Protein AF-A0A3M1JHQ4-F1 (afdb_monomer_lite)

Sequence (433 aa):
MSFFRSKKRWLPKRASSQVDWAISLGIFLLYIAWFFILARPIYETDNSLETIAEFIADEIVENSSWTVSKIPLFFNSTYSDAFEPVIAGFPFDWDNSSFTISPERYFAVDSVMNRLYSVYSTSGGNFTVWLVHSEADYEVPFFSKDLEATENYARITGKDFEVSFLNSSVSQAEYRNVLRIINYSLFINGAEFIANWSDFFGRPVIARYLSGTGDANQTFMIFPERSRIFFDVSASGFVDNTITLSFALDDYPSYYANPDAMGDFNYSLNGCVNSSGDYLKIYSSLSGIVFRTDKEAFYRMCAINQSVLYLNLTAEGDGLEGVIIFHDASENLSTYWRPVNYGVGVAVKRKGLSLSKIEELSEKNYELVKDYWNIPENVDFSFSLYNSSNEEVVSFEPERPLETDNVFAVKRSTGIVDKSGVWKPYTLVVRAW

Radius of gyration: 36.37 Å; chains: 1; bounding box: 136×36×91 Å

Secondary structure (DSSP, 8-state):
--------------SHHHHHHHHHHHHHHHHHHHHHHHSS--------HHHHHHHHHHHHHHHHEEEEEEEEEEEEEEEEEEEEEEEEE------TTSEEEETT--EEEETTTTEEEEEEEEEEEEEEEEEEE-SS--PPP---TTEEEETTEEEEGGGTEEEEEETTEEEEEEETTEEEEEEEEEEETTEEP--SEEEEEEETTEEEEEEE-SSEEEEEEE-TTS-EEEEEEEE-S-SS-EEEEEEEE---SEEEETTTEEEE--TTS-EEEEEEEEEEEEE-SSEEEEEEEEEEEEEEEEE-SSS-EEEEEEEESSEEEEEEEEEETT--GGGS----EEEE-PPEEEEEE-HHHHHHHHHS-HHHHHHHTT--TT--EEEEEE-TTS-EEEEE-SSPPPTTS--EEEEEEEEEEPTT--EEEEEEEEEE-

Foldseek 3Di:
DDDDDDDDDDDDPPDPPVVVVVVVVVVVVVVVVVCCVVPVPPPPVVVPLVVVLVLVVVVLWVQQKWKKKKWKKKWAAQDQAAWAKAKDAAPDPDDPFFKAKPVGFAWDADPVRNIIIGIHRDRHGMDMIIIMGIPGTDDHDDDPQQWDDDQAKIHRNVFQWMFGDDLLHTCWIDGPNHTFWNGKWKDKPNHTDDFPHWDWDDDSAKTKIWTDDPFKIKIWMDGYPFNKIKIKIFGHDDDKMKMKMKTKGWDFQWKDAPPPDTDGDDLVDWDKDKDKHQWMWTHHQFWTKIKGKPDIWIWIWTNYHNTIIMIMTMDIDRMIIIMIHIGTPPDDCPRVGDHTDMDIGDMDMDMFGAPVSSQVVLPDDQVVVCVVSVPDPPKDKKKFKAFPVRDTDGIRQDDDDDPPDDKDKDKDWTWHQYSRRDTGIMIMIMIMD

pLDDT: mean 89.74, std 11.68, range [38.03, 98.69]

Structure (mmCIF, N/CA/C/O backbone):
data_AF-A0A3M1JHQ4-F1
#
_entry.id   AF-A0A3M1JHQ4-F1
#
loop_
_atom_site.group_PDB
_atom_site.id
_atom_site.type_symbol
_atom_site.label_atom_id
_atom_site.label_alt_id
_atom_site.label_comp_id
_atom_site.label_asym_id
_atom_site.label_entity_id
_atom_site.label_seq_id
_atom_site.pdbx_PDB_ins_code
_atom_site.Cartn_x
_atom_site.Cartn_y
_atom_site.Cartn_z
_atom_site.occupancy
_atom_site.B_iso_or_equiv
_atom_site.auth_seq_id
_atom_site.auth_comp_id
_atom_site.auth_asym_id
_atom_site.auth_atom_id
_atom_site.pdbx_PDB_model_num
ATOM 1 N N . MET A 1 1 ? -104.973 7.134 -30.809 1.00 49.97 1 MET A N 1
ATOM 2 C CA . MET A 1 1 ? -103.589 6.639 -30.957 1.00 49.97 1 MET A CA 1
ATOM 3 C C . MET A 1 1 ? -102.665 7.854 -31.040 1.00 49.97 1 MET A C 1
ATOM 5 O O . MET A 1 1 ? -102.527 8.436 -32.103 1.00 49.97 1 MET A O 1
ATOM 9 N N . SER A 1 2 ? -102.122 8.311 -29.909 1.00 38.03 2 SER A N 1
ATOM 10 C CA . SER A 1 2 ? -100.971 9.224 -29.851 1.00 38.03 2 SER A CA 1
ATOM 11 C C . SER A 1 2 ? -100.275 9.039 -28.498 1.00 38.03 2 SER A C 1
ATOM 13 O O . SER A 1 2 ? -100.918 8.872 -27.462 1.00 38.03 2 SER A O 1
ATOM 15 N N . PHE A 1 3 ? -98.951 8.946 -28.547 1.00 47.25 3 PHE A N 1
ATOM 16 C CA . PHE A 1 3 ? -98.053 8.721 -27.420 1.00 47.25 3 PHE A CA 1
ATOM 17 C C . PHE A 1 3 ? -97.784 10.045 -26.691 1.00 47.25 3 PHE A C 1
ATOM 19 O O . PHE A 1 3 ? -97.347 11.000 -27.328 1.00 47.25 3 PHE A O 1
ATOM 26 N N . PHE A 1 4 ? -97.914 10.077 -25.361 1.00 51.03 4 PHE A N 1
ATOM 27 C CA . PHE A 1 4 ? -97.276 11.101 -24.526 1.00 51.03 4 PHE A CA 1
ATOM 28 C C . PHE A 1 4 ? -96.463 10.447 -23.401 1.00 51.03 4 PHE A C 1
ATOM 30 O O . PHE A 1 4 ? -96.992 9.860 -22.460 1.00 51.03 4 PHE A O 1
ATOM 37 N N . ARG A 1 5 ? -95.135 10.541 -23.543 1.00 48.97 5 ARG A N 1
ATOM 38 C CA . ARG A 1 5 ? -94.112 10.160 -22.559 1.00 48.97 5 ARG A CA 1
ATOM 39 C C . ARG A 1 5 ? -94.103 11.160 -21.399 1.00 48.97 5 ARG A C 1
ATOM 41 O O . ARG A 1 5 ? -93.814 12.336 -21.610 1.00 48.97 5 ARG A O 1
ATOM 48 N N . SER A 1 6 ? -94.294 10.676 -20.174 1.00 52.19 6 SER A N 1
ATOM 49 C CA . SER A 1 6 ? -94.001 11.427 -18.947 1.00 52.19 6 SER A CA 1
ATOM 50 C C . SER A 1 6 ? -92.523 11.257 -18.567 1.00 52.19 6 SER A C 1
ATOM 52 O O . SER A 1 6 ? -92.068 10.164 -18.228 1.00 52.19 6 SER A O 1
ATOM 54 N N . LYS A 1 7 ? -91.753 12.348 -18.669 1.00 48.91 7 LYS A N 1
ATOM 55 C CA . LYS A 1 7 ? -90.358 12.454 -18.214 1.00 48.91 7 LYS A CA 1
ATOM 56 C C . LYS A 1 7 ? -90.325 12.571 -16.682 1.00 48.91 7 LYS A C 1
ATOM 58 O O . LYS A 1 7 ? -90.601 13.642 -16.146 1.00 48.91 7 LYS A O 1
ATOM 63 N N . LYS A 1 8 ? -89.901 11.517 -15.975 1.00 54.34 8 LYS A N 1
ATOM 64 C CA . LYS A 1 8 ? -89.456 11.623 -14.572 1.00 54.34 8 LYS A CA 1
ATOM 65 C C . LYS A 1 8 ? -88.040 12.212 -14.532 1.00 54.34 8 LYS A C 1
ATOM 67 O O . LYS A 1 8 ? -87.077 11.572 -14.945 1.00 54.34 8 LYS A O 1
ATOM 72 N N . ARG A 1 9 ? -87.937 13.454 -14.052 1.00 47.34 9 ARG A N 1
ATOM 73 C CA . ARG A 1 9 ? -86.685 14.162 -13.742 1.00 47.34 9 ARG A CA 1
ATOM 74 C C . ARG A 1 9 ? -85.972 13.441 -12.589 1.00 47.34 9 ARG A C 1
ATOM 76 O O . ARG A 1 9 ? -86.462 13.460 -11.465 1.00 47.34 9 ARG A O 1
ATOM 83 N N . TRP A 1 10 ? -84.823 12.832 -12.864 1.00 54.19 10 TRP A N 1
ATOM 84 C CA . TRP A 1 10 ? -83.866 12.424 -11.836 1.00 54.19 10 TRP A CA 1
ATOM 85 C C . TRP A 1 10 ? -82.984 13.629 -11.502 1.00 54.19 10 TRP A C 1
ATOM 87 O O . TRP A 1 10 ? -82.221 14.093 -12.346 1.00 54.19 10 TRP A O 1
ATOM 97 N N . LEU A 1 11 ? -83.127 14.166 -10.291 1.00 57.19 11 LEU A N 1
ATOM 98 C CA . LEU A 1 11 ? -82.193 15.147 -9.739 1.00 57.19 11 LEU A CA 1
ATOM 99 C C . LEU A 1 11 ? -80.947 14.396 -9.241 1.00 57.19 11 LEU A C 1
ATOM 101 O O . LEU A 1 11 ? -81.092 13.485 -8.420 1.00 57.19 11 LEU A O 1
ATOM 105 N N . PRO A 1 12 ? -79.732 14.743 -9.696 1.00 56.12 12 PRO A N 1
ATOM 106 C CA . PRO A 1 12 ? -78.516 14.134 -9.185 1.00 56.12 12 PRO A CA 1
ATOM 107 C C . PRO A 1 12 ? -78.244 14.665 -7.771 1.00 56.12 12 PRO A C 1
ATOM 109 O O . PRO A 1 12 ? -77.741 15.770 -7.591 1.00 56.12 12 PRO A O 1
ATOM 112 N N . LYS A 1 13 ? -78.551 13.864 -6.745 1.00 55.12 13 LYS A N 1
ATOM 113 C CA . LYS A 1 13 ? -77.992 14.042 -5.396 1.00 55.12 13 LYS A CA 1
ATOM 114 C C . LYS A 1 13 ? -76.524 13.596 -5.416 1.00 55.12 13 LYS A C 1
ATOM 116 O O . LYS A 1 13 ? -76.202 12.487 -5.008 1.00 55.12 13 LYS A O 1
ATOM 121 N N . ARG A 1 14 ? -75.636 14.423 -5.965 1.00 56.12 14 ARG A N 1
ATOM 122 C CA . ARG A 1 14 ? -74.180 14.204 -5.954 1.00 56.12 14 ARG A CA 1
ATOM 123 C C . ARG A 1 14 ? -73.483 15.521 -5.637 1.00 56.12 14 ARG A C 1
ATOM 125 O O . ARG A 1 14 ? -73.057 16.218 -6.544 1.00 56.12 14 ARG A O 1
ATOM 132 N N . ALA A 1 15 ? -73.433 15.867 -4.353 1.00 52.84 15 ALA A N 1
ATOM 133 C CA . ALA A 1 15 ? -72.519 16.896 -3.845 1.00 52.84 15 ALA A CA 1
ATOM 134 C C . ALA A 1 15 ? -72.305 16.805 -2.323 1.00 52.84 15 ALA A C 1
ATOM 136 O O . ALA A 1 15 ? -71.224 17.136 -1.857 1.00 52.84 15 ALA A O 1
ATOM 137 N N . SER A 1 16 ? -73.272 16.306 -1.537 1.00 56.25 16 SER A N 1
ATOM 138 C CA . SER A 1 16 ? -73.110 16.248 -0.071 1.00 56.25 16 SER A CA 1
ATOM 139 C C . SER A 1 16 ? -72.221 15.100 0.426 1.00 56.25 16 SER A C 1
ATOM 141 O O . SER A 1 16 ? -71.677 15.190 1.517 1.00 56.25 16 SER A O 1
ATOM 143 N N . SER A 1 17 ? -72.016 14.037 -0.365 1.00 65.25 17 SER A N 1
ATOM 144 C CA . SER A 1 17 ? -71.331 12.833 0.138 1.00 65.25 17 SER A CA 1
ATOM 145 C C . SER A 1 17 ? -69.809 12.974 0.256 1.00 65.25 17 SER A C 1
ATOM 147 O O . SER A 1 17 ? -69.199 12.211 0.995 1.00 65.25 17 SER A O 1
ATOM 149 N N . GLN A 1 18 ? -69.180 13.901 -0.475 1.00 75.00 18 GLN A N 1
ATOM 150 C CA . GLN A 1 18 ? -67.723 14.081 -0.403 1.00 75.00 18 GLN A CA 1
ATOM 151 C C . GLN A 1 18 ? -67.313 14.886 0.830 1.00 75.00 18 GLN A C 1
ATOM 153 O O . GLN A 1 18 ? -66.302 14.576 1.454 1.00 75.00 18 GLN A O 1
ATOM 158 N N . VAL A 1 19 ? -68.128 15.873 1.212 1.00 79.19 19 VAL A N 1
ATOM 159 C CA . VAL A 1 19 ? -67.900 16.676 2.419 1.00 79.19 19 VAL A CA 1
ATOM 160 C C . VAL A 1 19 ? -68.106 15.820 3.670 1.00 79.19 19 VAL A C 1
ATOM 162 O O . VAL A 1 19 ? -67.237 15.809 4.536 1.00 79.19 19 VAL A O 1
ATOM 165 N N . ASP A 1 20 ? -69.172 15.014 3.720 1.00 78.75 20 ASP A N 1
ATOM 166 C CA . ASP A 1 20 ? -69.405 14.084 4.836 1.00 78.75 20 ASP A CA 1
ATOM 167 C C . ASP A 1 20 ? -68.290 13.036 4.967 1.00 78.75 20 ASP A C 1
ATOM 169 O O . ASP A 1 20 ? -67.897 12.677 6.078 1.00 78.75 20 ASP A O 1
ATOM 173 N N . TRP A 1 21 ? -67.731 12.572 3.844 1.00 87.94 21 TRP A N 1
ATOM 174 C CA . TRP A 1 21 ? -66.609 11.634 3.856 1.00 87.94 21 TRP A CA 1
ATOM 175 C C . TRP A 1 21 ? -65.324 12.277 4.389 1.00 87.94 21 TRP A C 1
ATOM 177 O O . TRP A 1 21 ? -64.657 11.689 5.237 1.00 87.94 21 TRP A O 1
ATOM 187 N N . ALA A 1 22 ? -65.007 13.502 3.958 1.00 89.75 22 ALA A N 1
ATOM 188 C CA . ALA A 1 22 ? -63.830 14.229 4.432 1.00 89.75 22 ALA A CA 1
ATOM 189 C C . ALA A 1 22 ? -63.918 14.556 5.933 1.00 89.75 22 ALA A C 1
ATOM 191 O O . ALA A 1 22 ? -62.940 14.383 6.659 1.00 89.75 22 ALA A O 1
ATOM 192 N N . ILE A 1 23 ? -65.099 14.962 6.413 1.00 90.94 23 ILE A N 1
ATOM 193 C CA . ILE A 1 23 ? -65.338 15.219 7.840 1.00 90.94 23 ILE A CA 1
ATOM 194 C C . ILE A 1 23 ? -65.206 13.921 8.647 1.00 90.94 23 ILE A C 1
ATOM 196 O O . ILE A 1 23 ? -64.524 13.903 9.671 1.00 90.94 23 ILE A O 1
ATOM 200 N N . SER A 1 24 ? -65.787 12.817 8.167 1.00 91.50 24 SER A N 1
ATOM 201 C CA . SER A 1 24 ? -65.706 11.514 8.845 1.00 91.50 24 SER A CA 1
ATOM 202 C C . SER A 1 24 ? -64.271 10.984 8.911 1.00 91.50 24 SER A C 1
ATOM 204 O O . SER A 1 24 ? -63.852 10.471 9.947 1.00 91.50 24 SER A O 1
ATOM 206 N N . LEU A 1 25 ? -63.492 11.156 7.838 1.00 94.12 25 LEU A N 1
ATOM 207 C CA . LEU A 1 25 ? -62.077 10.789 7.806 1.00 94.12 25 LEU A CA 1
ATOM 208 C C . LEU A 1 25 ? -61.250 11.655 8.767 1.00 94.12 25 LEU A C 1
ATOM 210 O O . LEU A 1 25 ? -60.402 11.129 9.481 1.00 94.12 25 LEU A O 1
ATOM 214 N N . GLY A 1 26 ? -61.516 12.963 8.822 1.00 96.31 26 GLY A N 1
ATOM 215 C CA . GLY A 1 26 ? -60.843 13.877 9.746 1.00 96.31 26 GLY A CA 1
ATOM 216 C C . GLY A 1 26 ? -61.087 13.510 11.209 1.00 96.31 26 GLY A C 1
ATOM 217 O O . GLY A 1 26 ? -60.139 13.425 11.986 1.00 96.31 26 GLY A O 1
ATOM 218 N N . ILE A 1 27 ? -62.338 13.209 11.573 1.00 95.25 27 ILE A N 1
ATOM 219 C CA . ILE A 1 27 ? -62.692 12.751 12.925 1.00 95.25 27 ILE A CA 1
ATOM 220 C C . ILE A 1 27 ? -62.022 11.407 13.235 1.00 95.25 27 ILE A C 1
ATOM 222 O O . ILE A 1 27 ? -61.508 11.225 14.334 1.00 95.25 27 ILE A O 1
ATOM 226 N N . PHE A 1 28 ? -61.978 10.482 12.274 1.00 95.69 28 PHE A N 1
ATOM 227 C CA . PHE A 1 28 ? -61.325 9.185 12.448 1.00 95.69 28 PHE A CA 1
ATOM 228 C C . PHE A 1 28 ? -59.811 9.306 12.655 1.00 95.69 28 PHE A C 1
ATOM 230 O O . PHE A 1 28 ? -59.266 8.685 13.562 1.00 95.69 28 PHE A O 1
ATOM 237 N N . LEU A 1 29 ? -59.130 10.138 11.864 1.00 95.94 29 LEU A N 1
ATOM 238 C CA . LEU A 1 29 ? -57.696 10.386 12.027 1.00 95.94 29 LEU A CA 1
ATOM 239 C C . LEU A 1 29 ? -57.390 11.081 13.353 1.00 95.94 29 LEU A C 1
ATOM 241 O O . LEU A 1 29 ? -56.420 10.729 14.016 1.00 95.94 29 LEU A O 1
ATOM 245 N N . LEU A 1 30 ? -58.238 12.023 13.766 1.00 96.06 30 LEU A N 1
ATOM 246 C CA . LEU A 1 30 ? -58.110 12.684 15.059 1.00 96.06 30 LEU A CA 1
ATOM 247 C C . LEU A 1 30 ? -58.333 11.683 16.200 1.00 96.06 30 LEU A C 1
ATOM 249 O O . LEU A 1 30 ? -57.570 11.681 17.158 1.00 96.06 30 LEU A O 1
ATOM 253 N N . TYR A 1 31 ? -59.298 10.772 16.065 1.00 95.56 31 TYR A N 1
ATOM 254 C CA . TYR A 1 31 ? -59.503 9.675 17.008 1.00 95.56 31 TYR A CA 1
ATOM 255 C C . TYR A 1 31 ? -58.303 8.722 17.062 1.00 95.56 31 TYR A C 1
ATOM 257 O O . TYR A 1 31 ? -57.891 8.354 18.153 1.00 95.56 31 TYR A O 1
ATOM 265 N N . ILE A 1 32 ? -57.694 8.366 15.925 1.00 93.06 32 ILE A N 1
ATOM 266 C CA . ILE A 1 32 ? -56.465 7.554 15.888 1.00 93.06 32 ILE A CA 1
ATOM 267 C C . ILE A 1 32 ? -55.299 8.288 16.554 1.00 93.06 32 ILE A C 1
ATOM 269 O O . ILE A 1 32 ? -54.569 7.686 17.335 1.00 93.06 32 ILE A O 1
ATOM 273 N N . ALA A 1 33 ? -55.122 9.583 16.286 1.00 91.94 33 ALA A N 1
ATOM 274 C CA . ALA A 1 33 ? -54.081 10.378 16.928 1.00 91.94 33 ALA A CA 1
ATOM 275 C C . ALA A 1 33 ? -54.284 10.420 18.450 1.00 91.94 33 ALA A C 1
ATOM 277 O O . ALA A 1 33 ? -53.352 10.159 19.205 1.00 91.94 33 ALA A O 1
ATOM 278 N N . TRP A 1 34 ? -55.519 10.649 18.903 1.00 92.31 34 TRP A N 1
ATOM 279 C CA . TRP A 1 34 ? -55.880 10.563 20.318 1.00 92.31 34 TRP A CA 1
ATOM 280 C C . TRP A 1 34 ? -55.704 9.156 20.883 1.00 92.31 34 TRP A C 1
ATOM 282 O O . TRP A 1 34 ? -55.277 9.025 22.022 1.00 92.31 34 TRP A O 1
ATOM 292 N N . PHE A 1 35 ? -55.971 8.110 20.105 1.00 88.81 35 PHE A N 1
ATOM 293 C CA . PHE A 1 35 ? -55.720 6.732 20.503 1.00 88.81 35 PHE A CA 1
ATOM 294 C C . PHE A 1 35 ? -54.224 6.483 20.697 1.00 88.81 35 PHE A C 1
ATOM 296 O O . PHE A 1 35 ? -53.858 5.930 21.714 1.00 88.81 35 PHE A O 1
ATOM 303 N N . PHE A 1 36 ? -53.332 6.954 19.824 1.00 83.94 36 PHE A N 1
ATOM 304 C CA . PHE A 1 36 ? -51.886 6.822 20.054 1.00 83.94 36 PHE A CA 1
ATOM 305 C C . PHE A 1 36 ? -51.362 7.696 21.205 1.00 83.94 36 PHE A C 1
ATOM 307 O O . PHE A 1 36 ? -50.379 7.333 21.845 1.00 83.94 36 PHE A O 1
ATOM 314 N N . ILE A 1 37 ? -52.015 8.825 21.494 1.00 82.81 37 ILE A N 1
ATOM 315 C CA . ILE A 1 37 ? -51.674 9.689 22.635 1.00 82.81 37 ILE A CA 1
ATOM 316 C C . ILE A 1 37 ? -52.163 9.081 23.961 1.00 82.81 37 ILE A C 1
ATOM 318 O O . ILE A 1 37 ? -51.429 9.114 24.943 1.00 82.81 37 ILE A O 1
ATOM 322 N N . LEU A 1 38 ? -53.381 8.529 24.003 1.00 81.88 38 LEU A N 1
ATOM 323 C CA . LEU A 1 38 ? -54.012 7.982 25.214 1.00 81.88 38 LEU A CA 1
ATOM 324 C C . LEU A 1 38 ? -53.677 6.512 25.458 1.00 81.88 38 LEU A C 1
ATOM 326 O O . LEU A 1 38 ? -53.484 6.105 26.595 1.00 81.88 38 LEU A O 1
ATOM 330 N N . ALA A 1 39 ? -53.618 5.722 24.391 1.00 68.31 39 ALA A N 1
ATOM 331 C CA . ALA A 1 39 ? -53.111 4.360 24.390 1.00 68.31 39 ALA A CA 1
ATOM 332 C C . ALA A 1 39 ? -51.617 4.339 24.071 1.00 68.31 39 ALA A C 1
ATOM 334 O O . ALA A 1 39 ? -51.122 3.308 23.614 1.00 68.31 39 ALA A O 1
ATOM 335 N N . ARG A 1 40 ? -50.884 5.439 24.347 1.00 55.50 40 ARG A N 1
ATOM 336 C CA . ARG A 1 40 ? -49.465 5.306 24.683 1.00 55.50 40 ARG A CA 1
ATOM 337 C C . ARG A 1 40 ? -49.458 4.200 25.729 1.00 55.50 40 ARG A C 1
ATOM 339 O O . ARG A 1 40 ? -50.085 4.409 26.770 1.00 55.50 40 ARG A O 1
ATOM 346 N N . PRO A 1 41 ? -48.910 3.010 25.432 1.00 51.06 41 PRO A N 1
ATOM 347 C CA . PRO A 1 41 ? -48.835 1.979 26.438 1.00 51.06 41 PRO A CA 1
ATOM 348 C C . PRO A 1 41 ? -48.177 2.660 27.625 1.00 51.06 41 PRO A C 1
ATOM 350 O O . PRO A 1 41 ? -47.056 3.163 27.516 1.00 51.06 41 PRO A O 1
ATOM 353 N N . ILE A 1 42 ? -48.917 2.755 28.730 1.00 51.00 42 ILE A N 1
ATOM 354 C CA . ILE A 1 42 ? -48.286 2.872 30.026 1.00 51.00 42 ILE A CA 1
ATOM 355 C C . ILE A 1 42 ? -47.602 1.517 30.121 1.00 51.00 42 ILE A C 1
ATOM 357 O O . ILE A 1 42 ? -48.175 0.539 30.591 1.00 51.00 42 ILE A O 1
ATOM 361 N N . TYR A 1 43 ? -46.418 1.423 29.515 1.00 48.47 43 TYR A N 1
ATOM 362 C CA . TYR A 1 43 ? -45.412 0.542 30.024 1.00 48.47 43 TYR A CA 1
ATOM 363 C C . TYR A 1 43 ? -45.267 1.066 31.447 1.00 48.47 43 TYR A C 1
ATOM 365 O O . TYR A 1 43 ? -44.553 2.030 31.703 1.00 48.47 43 TYR A O 1
ATOM 373 N N . GLU A 1 44 ? -46.015 0.466 32.372 1.00 50.47 44 GLU A N 1
ATOM 374 C CA . GLU A 1 44 ? -45.418 0.115 33.641 1.00 50.47 44 GLU A CA 1
ATOM 375 C C . GLU A 1 44 ? -44.230 -0.748 33.216 1.00 50.47 44 GLU A C 1
ATOM 377 O O . GLU A 1 44 ? -44.313 -1.969 33.113 1.00 50.47 44 GLU A O 1
ATOM 382 N N . THR A 1 45 ? -43.144 -0.081 32.797 1.00 53.06 45 THR A N 1
ATOM 383 C CA . THR A 1 45 ? -41.820 -0.619 32.983 1.00 53.06 45 THR A CA 1
ATOM 384 C C . THR A 1 45 ? -41.883 -1.053 34.420 1.00 53.06 45 THR A C 1
ATOM 386 O O . THR A 1 45 ? -42.228 -0.257 35.300 1.00 53.06 45 THR A O 1
ATOM 389 N N . ASP A 1 46 ? -41.728 -2.350 34.629 1.00 53.50 46 ASP A N 1
ATOM 390 C CA . ASP A 1 46 ? -41.462 -2.862 35.948 1.00 53.50 46 ASP A CA 1
ATOM 391 C C . ASP A 1 46 ? -40.219 -2.069 36.371 1.00 53.50 46 ASP A C 1
ATOM 393 O O . ASP A 1 46 ? -39.105 -2.389 35.959 1.00 53.50 46 ASP A O 1
ATOM 397 N N . ASN A 1 47 ? -40.412 -0.933 37.063 1.00 65.00 47 ASN A N 1
ATOM 398 C CA . ASN A 1 47 ? -39.381 0.030 37.477 1.00 65.00 47 ASN A CA 1
ATOM 399 C C . ASN A 1 47 ? -38.539 -0.598 38.593 1.00 65.00 47 ASN A C 1
ATOM 401 O O . ASN A 1 47 ? -38.055 0.067 39.507 1.00 65.00 47 ASN A O 1
ATOM 405 N N . SER A 1 48 ? -38.416 -1.919 38.551 1.00 87.38 48 SER A N 1
ATOM 406 C CA . SER A 1 48 ? -37.418 -2.661 39.252 1.00 87.38 48 SER A CA 1
ATOM 407 C C . SER A 1 48 ? -36.071 -2.076 38.845 1.00 87.38 48 SER A C 1
ATOM 409 O O . SER A 1 48 ? -35.752 -1.900 37.665 1.00 87.38 48 SER A O 1
ATOM 411 N N . LEU A 1 49 ? -35.271 -1.768 39.858 1.00 90.94 49 LEU A N 1
ATOM 412 C CA . LEU A 1 49 ? -33.879 -1.371 39.685 1.00 90.94 49 LEU A CA 1
ATOM 413 C C . LEU A 1 49 ? -33.104 -2.398 38.841 1.00 90.94 49 LEU A C 1
ATOM 415 O O . LEU A 1 49 ? -32.137 -2.038 38.181 1.00 90.94 49 LEU A O 1
ATOM 419 N N . GLU A 1 50 ? -33.565 -3.653 38.810 1.00 92.94 50 GLU A N 1
ATOM 420 C CA . GLU A 1 50 ? -33.065 -4.708 37.932 1.00 92.94 50 GLU A CA 1
ATOM 421 C C . GLU A 1 50 ? -33.202 -4.366 36.448 1.00 92.94 50 GLU A C 1
ATOM 423 O O . GLU A 1 50 ? -32.193 -4.313 35.747 1.00 92.94 50 GLU A O 1
ATOM 428 N N . THR A 1 51 ? -34.413 -4.057 35.977 1.00 92.69 51 THR A N 1
ATOM 429 C CA . THR A 1 51 ? -34.634 -3.697 34.566 1.00 92.69 51 THR A CA 1
ATOM 430 C C . THR A 1 51 ? -33.860 -2.435 34.179 1.00 92.69 51 THR A C 1
ATOM 432 O O . THR A 1 51 ? -33.315 -2.358 33.078 1.00 92.69 51 THR A O 1
ATOM 435 N N . ILE A 1 52 ? -33.753 -1.460 35.089 1.00 94.12 52 ILE A N 1
ATOM 436 C CA . ILE A 1 52 ? -33.001 -0.221 34.840 1.00 94.12 52 ILE A CA 1
ATOM 437 C C . ILE A 1 52 ? -31.493 -0.495 34.768 1.00 94.12 52 ILE A C 1
ATOM 439 O O . ILE A 1 52 ? -30.828 -0.016 33.853 1.00 94.12 52 ILE A O 1
ATOM 443 N N . ALA A 1 53 ? -30.937 -1.296 35.680 1.00 95.94 53 ALA A N 1
ATOM 444 C CA . ALA A 1 53 ? -29.521 -1.651 35.654 1.00 95.94 53 ALA A CA 1
ATOM 445 C C . ALA A 1 53 ? -29.150 -2.483 34.415 1.00 95.94 53 ALA A C 1
ATOM 447 O O . ALA A 1 53 ? -28.058 -2.317 33.868 1.00 95.94 53 ALA A O 1
ATOM 448 N N . GLU A 1 54 ? -30.044 -3.363 33.952 1.00 96.50 54 GLU A N 1
ATOM 449 C CA . GLU A 1 54 ? -29.859 -4.086 32.691 1.00 96.50 54 GLU A CA 1
ATOM 450 C C . GLU A 1 54 ? -29.878 -3.141 31.489 1.00 96.50 54 GLU A C 1
ATOM 452 O O . GLU A 1 54 ? -28.972 -3.219 30.660 1.00 96.50 54 GLU A O 1
ATOM 457 N N . PHE A 1 55 ? -30.839 -2.214 31.442 1.00 96.12 55 PHE A N 1
ATOM 458 C CA . PHE A 1 55 ? -30.917 -1.180 30.411 1.00 96.12 55 PHE A CA 1
ATOM 459 C C . PHE A 1 55 ? -29.646 -0.322 30.365 1.00 96.12 55 PHE A C 1
ATOM 461 O O . PHE A 1 55 ? -29.042 -0.180 29.306 1.00 96.12 55 PHE A O 1
ATOM 468 N N . ILE A 1 56 ? -29.169 0.170 31.513 1.00 97.19 56 ILE A N 1
ATOM 469 C CA . ILE A 1 56 ? -27.915 0.935 31.598 1.00 97.19 56 ILE A CA 1
ATOM 470 C C . ILE A 1 56 ? -26.736 0.095 31.093 1.00 97.19 56 ILE A C 1
ATOM 472 O O . ILE A 1 56 ? -25.873 0.592 30.370 1.00 97.19 56 ILE A O 1
ATOM 476 N N . ALA A 1 57 ? -26.685 -1.194 31.438 1.00 98.00 57 ALA A N 1
ATOM 477 C CA . ALA A 1 57 ? -25.640 -2.084 30.946 1.00 98.00 57 ALA A CA 1
ATOM 478 C C . ALA A 1 57 ? -25.702 -2.291 29.421 1.00 98.00 57 ALA A C 1
ATOM 480 O O . ALA A 1 57 ? -24.649 -2.448 28.799 1.00 98.00 57 ALA A O 1
ATOM 481 N N . ASP A 1 58 ? -26.893 -2.310 28.819 1.00 97.62 58 ASP A N 1
ATOM 482 C CA . ASP A 1 58 ? -27.074 -2.340 27.364 1.00 97.62 58 ASP A CA 1
ATOM 483 C C . ASP A 1 58 ? -26.633 -1.027 26.712 1.00 97.62 58 ASP A C 1
ATOM 485 O O . ASP A 1 58 ? -25.844 -1.067 25.769 1.00 97.62 58 ASP A O 1
ATOM 489 N N . GLU A 1 59 ? -27.026 0.120 27.267 1.00 97.81 59 GLU A N 1
ATOM 490 C CA . GLU A 1 59 ? -26.633 1.443 26.770 1.00 97.81 59 GLU A CA 1
ATOM 491 C C . GLU A 1 59 ? -25.117 1.665 26.833 1.00 97.81 59 GLU A C 1
ATOM 493 O O . GLU A 1 59 ? -24.526 2.166 25.875 1.00 97.81 59 GLU A O 1
ATOM 498 N N . ILE A 1 60 ? -24.445 1.242 27.910 1.00 97.81 60 ILE A N 1
ATOM 499 C CA . ILE A 1 60 ? -22.975 1.285 27.992 1.00 97.81 60 ILE A CA 1
ATOM 500 C C . ILE A 1 60 ? -22.363 0.425 26.882 1.00 97.81 60 ILE A C 1
ATOM 502 O O . ILE A 1 60 ? -21.426 0.845 26.201 1.00 97.81 60 ILE A O 1
ATOM 506 N N . VAL A 1 61 ? -22.882 -0.790 26.676 1.00 97.62 61 VAL A N 1
ATOM 507 C CA . VAL A 1 61 ? -22.370 -1.682 25.630 1.00 97.62 61 VAL A CA 1
ATOM 508 C C . VAL A 1 61 ? -22.603 -1.095 24.246 1.00 97.62 61 VAL A C 1
ATOM 510 O O . VAL A 1 61 ? -21.700 -1.149 23.416 1.00 97.62 61 VAL A O 1
ATOM 513 N N . GLU A 1 62 ? -23.769 -0.524 23.979 1.00 96.88 62 GLU A N 1
ATOM 514 C CA . GLU A 1 62 ? -24.094 0.077 22.694 1.00 96.88 62 GLU A CA 1
ATOM 515 C C . GLU A 1 62 ? -23.210 1.295 22.410 1.00 96.88 62 GLU A C 1
ATOM 517 O O . GLU A 1 62 ? -22.466 1.284 21.423 1.00 96.88 62 GLU A O 1
ATOM 522 N N . ASN A 1 63 ? -23.197 2.274 23.319 1.00 96.81 63 ASN A N 1
ATOM 523 C CA . ASN A 1 63 ? -22.512 3.557 23.146 1.00 96.81 63 ASN A CA 1
ATOM 524 C C . ASN A 1 63 ? -20.980 3.451 23.221 1.00 96.81 63 ASN A C 1
ATOM 526 O O . ASN A 1 63 ? -20.275 4.257 22.611 1.00 96.81 63 ASN A O 1
ATOM 530 N N . SER A 1 64 ? -20.439 2.452 23.925 1.00 97.31 64 SER A N 1
ATOM 531 C CA . SER A 1 64 ? -18.990 2.232 24.014 1.00 97.31 64 SER A CA 1
ATOM 532 C C . SER A 1 64 ? -18.480 1.109 23.110 1.00 97.31 64 SER A C 1
ATOM 534 O O . SER A 1 64 ? -17.277 0.833 23.104 1.00 97.31 64 SER A O 1
ATOM 536 N N . SER A 1 65 ? -19.343 0.449 22.328 1.00 97.19 65 SER A N 1
ATOM 537 C CA . SER A 1 65 ? -18.887 -0.567 21.377 1.00 97.19 65 SER A CA 1
ATOM 538 C C . SER A 1 65 ? -18.327 0.021 20.084 1.00 97.19 65 SER A C 1
ATOM 540 O O . SER A 1 65 ? -18.637 1.130 19.644 1.00 97.19 65 SER A O 1
ATOM 542 N N . TRP A 1 66 ? -17.479 -0.771 19.444 1.00 97.19 66 TRP A N 1
ATOM 543 C CA . TRP A 1 66 ? -17.060 -0.560 18.065 1.00 97.19 66 TRP A CA 1
ATOM 544 C C . TRP A 1 66 ? -16.869 -1.897 17.359 1.00 97.19 66 TRP A C 1
ATOM 546 O O . TRP A 1 66 ? -16.907 -2.970 17.977 1.00 97.19 66 TRP A O 1
ATOM 556 N N . THR A 1 67 ? -16.676 -1.834 16.046 1.00 96.44 67 THR A N 1
ATOM 557 C CA . THR A 1 67 ? -16.371 -3.007 15.230 1.00 96.44 67 THR A CA 1
ATOM 558 C C . THR A 1 67 ? -15.018 -2.831 14.563 1.00 96.44 67 THR A C 1
ATOM 560 O O . THR A 1 67 ? -14.792 -1.853 13.861 1.00 96.44 67 THR A O 1
ATOM 563 N N . VAL A 1 68 ? -14.140 -3.816 14.735 1.00 96.62 68 VAL A N 1
ATOM 564 C CA . VAL A 1 68 ? -12.847 -3.879 14.050 1.00 96.62 68 VAL A CA 1
ATOM 565 C C . VAL A 1 68 ? -12.904 -4.946 12.966 1.00 96.62 68 VAL A C 1
ATOM 567 O O . VAL A 1 68 ? -13.306 -6.086 13.220 1.00 96.62 68 VAL A O 1
ATOM 570 N N . SER A 1 69 ? -12.511 -4.581 11.749 1.00 96.38 69 SER A N 1
ATOM 571 C CA . SER A 1 69 ? -12.429 -5.476 10.595 1.00 96.38 69 SER A CA 1
ATOM 572 C C . SER A 1 69 ? -10.988 -5.927 10.384 1.00 96.38 69 SER A C 1
ATOM 574 O O . SER A 1 69 ? -10.076 -5.106 10.383 1.00 96.38 69 SER A O 1
ATOM 576 N N . LYS A 1 70 ? -10.771 -7.229 10.191 1.00 95.50 70 LYS A N 1
ATOM 577 C CA . LYS A 1 70 ? -9.462 -7.812 9.878 1.00 95.50 70 LYS A CA 1
ATOM 578 C C . LYS A 1 70 ? -9.549 -8.620 8.595 1.00 95.50 70 LYS A C 1
ATOM 580 O O . LYS A 1 70 ? -10.312 -9.580 8.532 1.00 95.50 70 LYS A O 1
ATOM 585 N N . ILE A 1 71 ? -8.745 -8.276 7.601 1.00 96.00 71 ILE A N 1
ATOM 586 C CA . ILE A 1 71 ? -8.707 -8.955 6.306 1.00 96.00 71 ILE A CA 1
ATOM 587 C C . ILE A 1 71 ? -7.313 -9.558 6.134 1.00 96.00 71 ILE A C 1
ATOM 589 O O . ILE A 1 71 ? -6.334 -8.811 6.133 1.00 96.00 71 ILE A O 1
ATOM 593 N N . PRO A 1 72 ? -7.177 -10.889 6.031 1.00 95.38 72 PRO A N 1
ATOM 594 C CA . PRO A 1 72 ? -5.874 -11.487 5.807 1.00 95.38 72 PRO A CA 1
ATOM 595 C C . PRO A 1 72 ? -5.449 -11.252 4.357 1.00 95.38 72 PRO A C 1
ATOM 597 O O . PRO A 1 72 ? -6.197 -11.548 3.423 1.00 95.38 72 PRO A O 1
ATOM 600 N N . LEU A 1 73 ? -4.238 -10.736 4.185 1.00 93.50 73 LEU A N 1
ATOM 601 C CA . LEU A 1 73 ? -3.545 -10.642 2.909 1.00 93.50 73 LEU A CA 1
ATOM 602 C C . LEU A 1 73 ? -2.485 -11.740 2.877 1.00 93.50 73 LEU A C 1
ATOM 604 O O . LEU A 1 73 ? -1.599 -11.798 3.736 1.00 93.50 73 LEU A O 1
ATOM 608 N N . PHE A 1 74 ? -2.605 -12.632 1.905 1.00 93.12 74 PHE A N 1
ATOM 609 C CA . PHE A 1 74 ? -1.658 -13.709 1.666 1.00 93.12 74 PHE A CA 1
ATOM 610 C C . PHE A 1 74 ? -0.684 -13.250 0.602 1.00 93.12 74 PHE A C 1
ATOM 612 O O . PHE A 1 74 ? -1.107 -12.928 -0.500 1.00 93.12 74 PHE A O 1
ATOM 619 N N . PHE A 1 75 ? 0.599 -13.251 0.919 1.00 90.75 75 PHE A N 1
ATOM 620 C CA . PHE A 1 75 ? 1.654 -12.918 -0.019 1.00 90.75 75 PHE A CA 1
ATOM 621 C C . PHE A 1 75 ? 2.511 -14.145 -0.272 1.00 90.75 75 PHE A C 1
ATOM 623 O O . PHE A 1 75 ? 2.819 -14.898 0.652 1.00 90.75 75 PHE A O 1
ATOM 630 N N . ASN A 1 76 ? 2.905 -14.337 -1.523 1.00 89.56 76 ASN A N 1
ATOM 631 C CA . ASN A 1 76 ? 3.833 -15.376 -1.926 1.00 89.56 76 ASN A CA 1
ATOM 632 C C . ASN A 1 76 ? 4.958 -14.742 -2.736 1.00 89.56 76 ASN A C 1
ATOM 634 O O . ASN A 1 76 ? 4.732 -14.212 -3.826 1.00 89.56 76 ASN A O 1
ATOM 638 N N . SER A 1 77 ? 6.169 -14.821 -2.196 1.00 85.38 77 SER A N 1
ATOM 639 C CA . SER A 1 77 ? 7.381 -14.408 -2.887 1.00 85.38 77 SER A CA 1
ATOM 640 C C . SER A 1 77 ? 8.283 -15.614 -3.071 1.00 85.38 77 SER A C 1
ATOM 642 O O . SER A 1 77 ? 8.553 -16.360 -2.134 1.00 85.38 77 SER A O 1
ATOM 644 N N . THR A 1 78 ? 8.823 -15.797 -4.270 1.00 80.50 78 THR A N 1
ATOM 645 C CA . THR A 1 78 ? 9.885 -16.790 -4.483 1.00 80.50 78 THR A CA 1
ATOM 646 C C . THR A 1 78 ? 11.240 -16.319 -3.953 1.00 80.50 78 THR A C 1
ATOM 648 O O . THR A 1 78 ? 12.219 -17.054 -4.064 1.00 80.50 78 THR A O 1
ATOM 651 N N . TYR A 1 79 ? 11.315 -15.106 -3.395 1.00 76.38 79 TYR A N 1
ATOM 652 C CA . TYR A 1 79 ? 12.561 -14.452 -3.021 1.00 76.38 79 TYR A CA 1
ATOM 653 C C . TYR A 1 79 ? 12.690 -14.279 -1.526 1.00 76.38 79 TYR A C 1
ATOM 655 O O . TYR A 1 79 ? 11.720 -13.984 -0.826 1.00 76.38 79 TYR A O 1
ATOM 663 N N . SER A 1 80 ? 13.919 -14.450 -1.058 1.00 75.06 80 SER A N 1
ATOM 664 C CA . SER A 1 80 ? 14.314 -14.117 0.296 1.00 75.06 80 SER A CA 1
ATOM 665 C C . SER A 1 80 ? 15.123 -12.833 0.247 1.00 75.06 80 SER A C 1
ATOM 667 O O . SER A 1 80 ? 16.315 -12.884 -0.043 1.00 75.06 80 SER A O 1
ATOM 669 N N . ASP A 1 81 ? 14.484 -11.699 0.503 1.00 77.31 81 ASP A N 1
ATOM 670 C CA . ASP A 1 81 ? 15.166 -10.417 0.561 1.00 77.31 81 ASP A CA 1
ATOM 671 C C . ASP A 1 81 ? 14.545 -9.497 1.620 1.00 77.31 81 ASP A C 1
ATOM 673 O O . ASP A 1 81 ? 13.373 -9.612 1.961 1.00 77.31 81 ASP A O 1
ATOM 677 N N . ALA A 1 82 ? 15.332 -8.589 2.186 1.00 74.38 82 ALA A N 1
ATOM 678 C CA . ALA A 1 82 ? 14.923 -7.742 3.301 1.00 74.38 82 ALA A CA 1
ATOM 679 C C . ALA A 1 82 ? 13.926 -6.634 2.908 1.00 74.38 82 ALA A C 1
ATOM 681 O O . ALA A 1 82 ? 13.217 -6.129 3.777 1.00 74.38 82 ALA A O 1
ATOM 682 N N . PHE A 1 83 ? 13.851 -6.284 1.620 1.00 83.12 83 PHE A N 1
ATOM 683 C CA . PHE A 1 83 ? 13.079 -5.137 1.128 1.00 83.12 83 PHE A CA 1
ATOM 684 C C . PHE A 1 83 ? 12.545 -5.384 -0.285 1.00 83.12 83 PHE A C 1
ATOM 686 O O . PHE A 1 83 ? 13.066 -4.822 -1.251 1.00 83.12 83 PHE A O 1
ATOM 693 N N . GLU A 1 84 ? 11.567 -6.274 -0.421 1.00 87.19 84 GLU A N 1
ATOM 694 C CA . GLU A 1 84 ? 10.883 -6.512 -1.691 1.00 87.19 84 GLU A CA 1
ATOM 695 C C . GLU A 1 84 ? 9.607 -5.653 -1.778 1.00 87.19 84 GLU A C 1
ATOM 697 O O . GLU A 1 84 ? 8.767 -5.713 -0.867 1.00 87.19 84 GLU A O 1
ATOM 702 N N . PRO A 1 85 ? 9.455 -4.844 -2.843 1.00 90.12 85 PRO A N 1
ATOM 703 C CA . PRO A 1 85 ? 8.232 -4.105 -3.119 1.00 90.12 85 PRO A CA 1
ATOM 704 C C . PRO A 1 85 ? 7.017 -5.013 -3.301 1.00 90.12 85 PRO A C 1
ATOM 706 O O . PRO A 1 85 ? 7.078 -6.066 -3.935 1.00 90.12 85 PRO A O 1
ATOM 709 N N . VAL A 1 86 ? 5.882 -4.568 -2.777 1.00 90.06 86 VAL A N 1
ATOM 710 C CA . VAL A 1 86 ? 4.582 -5.209 -2.942 1.00 90.06 86 VAL A CA 1
ATOM 711 C C . VAL A 1 86 ? 3.609 -4.189 -3.502 1.00 90.06 86 VAL A C 1
ATOM 713 O O . VAL A 1 86 ? 3.424 -3.119 -2.923 1.00 90.06 86 VAL A O 1
ATOM 716 N N . ILE A 1 87 ? 2.974 -4.562 -4.610 1.00 91.75 87 ILE A N 1
ATOM 717 C CA . ILE A 1 87 ? 1.882 -3.830 -5.244 1.00 91.75 87 ILE A CA 1
ATOM 718 C C . ILE A 1 87 ? 0.668 -4.754 -5.198 1.00 91.75 87 ILE A C 1
ATOM 720 O O . ILE A 1 87 ? 0.690 -5.839 -5.777 1.00 91.75 87 ILE A O 1
ATOM 724 N N . ALA A 1 88 ? -0.372 -4.351 -4.479 1.00 91.69 88 ALA A N 1
ATOM 725 C CA . ALA A 1 88 ? -1.595 -5.128 -4.336 1.00 91.69 88 ALA A CA 1
ATOM 726 C C . ALA A 1 88 ? -2.816 -4.263 -4.640 1.00 91.69 88 ALA A C 1
ATOM 728 O O . ALA A 1 88 ? -2.859 -3.094 -4.281 1.00 91.69 88 ALA A O 1
ATOM 729 N N . GLY A 1 89 ? -3.838 -4.828 -5.272 1.00 91.31 89 GLY A N 1
ATOM 730 C CA . GLY A 1 89 ? -5.134 -4.172 -5.419 1.00 91.31 89 GLY A CA 1
ATOM 731 C C . GLY A 1 89 ? -5.784 -3.907 -4.059 1.00 91.31 89 GLY A C 1
ATOM 732 O O . GLY A 1 89 ? -5.774 -4.760 -3.169 1.00 91.31 89 GLY A O 1
ATOM 733 N N . PHE A 1 90 ? -6.372 -2.724 -3.922 1.00 90.06 90 PHE A N 1
ATOM 734 C CA . PHE A 1 90 ? -7.014 -2.222 -2.716 1.00 90.06 90 PHE A CA 1
ATOM 735 C C . PHE A 1 90 ? -8.440 -1.762 -3.047 1.00 90.06 90 PHE A C 1
ATOM 737 O O . PHE A 1 90 ? -8.668 -0.587 -3.314 1.00 90.06 90 PHE A O 1
ATOM 744 N N . PRO A 1 91 ? -9.419 -2.683 -3.067 1.00 88.00 91 PRO A N 1
ATOM 745 C CA . PRO A 1 91 ? -10.795 -2.380 -3.462 1.00 88.00 91 PRO A CA 1
ATOM 746 C C . PRO A 1 91 ? -11.623 -1.754 -2.324 1.00 88.00 91 PRO A C 1
ATOM 748 O O . PRO A 1 91 ? -12.852 -1.794 -2.367 1.00 88.00 91 PRO A O 1
ATOM 751 N N . PHE A 1 92 ? -10.975 -1.267 -1.264 1.00 87.81 92 PHE A N 1
ATOM 752 C CA . PHE A 1 92 ? -11.647 -0.745 -0.079 1.00 87.81 92 PHE A CA 1
ATOM 753 C C . PHE A 1 92 ? -11.691 0.777 -0.131 1.00 87.81 92 PHE A C 1
ATOM 755 O O . PHE A 1 92 ? -10.680 1.423 -0.390 1.00 87.81 92 PHE A O 1
ATOM 762 N N . ASP A 1 93 ? -12.854 1.339 0.178 1.00 86.94 93 ASP A N 1
ATOM 763 C CA . ASP A 1 93 ? -13.047 2.781 0.319 1.00 86.94 93 ASP A CA 1
ATOM 764 C C . ASP A 1 93 ? -12.707 3.210 1.755 1.00 86.94 93 ASP A C 1
ATOM 766 O O . ASP A 1 93 ? -13.582 3.517 2.565 1.00 86.94 93 ASP A O 1
ATOM 770 N N . TRP A 1 94 ? -11.432 3.062 2.124 1.00 86.50 94 TRP A N 1
ATOM 771 C CA . TRP A 1 94 ? -10.918 3.369 3.461 1.00 86.50 94 TRP A CA 1
ATOM 772 C C . TRP A 1 94 ? -9.941 4.535 3.397 1.00 86.50 94 TRP A C 1
ATOM 774 O O . TRP A 1 94 ? -9.063 4.565 2.535 1.00 86.50 94 TRP A O 1
ATOM 784 N N . ASP A 1 95 ? -10.052 5.457 4.351 1.00 82.31 95 ASP A N 1
ATOM 785 C CA . ASP A 1 95 ? -9.071 6.529 4.501 1.00 82.31 95 ASP A CA 1
ATOM 786 C C . ASP A 1 95 ? -7.752 5.977 5.060 1.00 82.31 95 ASP A C 1
ATOM 788 O O . ASP A 1 95 ? -7.753 5.046 5.869 1.00 82.31 95 ASP A O 1
ATOM 792 N N . ASN A 1 96 ? -6.631 6.582 4.673 1.00 78.56 96 ASN A N 1
ATOM 793 C CA . ASN A 1 96 ? -5.277 6.206 5.077 1.00 78.56 96 ASN A CA 1
ATOM 794 C C . ASN A 1 96 ? -5.067 6.211 6.599 1.00 78.56 96 ASN A C 1
ATOM 796 O O . ASN A 1 96 ? -4.178 5.506 7.070 1.00 78.56 96 ASN A O 1
ATOM 800 N N . SER A 1 97 ? -5.854 6.978 7.365 1.00 85.94 97 SER A N 1
ATOM 801 C CA . SER A 1 97 ? -5.782 6.972 8.833 1.00 85.94 97 SER A CA 1
ATOM 802 C C . SER A 1 97 ? -6.610 5.862 9.482 1.00 85.94 97 SER A C 1
ATOM 804 O O . SER A 1 97 ? -6.342 5.511 10.624 1.00 85.94 97 SER A O 1
ATOM 806 N N . SER A 1 98 ? -7.581 5.279 8.774 1.00 88.56 98 SER A N 1
ATOM 807 C CA . SER A 1 98 ? -8.579 4.351 9.336 1.00 88.56 98 SER A CA 1
ATOM 808 C C . SER A 1 98 ? -8.157 2.879 9.325 1.00 88.56 98 SER A C 1
ATOM 810 O O . SER A 1 98 ? -8.906 1.999 9.763 1.00 88.56 98 SER A O 1
ATOM 812 N N . PHE A 1 99 ? -6.967 2.573 8.802 1.00 91.12 99 PHE A N 1
ATOM 813 C CA . P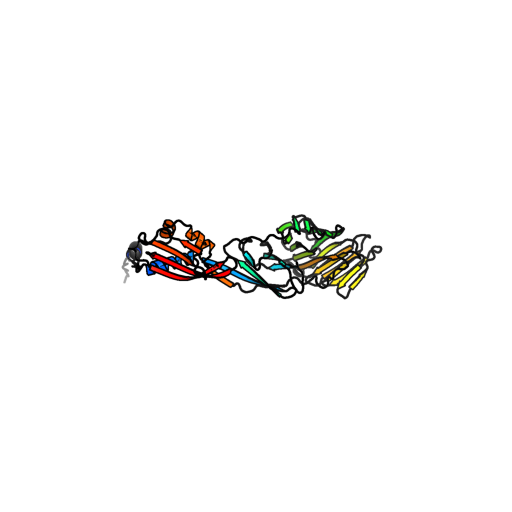HE A 1 99 ? -6.461 1.209 8.756 1.00 91.12 99 PHE A CA 1
ATOM 814 C C . PHE A 1 99 ? -4.953 1.122 8.988 1.00 91.12 99 PHE A C 1
ATOM 816 O O . PHE A 1 99 ? -4.207 2.086 8.861 1.00 91.12 99 PHE A O 1
ATOM 823 N N . THR A 1 100 ? -4.500 -0.086 9.305 1.00 92.31 100 THR A N 1
ATOM 824 C CA . THR A 1 100 ? -3.088 -0.445 9.393 1.00 92.31 100 THR A CA 1
ATOM 825 C C . THR A 1 100 ? -2.848 -1.846 8.843 1.00 92.31 100 THR A C 1
ATOM 827 O O . THR A 1 100 ? -3.782 -2.619 8.613 1.00 92.31 100 THR A O 1
ATOM 830 N N . ILE A 1 101 ? -1.581 -2.201 8.656 1.00 90.81 101 ILE A N 1
ATOM 831 C CA . ILE A 1 101 ? -1.158 -3.570 8.377 1.00 90.81 101 ILE A CA 1
ATOM 832 C C . ILE A 1 101 ? -0.529 -4.134 9.648 1.00 90.81 101 ILE A C 1
ATOM 834 O O . ILE A 1 101 ? 0.351 -3.510 10.227 1.00 90.81 101 ILE A O 1
ATOM 838 N N . SER A 1 102 ? -0.975 -5.315 10.076 1.00 88.88 102 SER A N 1
ATOM 839 C CA . SER A 1 102 ? -0.481 -6.037 11.248 1.00 88.88 102 SER A CA 1
ATOM 840 C C . SER A 1 102 ? 0.278 -7.315 10.836 1.00 88.88 102 SER A C 1
ATOM 842 O O . SER A 1 102 ? -0.255 -8.103 10.044 1.00 88.88 102 SER A O 1
ATOM 844 N N . PRO A 1 103 ? 1.486 -7.578 11.377 1.00 82.00 103 PRO A N 1
ATOM 845 C CA . PRO A 1 103 ? 2.242 -6.710 12.294 1.00 82.00 103 PRO A CA 1
ATOM 846 C C . PRO A 1 103 ? 2.570 -5.365 11.632 1.00 82.00 103 PRO A C 1
ATOM 848 O O . PRO A 1 103 ? 2.600 -5.329 10.408 1.00 82.00 103 PRO A O 1
ATOM 851 N N . GLU A 1 104 ? 2.747 -4.298 12.421 1.00 75.00 104 GLU A N 1
ATOM 852 C CA . GLU A 1 104 ? 2.932 -2.918 11.933 1.00 75.00 104 GLU A CA 1
ATOM 853 C C . GLU A 1 104 ? 3.976 -2.853 10.815 1.00 75.00 104 GLU A C 1
ATOM 855 O O . GLU A 1 104 ? 5.152 -3.179 11.004 1.00 75.00 104 GLU A O 1
ATOM 860 N N . ARG A 1 105 ? 3.519 -2.488 9.616 1.00 81.69 105 ARG A N 1
ATOM 861 C CA . ARG A 1 105 ? 4.332 -2.405 8.398 1.00 81.69 105 ARG A CA 1
ATOM 862 C C . ARG A 1 105 ? 4.045 -1.098 7.691 1.00 81.69 105 ARG A C 1
ATOM 864 O O . ARG A 1 105 ? 2.975 -0.518 7.831 1.00 81.69 105 ARG A O 1
ATOM 871 N N . TYR A 1 106 ? 5.014 -0.660 6.909 1.00 84.94 106 TYR A N 1
ATOM 872 C CA . TYR A 1 106 ? 4.895 0.553 6.122 1.00 84.94 106 TYR A CA 1
ATOM 873 C C . TYR A 1 106 ? 4.085 0.282 4.872 1.00 84.94 106 TYR A C 1
ATOM 875 O O . TYR A 1 106 ? 4.375 -0.661 4.134 1.00 84.94 106 TYR A O 1
ATOM 883 N N . PHE A 1 107 ? 3.089 1.115 4.620 1.00 89.25 107 PHE A N 1
ATOM 884 C CA . PHE A 1 107 ? 2.282 1.028 3.419 1.00 89.25 107 PHE A CA 1
ATOM 885 C C . PHE A 1 107 ? 1.860 2.416 2.954 1.00 89.25 107 PHE A C 1
ATOM 887 O O . PHE A 1 107 ? 1.957 3.403 3.682 1.00 89.25 107 PHE A O 1
ATOM 894 N N . ALA A 1 108 ? 1.383 2.473 1.723 1.00 90.69 108 ALA A N 1
ATOM 895 C CA . ALA A 1 108 ? 0.693 3.612 1.158 1.00 90.69 108 ALA A CA 1
ATOM 896 C C . ALA A 1 108 ? -0.483 3.094 0.337 1.00 90.69 108 ALA A C 1
ATOM 898 O O . ALA A 1 108 ? -0.322 2.124 -0.401 1.00 90.69 108 ALA A O 1
ATOM 899 N N . VAL A 1 109 ? -1.646 3.731 0.450 1.00 90.94 109 VAL A N 1
ATOM 900 C CA . VAL A 1 109 ? -2.760 3.484 -0.465 1.00 90.94 109 VAL A CA 1
ATOM 901 C C . VAL A 1 109 ? -2.925 4.672 -1.390 1.00 90.94 109 VAL A C 1
ATOM 903 O O . VAL A 1 109 ? -2.895 5.834 -0.981 1.00 90.94 109 VAL A O 1
ATOM 906 N N . ASP A 1 110 ? -3.079 4.336 -2.657 1.00 92.06 110 ASP A N 1
ATOM 907 C CA . ASP A 1 110 ? -3.340 5.242 -3.751 1.00 92.06 110 ASP A CA 1
ATOM 908 C C . ASP A 1 110 ? -4.753 4.983 -4.250 1.00 92.06 110 ASP A C 1
ATOM 910 O O . ASP A 1 110 ? -5.024 4.010 -4.960 1.00 92.06 110 ASP A O 1
ATOM 914 N N . SER A 1 111 ? -5.658 5.853 -3.814 1.00 89.38 111 SER A N 1
ATOM 915 C CA . SER A 1 111 ? -7.082 5.785 -4.125 1.00 89.38 111 SER A CA 1
ATOM 916 C C . SER A 1 111 ? -7.378 6.030 -5.604 1.00 89.38 111 SER A C 1
ATOM 918 O O . SER A 1 111 ? -8.415 5.588 -6.087 1.00 89.38 111 SER A O 1
ATOM 920 N N . VAL A 1 112 ? -6.471 6.678 -6.348 1.00 89.50 112 VAL A N 1
ATOM 921 C CA . VAL A 1 112 ? -6.636 6.891 -7.795 1.00 89.50 112 VAL A CA 1
ATOM 922 C C . VAL A 1 112 ? -6.496 5.565 -8.539 1.00 89.50 112 VAL A C 1
ATOM 924 O O . VAL A 1 112 ? -7.307 5.252 -9.408 1.00 89.50 112 VAL A O 1
ATOM 927 N N . MET A 1 113 ? -5.493 4.762 -8.177 1.00 90.19 113 MET A N 1
ATOM 928 C CA . MET A 1 113 ? -5.251 3.459 -8.805 1.00 90.19 113 MET A CA 1
ATOM 929 C C . MET A 1 113 ? -5.928 2.286 -8.086 1.00 90.19 113 MET A C 1
ATOM 931 O O . MET A 1 113 ? -5.874 1.164 -8.588 1.00 90.19 113 MET A O 1
ATOM 935 N N . ASN A 1 114 ? -6.539 2.514 -6.918 1.00 92.81 114 ASN A N 1
ATOM 936 C CA . ASN A 1 114 ? -7.001 1.462 -6.008 1.00 92.81 114 ASN A CA 1
ATOM 937 C C . ASN A 1 114 ? -5.893 0.437 -5.728 1.00 92.81 114 ASN A C 1
ATOM 939 O O . ASN A 1 114 ? -6.087 -0.775 -5.867 1.00 92.81 114 ASN A O 1
ATOM 943 N N . ARG A 1 115 ? -4.699 0.928 -5.379 1.00 92.81 115 ARG A N 1
ATOM 944 C CA . ARG A 1 115 ? -3.515 0.105 -5.101 1.00 92.81 115 ARG A CA 1
ATOM 945 C C . ARG A 1 115 ? -2.971 0.384 -3.704 1.00 92.81 115 ARG A C 1
ATOM 947 O O . ARG A 1 115 ? -2.931 1.521 -3.245 1.00 92.81 115 ARG A O 1
ATOM 954 N N . LEU A 1 116 ? -2.532 -0.681 -3.046 1.00 92.88 116 LEU A N 1
ATOM 955 C CA . LEU A 1 116 ? -1.748 -0.688 -1.824 1.00 92.88 116 LEU A CA 1
ATOM 956 C C . LEU A 1 116 ? -0.299 -1.004 -2.184 1.00 92.88 116 LEU A C 1
ATOM 958 O O . LEU A 1 116 ? -0.003 -2.021 -2.812 1.00 92.88 116 LEU A O 1
ATOM 962 N N . TYR A 1 117 ? 0.594 -0.137 -1.734 1.00 92.62 117 TYR A N 1
ATOM 963 C CA . TYR A 1 117 ? 2.034 -0.254 -1.883 1.00 92.62 117 TYR A CA 1
ATOM 964 C C . TYR A 1 117 ? 2.663 -0.530 -0.530 1.00 92.62 117 TYR A C 1
ATOM 966 O O . TYR A 1 117 ? 2.270 0.061 0.474 1.00 92.62 117 TYR A O 1
ATOM 974 N N . SER A 1 118 ? 3.654 -1.409 -0.485 1.00 91.25 118 SER A N 1
ATOM 975 C CA . SER A 1 118 ? 4.396 -1.705 0.737 1.00 91.25 118 SER A CA 1
ATOM 976 C C . SER A 1 118 ? 5.761 -2.304 0.403 1.00 91.25 118 SER A C 1
ATOM 978 O O . SER A 1 118 ? 6.025 -2.662 -0.743 1.00 91.25 118 SER A O 1
ATOM 980 N N . VAL A 1 119 ? 6.635 -2.408 1.401 1.00 89.00 119 VAL A N 1
ATOM 981 C CA . VAL A 1 119 ? 7.945 -3.053 1.289 1.00 89.00 119 VAL A CA 1
ATOM 982 C C . VAL A 1 119 ? 8.075 -4.062 2.422 1.00 89.00 119 VAL A C 1
ATOM 984 O O . VAL A 1 119 ? 7.893 -3.718 3.594 1.00 89.00 119 VAL A O 1
ATOM 987 N N . TYR A 1 120 ? 8.394 -5.311 2.084 1.00 84.81 120 TYR A N 1
ATOM 988 C CA . TYR A 1 120 ? 8.496 -6.397 3.056 1.00 84.81 120 TYR A CA 1
ATOM 989 C C . TYR A 1 120 ? 9.861 -7.064 3.031 1.00 84.81 120 TYR A C 1
ATOM 991 O O . TYR A 1 120 ? 10.441 -7.289 1.973 1.00 84.81 120 TYR A O 1
ATOM 999 N N . SER A 1 121 ? 10.308 -7.486 4.214 1.00 81.81 121 SER A N 1
ATOM 1000 C CA . SER A 1 121 ? 11.300 -8.549 4.296 1.00 81.81 121 SER A CA 1
ATOM 1001 C C . SER A 1 121 ? 10.602 -9.878 4.056 1.00 81.81 121 SER A C 1
ATOM 1003 O O . SER A 1 121 ? 9.736 -10.289 4.830 1.00 81.81 121 SER A O 1
ATOM 1005 N N . THR A 1 122 ? 10.977 -10.533 2.970 1.00 73.31 122 THR A N 1
ATOM 1006 C CA . THR A 1 122 ? 10.539 -11.869 2.605 1.00 73.31 122 THR A CA 1
ATOM 1007 C C . THR A 1 122 ? 11.661 -12.846 2.952 1.00 73.31 122 THR A C 1
ATOM 1009 O O . THR A 1 122 ? 12.830 -12.590 2.688 1.00 73.31 122 THR A O 1
ATOM 1012 N N . SER A 1 123 ? 11.336 -13.988 3.553 1.00 74.75 123 SER A N 1
ATOM 1013 C CA . SER A 1 123 ? 12.292 -15.089 3.773 1.00 74.75 123 SER A CA 1
ATOM 1014 C C . SER A 1 123 ? 12.274 -16.116 2.633 1.00 74.75 123 SER A C 1
ATOM 1016 O O . SER A 1 123 ? 12.776 -17.227 2.784 1.00 74.75 123 SER A O 1
ATOM 1018 N N . GLY A 1 124 ? 11.621 -15.784 1.516 1.00 73.69 124 GLY A N 1
ATOM 1019 C CA . GLY A 1 124 ? 11.114 -16.759 0.558 1.00 73.69 124 GLY A CA 1
ATOM 1020 C C . GLY A 1 124 ? 9.880 -17.484 1.101 1.00 73.69 124 GLY A C 1
ATOM 1021 O O . GLY A 1 124 ? 9.781 -17.798 2.289 1.00 73.69 124 GLY A O 1
ATOM 1022 N N . GLY A 1 125 ? 8.925 -17.748 0.214 1.00 82.75 125 GLY A N 1
ATOM 1023 C CA . GLY A 1 125 ? 7.690 -18.470 0.491 1.00 82.75 125 GLY A CA 1
ATOM 1024 C C . GLY A 1 125 ? 6.487 -17.582 0.805 1.00 82.75 125 GLY A C 1
ATOM 1025 O O . GLY A 1 125 ? 6.407 -16.411 0.424 1.00 82.75 125 GLY A O 1
ATOM 1026 N N . ASN A 1 126 ? 5.524 -18.198 1.491 1.00 87.56 126 ASN A N 1
ATOM 1027 C CA . ASN A 1 126 ? 4.253 -17.581 1.838 1.00 87.56 126 ASN A CA 1
ATOM 1028 C C . ASN A 1 126 ? 4.350 -16.858 3.180 1.00 87.56 126 ASN A C 1
ATOM 1030 O O . ASN A 1 126 ? 4.810 -17.433 4.166 1.00 87.56 126 ASN A O 1
ATOM 1034 N N . PHE A 1 127 ? 3.826 -15.641 3.242 1.00 89.00 127 PHE A N 1
ATOM 1035 C CA . PHE A 1 127 ? 3.601 -14.931 4.494 1.00 89.00 127 PHE A CA 1
ATOM 1036 C C . PHE A 1 127 ? 2.204 -14.315 4.514 1.00 89.00 127 PHE A C 1
ATOM 1038 O O . PHE A 1 127 ? 1.558 -14.126 3.483 1.00 89.00 127 PHE A O 1
ATOM 1045 N N . THR A 1 128 ? 1.695 -14.053 5.713 1.00 91.12 128 THR A N 1
ATOM 1046 C CA . THR A 1 128 ? 0.365 -13.476 5.908 1.00 91.12 128 THR A CA 1
ATOM 1047 C C . THR A 1 128 ? 0.491 -12.233 6.755 1.00 91.12 128 THR A C 1
ATOM 1049 O O . THR A 1 128 ? 1.153 -12.245 7.793 1.00 91.12 128 THR A O 1
ATOM 1052 N N . VAL A 1 129 ? -0.178 -11.178 6.319 1.00 92.12 129 VAL A N 1
ATOM 1053 C CA . VAL A 1 129 ? -0.384 -9.976 7.119 1.00 92.12 129 VAL A CA 1
ATOM 1054 C C . VAL A 1 129 ? -1.874 -9.709 7.226 1.00 92.12 129 VAL A C 1
ATOM 1056 O O . VAL A 1 129 ? -2.675 -10.247 6.464 1.00 92.12 129 VAL A O 1
ATOM 1059 N N . TRP A 1 130 ? -2.256 -8.885 8.185 1.00 93.31 130 TRP A N 1
ATOM 1060 C CA . TRP A 1 130 ? -3.642 -8.506 8.391 1.00 93.31 130 TRP A CA 1
ATOM 1061 C C . TRP A 1 130 ? -3.809 -7.044 8.060 1.00 93.31 130 TRP A C 1
ATOM 1063 O O . TRP A 1 130 ? -3.201 -6.200 8.705 1.00 93.31 130 TRP A O 1
ATOM 1073 N N . LEU A 1 131 ? -4.673 -6.746 7.107 1.00 94.19 131 LEU A N 1
ATOM 1074 C CA . LEU A 1 131 ? -5.213 -5.413 6.961 1.00 94.19 131 LEU A CA 1
ATOM 1075 C C . LEU A 1 131 ? -6.265 -5.220 8.061 1.00 94.19 131 LEU A C 1
ATOM 1077 O O . LEU A 1 131 ? -7.230 -5.983 8.136 1.00 94.19 131 LEU A O 1
ATOM 1081 N N . VAL A 1 132 ? -6.048 -4.263 8.956 1.00 94.88 132 VAL A N 1
ATOM 1082 C CA . VAL A 1 132 ? -6.901 -4.010 10.120 1.00 94.88 132 VAL A CA 1
ATOM 1083 C C . VAL A 1 132 ? -7.516 -2.629 9.993 1.00 94.88 132 VAL A C 1
ATOM 1085 O O . VAL A 1 132 ? -6.783 -1.674 9.794 1.00 94.88 132 VAL A O 1
ATOM 1088 N N . HIS A 1 133 ? -8.834 -2.531 10.121 1.00 94.69 133 HIS A N 1
ATOM 1089 C CA . HIS A 1 133 ? -9.583 -1.280 10.028 1.00 94.69 133 HIS A CA 1
ATOM 1090 C C . HIS A 1 133 ? -10.488 -1.105 11.242 1.00 94.69 133 HIS A C 1
ATOM 1092 O O . HIS A 1 133 ? -11.163 -2.054 11.662 1.00 94.69 133 HIS A O 1
ATOM 1098 N N . SER A 1 134 ? -10.542 0.115 11.769 1.00 93.69 134 SER A N 1
ATOM 1099 C CA . SER A 1 134 ? -11.460 0.518 12.836 1.00 93.69 134 SER A CA 1
ATOM 1100 C C . SER A 1 134 ? -11.813 2.003 12.717 1.00 93.69 134 SER A C 1
ATOM 1102 O O . SER A 1 134 ? -11.274 2.715 11.880 1.00 93.69 134 SER A O 1
ATOM 1104 N N . GLU A 1 135 ? -12.711 2.473 13.582 1.00 90.12 135 GLU A N 1
ATOM 1105 C CA . GLU A 1 135 ? -13.078 3.894 13.690 1.00 90.12 135 GLU A CA 1
ATOM 1106 C C . GLU A 1 135 ? -11.980 4.767 14.330 1.00 90.12 135 GLU A C 1
ATOM 1108 O O . GLU A 1 135 ? -12.145 5.979 14.412 1.00 90.12 135 GLU A O 1
ATOM 1113 N N . ALA A 1 136 ? -10.890 4.173 14.830 1.00 90.12 136 ALA A N 1
ATOM 1114 C CA . ALA A 1 136 ? -9.770 4.920 15.398 1.00 90.12 136 ALA A CA 1
ATOM 1115 C C . ALA A 1 136 ? -8.684 5.182 14.360 1.00 90.12 136 ALA A C 1
ATOM 1117 O O . ALA A 1 136 ? -8.414 4.341 13.503 1.00 90.12 136 ALA A O 1
ATOM 1118 N N . ASP A 1 137 ? -7.978 6.293 14.550 1.00 89.50 137 ASP A N 1
ATOM 1119 C CA . ASP A 1 137 ? -6.800 6.605 13.760 1.00 89.50 137 ASP A CA 1
ATOM 1120 C C . ASP A 1 137 ? -5.613 5.685 14.106 1.00 89.50 137 ASP A C 1
ATOM 1122 O O . ASP A 1 137 ? -5.310 5.347 15.268 1.00 89.50 137 ASP A O 1
ATOM 1126 N N . TYR A 1 138 ? -4.902 5.290 13.056 1.00 88.31 138 TYR A N 1
ATOM 1127 C CA . TYR A 1 138 ? -3.637 4.580 13.125 1.00 88.31 138 TYR A CA 1
ATOM 1128 C C . TYR A 1 138 ? -2.497 5.535 12.803 1.00 88.31 138 TYR A C 1
ATOM 1130 O O . TYR A 1 138 ? -2.526 6.273 11.820 1.00 88.31 138 TYR A O 1
ATOM 1138 N N . GLU A 1 139 ? -1.460 5.489 13.634 1.00 84.19 139 GLU A N 1
ATOM 1139 C CA . GLU A 1 139 ? -0.218 6.175 13.321 1.00 84.19 139 GLU A CA 1
ATOM 1140 C C . GLU A 1 139 ? 0.493 5.406 12.211 1.00 84.19 139 GLU A C 1
ATOM 1142 O O . GLU A 1 139 ? 0.696 4.192 12.304 1.00 84.19 139 GLU A O 1
ATOM 1147 N N . VAL A 1 140 ? 0.869 6.118 11.150 1.00 77.25 140 VAL A N 1
ATOM 1148 C CA . VAL A 1 140 ? 1.688 5.545 10.085 1.00 77.25 140 VAL A CA 1
ATOM 1149 C C . VAL A 1 140 ? 3.097 5.350 10.646 1.00 77.25 140 VAL A C 1
ATOM 1151 O O . VAL A 1 140 ? 3.707 6.332 11.083 1.00 77.25 140 VAL A O 1
ATOM 1154 N N . PRO A 1 141 ? 3.649 4.124 10.637 1.00 76.12 141 PRO A N 1
ATOM 1155 C CA . PRO A 1 141 ? 4.996 3.898 11.138 1.00 76.12 141 PRO A CA 1
ATOM 1156 C C . PRO A 1 141 ? 6.018 4.786 10.395 1.00 76.12 141 PRO A C 1
ATOM 1158 O O . PRO A 1 141 ? 5.896 5.021 9.190 1.00 76.12 141 PRO A O 1
ATOM 1161 N N . PHE A 1 142 ? 7.077 5.239 11.078 1.00 72.75 142 PHE A N 1
ATOM 1162 C CA . PHE A 1 142 ? 8.156 6.039 10.467 1.00 72.75 142 PHE A CA 1
ATOM 1163 C C . PHE A 1 142 ? 9.117 5.206 9.596 1.00 72.75 142 PHE A C 1
ATOM 1165 O O . PHE A 1 142 ? 9.917 4.442 10.130 1.00 72.75 142 PHE A O 1
ATOM 1172 N N . PHE A 1 143 ? 9.054 5.325 8.265 1.00 73.88 143 PHE A N 1
ATOM 1173 C CA . PHE A 1 143 ? 9.966 4.608 7.359 1.00 73.88 143 PHE A CA 1
ATOM 1174 C C . PHE A 1 143 ? 11.296 5.358 7.200 1.00 73.88 143 PHE A C 1
ATOM 1176 O O . PHE A 1 143 ? 11.315 6.593 7.208 1.00 73.88 143 PHE A O 1
ATOM 1183 N N . SER A 1 144 ? 12.410 4.637 7.030 1.00 68.12 144 SER A N 1
ATOM 1184 C CA . SER A 1 144 ? 13.702 5.262 6.721 1.00 68.12 144 SER A CA 1
ATOM 1185 C C . SER A 1 144 ? 13.598 6.102 5.441 1.00 68.12 144 SER A C 1
ATOM 1187 O O . SER A 1 144 ? 13.020 5.686 4.442 1.00 68.12 144 SER A O 1
ATOM 1189 N N . LYS A 1 145 ? 14.161 7.314 5.462 1.00 66.44 145 LYS A N 1
ATOM 1190 C CA . LYS A 1 145 ? 14.114 8.272 4.342 1.00 66.44 145 LYS A CA 1
ATOM 1191 C C . LYS A 1 145 ? 15.106 7.933 3.220 1.00 66.44 145 LYS A C 1
ATOM 1193 O O . LYS A 1 145 ? 15.855 8.807 2.798 1.00 66.44 145 LYS A O 1
ATOM 1198 N N . ASP A 1 146 ? 15.171 6.682 2.772 1.00 89.00 146 ASP A N 1
ATOM 1199 C CA . ASP A 1 146 ? 16.076 6.339 1.664 1.00 89.00 146 ASP A CA 1
ATOM 1200 C C . ASP A 1 146 ? 15.548 6.865 0.317 1.00 89.00 146 ASP A C 1
ATOM 1202 O O . ASP A 1 146 ? 16.332 7.209 -0.562 1.00 89.00 146 ASP A O 1
ATOM 1206 N N . LEU A 1 147 ? 14.223 7.015 0.190 1.00 94.31 147 LEU A N 1
ATOM 1207 C CA . LEU A 1 147 ? 13.564 7.582 -0.985 1.00 94.31 147 LEU A CA 1
ATOM 1208 C C . LEU A 1 147 ? 13.271 9.080 -0.806 1.00 94.31 147 LEU A C 1
ATOM 1210 O O . LEU A 1 147 ? 12.440 9.477 0.014 1.00 94.31 147 LEU A O 1
ATOM 1214 N N . GLU A 1 148 ? 13.915 9.904 -1.627 1.00 95.81 148 GLU A N 1
ATOM 1215 C CA . GLU A 1 148 ? 13.593 11.316 -1.825 1.00 95.81 148 GLU A CA 1
ATOM 1216 C C . GLU A 1 148 ? 12.888 11.469 -3.174 1.00 95.81 148 GLU A C 1
ATOM 1218 O O . GLU A 1 148 ? 13.443 11.090 -4.201 1.00 95.81 148 GLU A O 1
ATOM 1223 N N . ALA A 1 149 ? 11.668 12.008 -3.197 1.00 97.12 149 ALA A N 1
ATOM 1224 C CA . ALA A 1 149 ? 10.905 12.114 -4.436 1.00 97.12 149 ALA A CA 1
ATOM 1225 C C . ALA A 1 149 ? 10.097 13.409 -4.539 1.00 97.12 149 ALA A C 1
ATOM 1227 O O . ALA A 1 149 ? 9.491 13.874 -3.573 1.00 97.12 149 ALA A O 1
ATOM 1228 N N . THR A 1 150 ? 10.059 13.944 -5.754 1.00 97.88 150 THR A N 1
ATOM 1229 C CA . THR A 1 150 ? 9.215 15.054 -6.205 1.00 97.88 150 THR A CA 1
ATOM 1230 C C . THR A 1 150 ? 8.587 14.684 -7.549 1.00 97.88 150 THR A C 1
ATOM 1232 O O . THR A 1 150 ? 8.907 13.642 -8.117 1.00 97.88 150 THR A O 1
ATOM 1235 N N . GLU A 1 151 ? 7.751 15.559 -8.107 1.00 98.06 151 GLU A N 1
ATOM 1236 C CA . GLU A 1 151 ? 7.156 15.384 -9.442 1.00 98.06 151 GLU A CA 1
ATOM 1237 C C . GLU A 1 151 ? 8.197 15.244 -10.570 1.00 98.06 151 GLU A C 1
ATOM 1239 O O . GLU A 1 151 ? 7.896 14.665 -11.612 1.00 98.06 151 GLU A O 1
ATOM 1244 N N . ASN A 1 152 ? 9.424 15.741 -10.361 1.00 98.50 152 ASN A N 1
ATOM 1245 C CA . ASN A 1 152 ? 10.473 15.789 -11.384 1.00 98.50 152 ASN A CA 1
ATOM 1246 C C . ASN A 1 152 ? 11.605 14.778 -11.166 1.00 98.50 152 ASN A C 1
ATOM 1248 O O . ASN A 1 152 ? 12.427 14.601 -12.062 1.00 98.50 152 ASN A O 1
ATOM 1252 N N . TYR A 1 153 ? 11.705 14.143 -9.996 1.00 98.44 153 TYR A N 1
ATOM 1253 C CA . TYR A 1 153 ? 12.727 13.123 -9.749 1.00 98.44 153 TYR A CA 1
ATOM 1254 C C . TYR A 1 153 ? 12.374 12.203 -8.582 1.00 98.44 153 TYR A C 1
ATOM 1256 O O . TYR A 1 153 ? 11.670 12.611 -7.658 1.00 98.44 153 TYR A O 1
ATOM 1264 N N . ALA A 1 154 ? 12.945 11.002 -8.593 1.00 98.19 154 ALA A N 1
ATOM 1265 C CA . ALA A 1 154 ? 13.047 10.103 -7.450 1.00 98.19 154 ALA A CA 1
ATOM 1266 C C . ALA A 1 154 ? 14.507 9.676 -7.275 1.00 98.19 154 ALA A C 1
ATOM 1268 O O . ALA A 1 154 ? 15.136 9.217 -8.226 1.00 98.19 154 ALA A O 1
ATOM 1269 N N . ARG A 1 155 ? 15.034 9.798 -6.059 1.00 97.69 155 ARG A N 1
ATOM 1270 C CA . ARG A 1 155 ? 16.406 9.450 -5.689 1.00 97.69 155 ARG A CA 1
ATOM 1271 C C . ARG A 1 155 ? 16.406 8.474 -4.520 1.00 97.69 155 ARG A C 1
ATOM 1273 O O . ARG A 1 155 ? 15.694 8.675 -3.539 1.00 97.69 155 ARG A O 1
ATOM 1280 N N . ILE A 1 156 ? 17.249 7.451 -4.617 1.00 95.94 156 ILE A N 1
ATOM 1281 C CA . I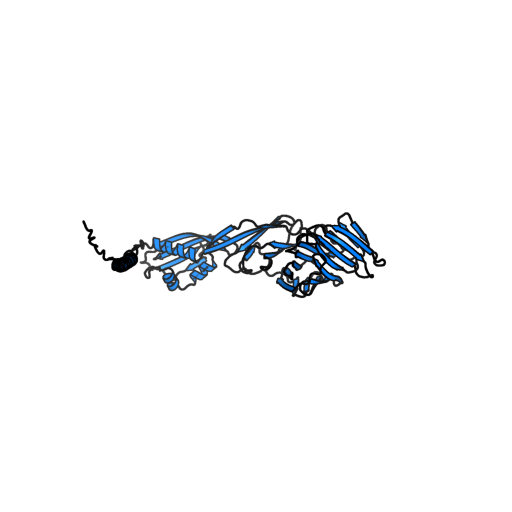LE A 1 156 ? 17.527 6.490 -3.549 1.00 95.94 156 ILE A CA 1
ATOM 1282 C C . ILE A 1 156 ? 18.949 6.733 -3.053 1.00 95.94 156 ILE A C 1
ATOM 1284 O O . ILE A 1 156 ? 19.924 6.312 -3.684 1.00 95.94 156 ILE A O 1
ATOM 1288 N N . THR A 1 157 ? 19.068 7.467 -1.947 1.00 91.00 157 THR A N 1
ATOM 1289 C CA . THR A 1 157 ? 20.347 8.049 -1.505 1.00 91.00 157 THR A CA 1
ATOM 1290 C C . THR A 1 157 ? 21.376 6.972 -1.159 1.00 91.00 157 THR A C 1
ATOM 1292 O O . THR A 1 157 ? 22.547 7.111 -1.496 1.00 91.00 157 THR A O 1
ATOM 1295 N N . GLY A 1 158 ? 20.959 5.863 -0.545 1.00 90.88 158 GLY A N 1
ATOM 1296 C CA . GLY A 1 158 ? 21.839 4.750 -0.187 1.00 90.88 158 GLY A CA 1
ATOM 1297 C C . GLY A 1 158 ? 22.301 3.882 -1.363 1.00 90.88 158 GLY A C 1
ATOM 1298 O O . GLY A 1 158 ? 23.059 2.934 -1.147 1.00 90.88 158 GLY A O 1
ATOM 1299 N N . LYS A 1 159 ? 21.839 4.153 -2.593 1.00 91.94 159 LYS A N 1
ATOM 1300 C CA . LYS A 1 159 ? 22.076 3.306 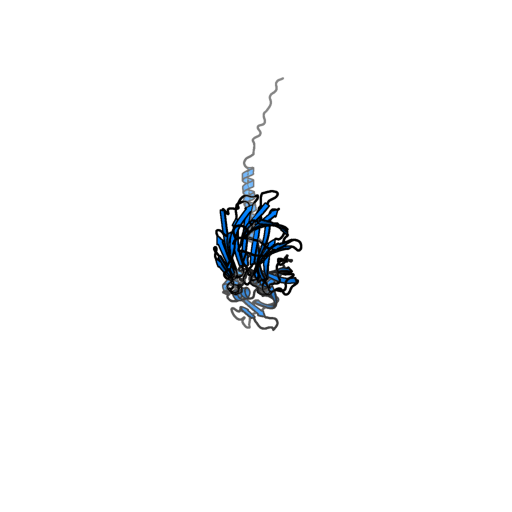-3.776 1.00 91.94 159 LYS A CA 1
ATOM 1301 C C . LYS A 1 159 ? 22.668 4.038 -4.982 1.00 91.94 159 LYS A C 1
ATOM 1303 O O . LYS A 1 159 ? 22.793 3.411 -6.033 1.00 91.94 159 LYS A O 1
ATOM 1308 N N . ASP A 1 160 ? 23.013 5.322 -4.850 1.00 94.94 160 ASP A N 1
ATOM 1309 C CA . ASP A 1 160 ? 23.468 6.176 -5.960 1.00 94.94 160 ASP A CA 1
ATOM 1310 C C . ASP A 1 160 ? 22.564 6.039 -7.200 1.00 94.94 160 ASP A C 1
ATOM 1312 O O . ASP A 1 160 ? 23.038 5.854 -8.326 1.00 94.94 160 ASP A O 1
ATOM 1316 N N . PHE A 1 161 ? 21.249 6.033 -6.976 1.00 97.50 161 PHE A N 1
ATOM 1317 C CA . PHE A 1 161 ? 20.242 5.819 -8.008 1.00 97.50 161 PHE A CA 1
ATOM 1318 C C . PHE A 1 161 ? 19.284 6.998 -8.061 1.00 97.50 161 PHE A C 1
ATOM 1320 O O . PHE A 1 161 ? 18.711 7.382 -7.041 1.00 97.50 161 PHE A O 1
ATOM 1327 N N . GLU A 1 162 ? 19.094 7.546 -9.254 1.00 98.31 162 GLU A N 1
ATOM 1328 C CA . GLU A 1 162 ? 18.180 8.653 -9.496 1.00 98.31 162 GLU A CA 1
ATOM 1329 C C . GLU A 1 162 ? 17.454 8.458 -10.820 1.00 98.31 162 GLU A C 1
ATOM 1331 O O . GLU A 1 162 ? 18.031 8.020 -11.810 1.00 98.31 162 GLU A O 1
ATOM 1336 N N . VAL A 1 163 ? 16.176 8.811 -10.843 1.00 98.62 163 VAL A N 1
ATOM 1337 C CA . VAL A 1 163 ? 15.365 8.866 -12.053 1.00 98.62 163 VAL A CA 1
ATOM 1338 C C . VAL A 1 163 ? 14.770 10.253 -12.130 1.00 98.62 163 VAL A C 1
ATOM 1340 O O . VAL A 1 163 ? 14.104 10.685 -11.191 1.00 98.62 163 VAL A O 1
ATOM 1343 N N . SER A 1 164 ? 15.006 10.951 -13.233 1.00 98.69 164 SER A N 1
ATOM 1344 C CA . SER A 1 164 ? 14.356 12.224 -13.516 1.00 98.69 164 SER A CA 1
ATOM 1345 C C . SER A 1 164 ? 13.133 11.997 -14.399 1.00 98.69 164 SER A C 1
ATOM 1347 O O . SER A 1 164 ? 13.101 11.093 -15.240 1.00 98.69 164 SER A O 1
ATOM 1349 N N . PHE A 1 165 ? 12.131 12.847 -14.216 1.00 98.56 165 PHE A N 1
ATOM 1350 C CA . PHE A 1 165 ? 10.856 12.781 -14.907 1.00 98.56 165 PHE A CA 1
ATOM 1351 C C . PHE A 1 165 ? 10.528 14.118 -15.569 1.00 98.56 165 PHE A C 1
ATOM 1353 O O . PHE A 1 165 ? 10.830 15.188 -15.042 1.00 98.56 165 PHE A O 1
ATOM 1360 N N . LEU A 1 166 ? 9.874 14.046 -16.724 1.00 97.44 166 LEU A N 1
ATOM 1361 C CA . LEU A 1 166 ? 9.234 15.171 -17.392 1.00 97.44 166 LEU A CA 1
ATOM 1362 C C . LEU A 1 166 ? 7.792 14.766 -17.696 1.00 97.44 166 LEU A C 1
ATOM 1364 O O . LEU A 1 166 ? 7.564 13.779 -18.390 1.00 97.44 166 LEU A O 1
ATOM 1368 N N . ASN A 1 167 ? 6.816 15.501 -17.155 1.00 95.88 167 ASN A N 1
ATOM 1369 C CA . ASN A 1 167 ? 5.388 15.168 -17.269 1.00 95.88 167 ASN A CA 1
ATOM 1370 C C . ASN A 1 167 ? 5.078 13.715 -16.845 1.00 95.88 167 ASN A C 1
ATOM 1372 O O . ASN A 1 167 ? 4.351 12.999 -17.529 1.00 95.88 167 ASN A O 1
ATOM 1376 N N . SER A 1 168 ? 5.670 13.263 -15.731 1.00 97.38 168 SER A N 1
ATOM 1377 C CA . SER A 1 168 ? 5.560 11.885 -15.215 1.00 97.38 168 SER A CA 1
ATOM 1378 C C . SER A 1 168 ? 6.082 10.770 -16.140 1.00 97.38 168 SER A C 1
ATOM 1380 O O . SER A 1 168 ? 5.914 9.594 -15.829 1.00 97.38 168 SER A O 1
ATOM 1382 N N . SER A 1 169 ? 6.765 11.107 -17.235 1.00 96.88 169 SER A N 1
ATOM 1383 C CA . SER A 1 169 ? 7.528 10.157 -18.054 1.00 96.88 169 SER A CA 1
ATOM 1384 C C . SER A 1 169 ? 9.003 10.204 -17.676 1.00 96.88 169 SER A C 1
ATOM 1386 O O . SER A 1 169 ? 9.513 11.278 -17.362 1.00 96.88 169 SER A O 1
ATOM 1388 N N . VAL A 1 170 ? 9.697 9.063 -17.709 1.00 98.06 170 VAL A N 1
ATOM 1389 C CA . VAL A 1 170 ? 11.154 9.030 -17.494 1.00 98.06 170 VAL A CA 1
ATOM 1390 C C . VAL A 1 170 ? 11.817 9.938 -18.529 1.00 98.06 170 VAL A C 1
ATOM 1392 O O . VAL A 1 170 ? 11.562 9.800 -19.719 1.00 98.06 170 VAL A O 1
ATOM 1395 N N . SER A 1 171 ? 12.652 10.874 -18.087 1.00 97.81 171 SER A N 1
ATOM 1396 C CA . SER A 1 171 ? 13.504 11.662 -18.984 1.00 97.81 171 SER A CA 1
ATOM 1397 C C . SER A 1 171 ? 14.919 11.101 -19.002 1.00 97.81 171 SER A C 1
ATOM 1399 O O . SER A 1 171 ? 15.501 10.922 -20.066 1.00 97.81 171 SER A O 1
ATOM 1401 N N . GLN A 1 172 ? 15.434 10.746 -17.827 1.00 98.19 172 GLN A N 1
ATOM 1402 C CA . GLN A 1 172 ? 16.738 10.126 -17.653 1.00 98.19 172 GLN A CA 1
ATOM 1403 C C . GLN A 1 172 ? 16.781 9.267 -16.388 1.00 98.19 172 GLN A C 1
ATOM 1405 O O . GLN A 1 172 ? 15.995 9.467 -15.462 1.00 98.19 172 GLN A O 1
ATOM 1410 N N . ALA A 1 173 ? 17.723 8.329 -16.333 1.00 98.50 173 ALA A N 1
ATOM 1411 C CA . ALA A 1 173 ? 18.021 7.570 -15.125 1.00 98.50 173 ALA A CA 1
ATOM 1412 C C . ALA A 1 173 ? 19.530 7.416 -14.946 1.00 98.50 173 ALA A C 1
ATOM 1414 O O . ALA A 1 173 ? 20.239 7.034 -15.882 1.00 98.50 173 ALA A O 1
ATOM 1415 N N . GLU A 1 174 ? 20.002 7.675 -13.735 1.00 98.06 174 GLU A N 1
ATOM 1416 C CA . GLU A 1 174 ? 21.388 7.550 -13.318 1.00 98.06 174 GLU A CA 1
ATOM 1417 C C . GLU A 1 174 ? 21.549 6.396 -12.329 1.00 98.06 174 GLU A C 1
ATOM 1419 O O . GLU A 1 174 ? 20.729 6.178 -11.435 1.00 98.06 174 GLU A O 1
ATOM 1424 N N . TYR A 1 175 ? 22.645 5.659 -12.479 1.00 97.31 175 TYR A N 1
ATOM 1425 C CA . TYR A 1 175 ? 23.051 4.626 -11.537 1.00 97.31 175 TYR A CA 1
ATOM 1426 C C . TYR A 1 175 ? 24.559 4.685 -11.334 1.00 97.31 175 TYR A C 1
ATOM 1428 O O . TYR A 1 175 ? 25.321 4.622 -12.306 1.00 97.31 175 TYR A O 1
ATOM 1436 N N . ARG A 1 176 ? 24.985 4.798 -10.070 1.00 94.88 176 ARG A N 1
ATOM 1437 C CA . ARG A 1 176 ? 26.381 5.044 -9.671 1.00 94.88 176 ARG A CA 1
ATOM 1438 C C . ARG A 1 176 ? 26.952 6.330 -10.263 1.00 94.88 176 ARG A C 1
ATOM 1440 O O . ARG A 1 176 ? 28.107 6.356 -10.682 1.00 94.88 176 ARG A O 1
ATOM 1447 N N . ASN A 1 177 ? 26.137 7.386 -10.302 1.00 94.50 177 ASN A N 1
ATOM 1448 C CA . ASN A 1 177 ? 26.485 8.685 -10.895 1.00 94.50 177 ASN A CA 1
ATOM 1449 C C . ASN A 1 177 ? 26.861 8.598 -12.389 1.00 94.50 177 ASN A C 1
ATOM 1451 O O . ASN A 1 177 ? 27.647 9.402 -12.890 1.00 94.50 177 ASN A O 1
ATOM 1455 N N . VAL A 1 178 ? 26.346 7.586 -13.095 1.00 95.50 178 VAL A N 1
ATOM 1456 C CA . VAL A 1 178 ? 26.495 7.432 -14.545 1.00 95.50 178 VAL A CA 1
ATOM 1457 C C . VAL A 1 178 ? 25.109 7.408 -15.168 1.00 95.50 178 VAL A C 1
ATOM 1459 O O . VAL A 1 178 ? 24.251 6.635 -14.739 1.00 95.50 178 VAL A O 1
ATOM 1462 N N . LEU A 1 179 ? 24.910 8.235 -16.192 1.00 97.00 179 LEU A N 1
ATOM 1463 C CA . LEU A 1 179 ? 23.682 8.287 -16.974 1.00 97.00 179 LEU A CA 1
ATOM 1464 C C . LEU A 1 179 ? 23.499 6.974 -17.736 1.00 97.00 179 LEU A C 1
ATOM 1466 O O . LEU A 1 179 ? 24.330 6.614 -18.560 1.00 97.00 179 LEU A O 1
ATOM 1470 N N . ARG A 1 180 ? 22.427 6.242 -17.435 1.00 97.00 180 ARG A N 1
ATOM 1471 C CA . ARG A 1 180 ? 22.146 4.905 -17.978 1.00 97.00 180 ARG A CA 1
ATOM 1472 C C . ARG A 1 180 ? 20.976 4.895 -18.950 1.00 97.00 180 ARG A C 1
ATOM 1474 O O . ARG A 1 180 ? 21.019 4.183 -19.951 1.00 97.00 180 ARG A O 1
ATOM 1481 N N . ILE A 1 181 ? 19.956 5.702 -18.667 1.00 97.94 181 ILE A N 1
ATOM 1482 C CA . ILE A 1 181 ? 18.877 6.031 -19.601 1.00 97.94 181 ILE A CA 1
ATOM 1483 C C . ILE A 1 181 ? 19.017 7.514 -19.930 1.00 97.94 181 ILE A C 1
ATOM 1485 O O . ILE A 1 181 ? 18.985 8.345 -19.027 1.00 97.94 181 ILE A O 1
ATOM 1489 N N . ILE A 1 182 ? 19.188 7.821 -21.213 1.00 97.19 182 ILE A N 1
ATOM 1490 C CA . ILE A 1 182 ? 19.383 9.175 -21.748 1.00 97.19 182 ILE A CA 1
ATOM 1491 C C . ILE A 1 182 ? 18.048 9.775 -22.195 1.00 97.19 182 ILE A C 1
ATOM 1493 O O . ILE A 1 182 ? 17.847 10.981 -22.097 1.00 97.19 182 ILE A O 1
ATOM 1497 N N . ASN A 1 183 ? 17.164 8.941 -22.745 1.00 96.62 183 ASN A N 1
ATOM 1498 C CA . ASN A 1 183 ? 15.845 9.356 -23.204 1.00 96.62 183 ASN A CA 1
ATOM 1499 C C . ASN A 1 183 ? 14.876 8.170 -23.210 1.00 96.62 183 ASN A C 1
ATOM 1501 O O . ASN A 1 183 ? 15.296 7.018 -23.360 1.00 96.62 183 ASN A O 1
ATOM 1505 N N . TYR A 1 184 ? 13.586 8.472 -23.114 1.00 97.88 184 TYR A N 1
ATOM 1506 C CA . TYR A 1 184 ? 12.497 7.513 -23.173 1.00 97.88 184 TYR A CA 1
ATOM 1507 C C . TYR A 1 184 ? 11.315 8.070 -23.978 1.00 97.88 184 TYR A C 1
ATOM 1509 O O . TYR A 1 184 ? 11.013 9.263 -23.941 1.00 97.88 184 TYR A O 1
ATOM 1517 N N . SER A 1 185 ? 10.638 7.200 -24.724 1.00 98.38 185 SER A N 1
ATOM 1518 C CA . SER A 1 185 ? 9.413 7.534 -25.451 1.00 98.38 185 SER A CA 1
ATOM 1519 C C . SER A 1 185 ? 8.485 6.322 -25.507 1.00 98.38 185 SER A C 1
ATOM 1521 O O . SER A 1 185 ? 8.942 5.188 -25.665 1.00 98.38 185 SER A O 1
ATOM 1523 N N . LEU A 1 186 ? 7.180 6.563 -25.403 1.00 98.25 186 LEU A N 1
ATOM 1524 C CA . LEU A 1 186 ? 6.135 5.549 -25.534 1.00 98.25 186 LEU A CA 1
ATOM 1525 C C . LEU A 1 186 ? 5.453 5.696 -26.891 1.00 98.25 186 LEU A C 1
ATOM 1527 O O . LEU A 1 186 ? 5.108 6.805 -27.288 1.00 98.25 186 LEU A O 1
ATOM 1531 N N . PHE A 1 187 ? 5.202 4.586 -27.574 1.00 98.00 187 PHE A N 1
ATOM 1532 C CA . PHE A 1 187 ? 4.362 4.551 -28.764 1.00 98.00 187 PHE A CA 1
ATOM 1533 C C . PHE A 1 187 ? 3.236 3.538 -28.580 1.00 98.00 187 PHE A C 1
ATOM 1535 O O . PHE A 1 187 ? 3.473 2.419 -28.125 1.00 98.00 187 PHE A O 1
ATOM 1542 N N . ILE A 1 188 ? 2.027 3.916 -28.986 1.00 97.00 188 ILE A N 1
ATOM 1543 C CA . ILE A 1 188 ? 0.847 3.049 -29.017 1.00 97.00 188 ILE A CA 1
ATOM 1544 C C . ILE A 1 188 ? 0.386 2.979 -30.467 1.00 97.00 188 ILE A C 1
ATOM 1546 O O . ILE A 1 188 ? 0.107 4.005 -31.087 1.00 97.00 188 ILE A O 1
ATOM 1550 N N . ASN A 1 189 ? 0.351 1.778 -31.044 1.00 96.06 189 ASN A N 1
ATOM 1551 C CA . ASN A 1 189 ? -0.009 1.567 -32.451 1.00 96.06 189 ASN A CA 1
ATOM 1552 C C . ASN A 1 189 ? 0.858 2.379 -33.427 1.00 96.06 189 ASN A C 1
ATOM 1554 O O . ASN A 1 189 ? 0.397 2.857 -34.462 1.00 96.06 189 ASN A O 1
ATOM 1558 N N . GLY A 1 190 ? 2.136 2.552 -33.074 1.00 96.12 190 GLY A N 1
ATOM 1559 C CA . GLY A 1 190 ? 3.117 3.313 -33.850 1.00 96.12 190 GLY A CA 1
ATOM 1560 C C . GLY A 1 190 ? 3.005 4.838 -33.732 1.00 96.12 190 GLY A C 1
ATOM 1561 O O . GLY A 1 190 ? 3.888 5.533 -34.230 1.00 96.12 190 GLY A O 1
ATOM 1562 N N . ALA A 1 191 ? 1.975 5.367 -33.067 1.00 96.56 191 ALA A N 1
ATOM 1563 C CA . ALA A 1 191 ? 1.862 6.788 -32.756 1.00 96.56 191 ALA A CA 1
ATOM 1564 C C . ALA A 1 191 ? 2.538 7.095 -31.416 1.00 96.56 191 ALA A C 1
ATOM 1566 O O . ALA A 1 191 ? 2.395 6.332 -30.463 1.00 96.56 191 ALA A O 1
ATOM 1567 N N . GLU A 1 192 ? 3.269 8.206 -31.338 1.00 97.50 192 GLU A N 1
ATOM 1568 C CA . GLU A 1 192 ? 3.887 8.651 -30.087 1.00 97.50 192 GLU A CA 1
ATOM 1569 C C . GLU A 1 192 ? 2.803 9.015 -29.065 1.00 97.50 192 GLU A C 1
ATOM 1571 O O . GLU A 1 192 ? 1.862 9.757 -29.360 1.00 97.50 192 GLU A O 1
ATOM 1576 N N . PHE A 1 193 ? 2.932 8.475 -27.859 1.00 96.44 193 PHE A N 1
ATOM 1577 C CA . PHE A 1 193 ? 2.080 8.808 -26.734 1.00 96.44 193 PHE A CA 1
ATOM 1578 C C . PHE A 1 193 ? 2.506 10.162 -26.171 1.00 96.44 193 PHE A C 1
ATOM 1580 O O . PHE A 1 193 ? 3.614 10.329 -25.662 1.00 96.44 193 PHE A O 1
ATOM 1587 N N . ILE A 1 194 ? 1.595 11.128 -26.243 1.00 96.81 194 ILE A N 1
ATOM 1588 C CA . ILE A 1 194 ? 1.778 12.465 -25.686 1.00 96.81 194 ILE A CA 1
ATOM 1589 C C . ILE A 1 194 ? 0.725 12.642 -24.600 1.00 96.81 194 ILE A C 1
ATOM 1591 O O . ILE A 1 194 ? -0.456 12.837 -24.895 1.00 96.81 194 ILE A O 1
ATOM 1595 N N . ALA A 1 195 ? 1.154 12.554 -23.342 1.00 96.88 195 ALA A N 1
ATOM 1596 C CA . ALA A 1 195 ? 0.268 12.732 -22.202 1.00 96.88 195 ALA A CA 1
ATOM 1597 C C . ALA A 1 195 ? -0.367 14.132 -22.210 1.00 96.88 195 ALA A C 1
ATOM 1599 O O . ALA A 1 195 ? 0.316 15.136 -22.421 1.00 96.88 195 ALA A O 1
ATOM 1600 N N . ASN A 1 196 ? -1.673 14.206 -21.954 1.00 97.19 196 ASN A N 1
ATOM 1601 C CA . ASN A 1 196 ? -2.393 15.472 -21.782 1.00 97.19 196 ASN A CA 1
ATOM 1602 C C . ASN A 1 196 ? -2.697 15.781 -20.306 1.00 97.19 196 ASN A C 1
ATOM 1604 O O . ASN A 1 196 ? -3.108 16.897 -19.991 1.00 97.19 196 ASN A O 1
ATOM 1608 N N . TRP A 1 197 ? -2.471 14.818 -19.412 1.00 97.38 197 TRP A N 1
ATOM 1609 C CA . TRP A 1 197 ? -2.513 14.989 -17.965 1.00 97.38 197 TRP A CA 1
ATOM 1610 C C . TRP A 1 197 ? -1.422 14.149 -17.291 1.00 97.38 197 TRP A C 1
ATOM 1612 O O . TRP A 1 197 ? -0.943 13.152 -17.839 1.00 97.38 197 TRP A O 1
ATOM 1622 N N . SER A 1 198 ? -1.035 14.564 -16.086 1.00 97.56 198 SER A N 1
ATOM 1623 C CA . SER A 1 198 ? -0.086 13.854 -15.231 1.00 97.56 198 SER A CA 1
ATOM 1624 C C . SER A 1 198 ? -0.473 13.998 -13.764 1.00 97.56 198 SER A C 1
ATOM 1626 O O . SER A 1 198 ? -1.063 15.007 -13.381 1.00 97.56 198 SER A O 1
ATOM 1628 N N . ASP A 1 199 ? -0.111 13.012 -12.956 1.00 97.75 199 ASP A N 1
ATOM 1629 C CA . ASP A 1 199 ? -0.378 12.949 -11.526 1.00 97.75 199 ASP A CA 1
ATOM 1630 C C . ASP A 1 199 ? 0.807 12.307 -10.790 1.00 97.75 199 ASP A C 1
ATOM 1632 O O . ASP A 1 199 ? 1.331 11.268 -11.203 1.00 97.75 199 ASP A O 1
ATOM 1636 N N . PHE A 1 200 ? 1.210 12.916 -9.678 1.00 97.94 200 PHE A N 1
ATOM 1637 C CA . PHE A 1 200 ? 2.307 12.443 -8.842 1.00 97.94 200 PHE A CA 1
ATOM 1638 C C . PHE A 1 200 ? 1.799 12.049 -7.458 1.00 97.94 200 PHE A C 1
ATOM 1640 O O . PHE A 1 200 ? 1.111 12.813 -6.781 1.00 97.94 200 PHE A O 1
ATOM 1647 N N . PHE A 1 201 ? 2.224 10.876 -6.995 1.00 96.88 201 PHE A N 1
ATOM 1648 C CA . PHE A 1 201 ? 1.944 10.393 -5.650 1.00 96.88 201 PHE A CA 1
ATOM 1649 C C . PHE A 1 201 ? 3.243 9.997 -4.945 1.00 96.88 201 PHE A C 1
ATOM 1651 O O . PHE A 1 201 ? 3.843 8.961 -5.232 1.00 96.88 201 PHE A O 1
ATOM 1658 N N . GLY A 1 202 ? 3.675 10.841 -4.004 1.00 95.12 202 GLY A N 1
ATOM 1659 C CA . GLY A 1 202 ? 4.869 10.631 -3.184 1.00 95.12 202 GLY A CA 1
ATOM 1660 C C . GLY A 1 202 ? 4.540 10.240 -1.742 1.00 95.12 202 GLY A C 1
ATOM 1661 O O . GLY A 1 202 ? 3.835 10.963 -1.024 1.00 95.12 202 GLY A O 1
ATOM 1662 N N . ARG A 1 203 ? 5.080 9.104 -1.294 1.00 93.12 203 ARG A N 1
ATOM 1663 C CA . ARG A 1 203 ? 5.052 8.614 0.092 1.00 93.12 203 ARG A CA 1
ATOM 1664 C C . ARG A 1 203 ? 6.410 7.994 0.456 1.00 93.12 203 ARG A C 1
ATOM 1666 O O . ARG A 1 203 ? 7.151 7.598 -0.434 1.00 93.12 203 ARG A O 1
ATOM 1673 N N . PRO A 1 204 ? 6.741 7.831 1.750 1.00 90.62 204 PRO A N 1
ATOM 1674 C CA . PRO A 1 204 ? 8.032 7.258 2.155 1.00 90.62 204 PRO A CA 1
ATOM 1675 C C . PRO A 1 204 ? 8.347 5.867 1.575 1.00 90.62 204 PRO A C 1
ATOM 1677 O O . PRO A 1 204 ? 9.512 5.507 1.460 1.00 90.62 204 PRO A O 1
ATOM 1680 N N . VAL A 1 205 ? 7.325 5.086 1.208 1.00 91.94 205 VAL A N 1
ATOM 1681 C CA . VAL A 1 205 ? 7.483 3.734 0.645 1.00 91.94 205 VAL A CA 1
ATOM 1682 C C . VAL A 1 205 ? 7.395 3.669 -0.879 1.00 91.94 205 VAL A C 1
ATOM 1684 O O . VAL A 1 205 ? 7.654 2.607 -1.436 1.00 91.94 205 VAL A O 1
ATOM 1687 N N . ILE A 1 206 ? 6.984 4.747 -1.554 1.00 95.25 206 ILE A N 1
ATOM 1688 C CA . ILE A 1 206 ? 6.715 4.736 -2.997 1.00 95.25 206 ILE A CA 1
ATOM 1689 C C . ILE A 1 206 ? 6.694 6.152 -3.579 1.00 95.25 206 ILE A C 1
ATOM 1691 O O . ILE A 1 206 ? 6.106 7.068 -3.004 1.00 95.25 206 ILE A O 1
ATOM 1695 N N . ALA A 1 207 ? 7.266 6.307 -4.766 1.00 97.31 207 ALA A N 1
ATOM 1696 C CA . ALA A 1 207 ? 7.037 7.446 -5.641 1.00 97.31 207 ALA A CA 1
ATOM 1697 C C . ALA A 1 207 ? 6.390 6.949 -6.935 1.00 97.31 207 ALA A C 1
ATOM 1699 O O . ALA A 1 207 ? 6.999 6.168 -7.668 1.00 97.31 207 ALA A O 1
ATOM 1700 N N . ARG A 1 208 ? 5.152 7.375 -7.195 1.00 97.94 208 ARG A N 1
ATOM 1701 C CA . ARG A 1 208 ? 4.408 7.056 -8.414 1.00 97.94 208 ARG A CA 1
ATOM 1702 C C . ARG A 1 208 ? 4.306 8.282 -9.316 1.00 97.94 208 ARG A C 1
ATOM 1704 O O . ARG A 1 208 ? 3.907 9.355 -8.868 1.00 97.94 208 ARG A O 1
ATOM 1711 N N . TYR A 1 209 ? 4.545 8.052 -10.600 1.00 98.50 209 TYR A N 1
ATOM 1712 C CA . TYR A 1 209 ? 4.440 9.010 -11.693 1.00 98.50 209 TYR A CA 1
ATOM 1713 C C . TYR A 1 209 ? 3.436 8.468 -12.703 1.00 98.50 209 TYR A C 1
ATOM 1715 O O . TYR A 1 209 ? 3.737 7.523 -13.426 1.00 98.50 209 TYR A O 1
ATOM 1723 N N . LEU A 1 210 ? 2.223 9.012 -12.706 1.00 98.31 210 LEU A N 1
ATOM 1724 C CA . LEU A 1 210 ? 1.155 8.608 -13.614 1.00 98.31 210 LEU A CA 1
ATOM 1725 C C . LEU A 1 210 ? 0.979 9.683 -14.682 1.00 98.31 210 LEU A C 1
ATOM 1727 O O . LEU A 1 210 ? 0.924 10.872 -14.389 1.00 98.31 210 LEU A O 1
ATOM 1731 N N . SER A 1 211 ? 0.864 9.266 -15.929 1.00 97.81 211 SER A N 1
ATOM 1732 C CA . SER A 1 211 ? 0.532 10.130 -17.053 1.00 97.81 211 SER A CA 1
ATOM 1733 C C . SER A 1 211 ? -0.483 9.433 -17.935 1.00 97.81 211 SER A C 1
ATOM 1735 O O . SER A 1 211 ? -0.577 8.204 -17.942 1.00 97.81 211 SER A O 1
ATOM 1737 N N . GLY A 1 212 ? -1.268 10.200 -18.676 1.00 97.00 212 GLY A N 1
ATOM 1738 C CA . GLY A 1 212 ? -2.288 9.598 -19.508 1.00 97.00 212 GLY A CA 1
ATOM 1739 C C . GLY A 1 212 ? -2.812 10.488 -20.606 1.00 97.00 212 GLY A C 1
ATOM 1740 O O . GLY A 1 212 ? -2.502 11.672 -20.727 1.00 97.00 212 GLY A O 1
ATOM 1741 N N . THR A 1 213 ? -3.627 9.833 -21.411 1.00 95.25 213 THR A N 1
ATOM 1742 C CA . THR A 1 213 ? -4.552 10.384 -22.387 1.00 95.25 213 THR A CA 1
ATOM 1743 C C . THR A 1 213 ? -5.963 9.937 -21.983 1.00 95.25 213 THR A C 1
ATOM 1745 O O . THR A 1 213 ? -6.152 9.384 -20.898 1.00 95.25 213 THR A O 1
ATOM 1748 N N . GLY A 1 214 ? -6.977 10.192 -22.811 1.00 90.62 214 GLY A N 1
ATOM 1749 C CA . GLY A 1 214 ? -8.317 9.641 -22.566 1.00 90.62 214 GLY A CA 1
ATOM 1750 C C . GLY A 1 214 ? -8.376 8.114 -22.690 1.00 90.62 214 GLY A C 1
ATOM 1751 O O . GLY A 1 214 ? -9.175 7.490 -22.000 1.00 90.62 214 GLY A O 1
ATOM 1752 N N . ASP A 1 215 ? -7.505 7.532 -23.521 1.00 93.44 215 ASP A N 1
ATOM 1753 C CA . ASP A 1 215 ? -7.589 6.124 -23.931 1.00 93.44 215 ASP A CA 1
ATOM 1754 C C . ASP A 1 215 ? -6.438 5.267 -23.382 1.00 93.44 215 ASP A C 1
ATOM 1756 O O . ASP A 1 215 ? -6.557 4.050 -23.283 1.00 93.44 215 ASP A O 1
ATOM 1760 N N . ALA A 1 216 ? -5.325 5.880 -22.977 1.00 95.88 216 ALA A N 1
ATOM 1761 C CA . ALA A 1 216 ? -4.159 5.167 -22.465 1.00 95.88 216 ALA A CA 1
ATOM 1762 C C . ALA A 1 216 ? -3.518 5.865 -21.268 1.00 95.88 216 ALA A C 1
ATOM 1764 O O . ALA A 1 216 ? -3.524 7.093 -21.188 1.00 95.88 216 ALA A O 1
ATOM 1765 N N . ASN A 1 217 ? -2.911 5.089 -20.377 1.00 97.06 217 ASN A N 1
ATOM 1766 C CA . ASN A 1 217 ? -2.120 5.578 -19.260 1.00 97.06 217 ASN A CA 1
ATOM 1767 C C . ASN A 1 217 ? -0.748 4.895 -19.200 1.00 97.06 217 ASN A C 1
ATOM 1769 O O . ASN A 1 217 ? -0.528 3.807 -19.730 1.00 97.06 217 ASN A O 1
ATOM 1773 N N . GLN A 1 218 ? 0.177 5.574 -18.539 1.00 97.69 218 GLN A N 1
ATOM 1774 C CA . GLN A 1 218 ? 1.484 5.070 -18.182 1.00 97.69 218 GLN A CA 1
ATOM 1775 C C . GLN A 1 218 ? 1.777 5.449 -16.737 1.00 97.69 218 GLN A C 1
ATOM 1777 O O . GLN A 1 218 ? 1.671 6.611 -16.351 1.00 97.69 218 GLN A O 1
ATOM 1782 N N . THR A 1 219 ? 2.227 4.466 -15.974 1.00 98.19 219 THR A N 1
ATOM 1783 C CA . THR A 1 219 ? 2.659 4.611 -14.596 1.00 98.19 219 THR A CA 1
ATOM 1784 C C . THR A 1 219 ? 4.108 4.170 -14.460 1.00 98.19 219 THR A C 1
ATOM 1786 O O . THR A 1 219 ? 4.459 3.072 -14.885 1.00 98.19 219 THR A O 1
ATOM 1789 N N . PHE A 1 220 ? 4.933 4.985 -13.808 1.00 98.38 220 PHE A N 1
ATOM 1790 C CA . PHE A 1 220 ? 6.227 4.581 -13.265 1.00 98.38 220 PHE A CA 1
ATOM 1791 C C . PHE A 1 220 ? 6.192 4.610 -11.741 1.00 98.38 220 PHE A C 1
ATOM 1793 O O . PHE A 1 220 ? 5.543 5.462 -11.136 1.00 98.38 220 PHE A O 1
ATOM 1800 N N . MET A 1 221 ? 6.895 3.675 -11.114 1.00 97.94 221 MET A N 1
ATOM 1801 C CA . MET A 1 221 ? 6.895 3.472 -9.670 1.00 97.94 221 MET A CA 1
ATOM 1802 C C . MET A 1 221 ? 8.313 3.190 -9.178 1.00 97.94 221 MET A C 1
ATOM 1804 O O . MET A 1 221 ? 8.973 2.265 -9.658 1.00 97.94 221 MET A O 1
ATOM 1808 N N . ILE A 1 222 ? 8.762 3.972 -8.197 1.00 97.25 222 ILE A N 1
ATOM 1809 C CA . ILE A 1 222 ? 10.073 3.846 -7.555 1.00 97.25 222 ILE A CA 1
ATOM 1810 C C . ILE A 1 222 ? 9.877 3.519 -6.077 1.00 97.25 222 ILE A C 1
ATOM 1812 O O . ILE A 1 222 ? 9.175 4.233 -5.361 1.00 97.25 222 ILE A O 1
ATOM 1816 N N . PHE A 1 223 ? 10.520 2.449 -5.623 1.00 94.62 223 PHE A N 1
ATOM 1817 C CA . PHE A 1 223 ? 10.504 2.010 -4.230 1.00 94.62 223 PHE A CA 1
ATOM 1818 C C . PHE A 1 223 ? 11.864 2.277 -3.574 1.00 94.62 223 PHE A C 1
ATOM 1820 O O . PHE A 1 223 ? 12.877 2.261 -4.269 1.00 94.62 223 PHE A O 1
ATOM 1827 N N . PRO A 1 224 ? 11.915 2.498 -2.251 1.00 92.94 224 PRO A N 1
ATOM 1828 C CA . PRO A 1 224 ? 13.170 2.665 -1.517 1.00 92.94 224 PRO A CA 1
ATOM 1829 C C . PRO A 1 224 ? 14.045 1.401 -1.566 1.00 92.94 224 PRO A C 1
ATOM 1831 O O . PRO A 1 224 ? 13.569 0.315 -1.903 1.00 92.94 224 PRO A O 1
ATOM 1834 N N . GLU A 1 225 ? 15.324 1.530 -1.191 1.00 88.62 225 GLU A N 1
ATOM 1835 C CA . GLU A 1 225 ? 16.291 0.429 -1.022 1.00 88.62 225 GLU A CA 1
ATOM 1836 C C . GLU A 1 225 ? 16.643 -0.358 -2.304 1.00 88.62 225 GLU A C 1
ATOM 1838 O O . GLU A 1 225 ? 17.468 -1.279 -2.264 1.00 88.62 225 GLU A O 1
ATOM 1843 N N . ARG A 1 226 ? 16.053 -0.026 -3.462 1.00 87.88 226 ARG A N 1
ATOM 1844 C CA . ARG A 1 226 ? 16.216 -0.770 -4.722 1.00 87.88 226 ARG A CA 1
ATOM 1845 C C . ARG A 1 226 ? 16.349 0.147 -5.925 1.00 87.88 226 ARG A C 1
ATOM 1847 O O . ARG A 1 226 ? 15.422 0.872 -6.250 1.00 87.88 226 ARG A O 1
ATOM 1854 N N . SER A 1 227 ? 17.433 -0.000 -6.681 1.00 94.44 227 SER A N 1
ATOM 1855 C CA . SER A 1 227 ? 17.637 0.673 -7.971 1.00 94.44 227 SER A CA 1
ATOM 1856 C C . SER A 1 227 ? 16.769 0.046 -9.073 1.00 94.44 227 SER A C 1
ATOM 1858 O O . SER A 1 227 ? 17.268 -0.616 -9.983 1.00 94.44 227 SER A O 1
ATOM 1860 N N . ARG A 1 228 ? 15.443 0.165 -8.940 1.00 94.38 228 ARG A N 1
ATOM 1861 C CA . ARG A 1 228 ? 14.443 -0.432 -9.834 1.00 94.38 228 ARG A CA 1
ATOM 1862 C C . ARG A 1 228 ? 13.394 0.603 -10.238 1.00 94.38 228 ARG A C 1
ATOM 1864 O O . ARG A 1 228 ? 12.952 1.393 -9.407 1.00 94.38 228 ARG A O 1
ATOM 1871 N N . ILE A 1 229 ? 12.957 0.534 -11.492 1.00 97.31 229 ILE A N 1
ATOM 1872 C CA . ILE A 1 229 ? 11.811 1.277 -12.022 1.00 97.31 229 ILE A CA 1
ATOM 1873 C C . ILE A 1 229 ? 10.742 0.261 -12.390 1.00 97.31 229 ILE A C 1
ATOM 1875 O O . ILE A 1 229 ? 10.914 -0.487 -13.348 1.00 97.31 229 ILE A O 1
ATOM 1879 N N . PHE A 1 230 ? 9.645 0.227 -11.646 1.00 96.38 230 PHE A N 1
ATOM 1880 C CA . PHE A 1 230 ? 8.466 -0.530 -12.052 1.00 96.38 230 PHE A CA 1
ATOM 1881 C C . PHE A 1 230 ? 7.663 0.320 -13.028 1.00 96.38 230 PHE A C 1
ATOM 1883 O O . PHE A 1 230 ? 7.553 1.534 -12.840 1.00 96.38 230 PHE A O 1
ATOM 1890 N N . PHE A 1 231 ? 7.110 -0.301 -14.060 1.00 97.31 231 PHE A N 1
ATOM 1891 C CA . PHE A 1 231 ? 6.270 0.384 -15.027 1.00 97.31 231 PHE A CA 1
ATOM 1892 C C . PHE A 1 231 ? 5.025 -0.430 -15.355 1.00 97.31 231 PHE A C 1
ATOM 1894 O O . PHE A 1 231 ? 5.029 -1.658 -15.294 1.00 97.31 231 PHE A O 1
ATOM 1901 N N . ASP A 1 232 ? 3.971 0.289 -15.703 1.00 96.69 232 ASP A N 1
ATOM 1902 C CA . ASP A 1 232 ? 2.677 -0.246 -16.102 1.00 96.69 232 ASP A CA 1
ATOM 1903 C C . ASP A 1 232 ? 2.104 0.693 -17.164 1.00 96.69 232 ASP A C 1
ATOM 1905 O O . ASP A 1 232 ? 2.013 1.904 -16.950 1.00 96.69 232 ASP A O 1
ATOM 1909 N N . VAL A 1 233 ? 1.800 0.155 -18.336 1.00 97.19 233 VAL A N 1
ATOM 1910 C CA . VAL A 1 233 ? 1.161 0.871 -19.438 1.00 97.19 233 VAL A CA 1
ATOM 1911 C C . VAL A 1 233 ? -0.154 0.176 -19.706 1.00 97.19 233 VAL A C 1
ATOM 1913 O O . VAL A 1 233 ? -0.153 -1.028 -19.937 1.00 97.19 233 VAL A O 1
ATOM 1916 N N . SER A 1 234 ? -1.256 0.916 -19.752 1.00 95.88 234 SER A N 1
ATOM 1917 C CA . SER A 1 234 ? -2.532 0.380 -20.224 1.00 95.88 234 SER A CA 1
ATOM 1918 C C . SER A 1 234 ? -3.086 1.232 -21.357 1.00 95.88 234 SER A C 1
ATOM 1920 O O . SER A 1 234 ? -3.002 2.458 -21.339 1.00 95.88 234 SER A O 1
ATOM 1922 N N . ALA A 1 235 ? -3.633 0.576 -22.371 1.00 94.25 235 ALA A N 1
ATOM 1923 C CA . ALA A 1 235 ? -4.245 1.176 -23.541 1.00 94.25 235 ALA A CA 1
ATOM 1924 C C . ALA A 1 235 ? -5.637 0.560 -23.699 1.00 94.25 235 ALA A C 1
ATOM 1926 O O . ALA A 1 235 ? -5.803 -0.554 -24.187 1.00 94.25 235 ALA A O 1
ATOM 1927 N N . SER A 1 236 ? -6.651 1.284 -23.244 1.00 86.75 236 SER A N 1
ATOM 1928 C CA . SER A 1 236 ? -8.054 0.902 -23.380 1.00 86.75 236 SER A CA 1
ATOM 1929 C C . SER A 1 236 ? -8.655 1.485 -24.665 1.00 86.75 236 SER A C 1
ATOM 1931 O O . SER A 1 236 ? -8.272 2.561 -25.106 1.00 86.75 236 SER A O 1
ATOM 1933 N N . GLY A 1 237 ? -9.615 0.792 -25.282 1.00 76.75 237 GLY A N 1
ATOM 1934 C CA . GLY A 1 237 ? -10.420 1.363 -26.376 1.00 76.75 237 GLY A CA 1
ATOM 1935 C C . GLY A 1 237 ? -10.002 0.997 -27.804 1.00 76.75 237 GLY A C 1
ATOM 1936 O O . GLY A 1 237 ? -10.712 1.357 -28.743 1.00 76.75 237 GLY A O 1
ATOM 1937 N N . PHE A 1 238 ? -8.940 0.213 -27.987 1.00 74.19 238 PHE A N 1
ATOM 1938 C CA . PHE A 1 238 ? -8.567 -0.357 -29.286 1.00 74.19 238 PHE A CA 1
ATOM 1939 C C . PHE A 1 238 ? -8.505 -1.883 -29.196 1.00 74.19 238 PHE A C 1
ATOM 1941 O O . PHE A 1 238 ? -8.222 -2.432 -28.139 1.00 74.19 238 PHE A O 1
ATOM 1948 N N . VAL A 1 239 ? -8.796 -2.562 -30.305 1.00 76.88 239 VAL A N 1
ATOM 1949 C CA . VAL A 1 239 ? -8.583 -4.008 -30.445 1.00 76.88 239 VAL A CA 1
ATOM 1950 C C . VAL A 1 239 ? -7.168 -4.197 -30.992 1.00 76.88 239 VAL A C 1
ATOM 1952 O O . VAL A 1 239 ? -6.812 -3.518 -31.953 1.00 76.88 239 VAL A O 1
ATOM 1955 N N . ASP A 1 240 ? -6.385 -5.092 -30.387 1.00 84.62 240 ASP A N 1
ATOM 1956 C CA . ASP A 1 240 ? -5.015 -5.447 -30.796 1.00 84.62 240 ASP A CA 1
ATOM 1957 C C . ASP A 1 240 ? -4.000 -4.291 -30.705 1.00 84.62 240 ASP A C 1
ATOM 1959 O O . ASP A 1 240 ? -3.333 -3.922 -31.674 1.00 84.62 240 ASP A O 1
ATOM 1963 N N . ASN A 1 241 ? -3.865 -3.710 -29.511 1.00 92.81 241 ASN A N 1
ATOM 1964 C CA . ASN A 1 241 ? -2.857 -2.686 -29.256 1.00 92.81 241 ASN A CA 1
ATOM 1965 C C . ASN A 1 241 ? -1.424 -3.212 -29.420 1.00 92.81 241 ASN A C 1
ATOM 1967 O O . ASN A 1 241 ? -1.092 -4.317 -29.000 1.00 92.81 241 ASN A O 1
ATOM 1971 N N . THR A 1 242 ? -0.545 -2.374 -29.962 1.00 96.81 242 THR A N 1
ATOM 1972 C CA . THR A 1 242 ? 0.909 -2.572 -29.938 1.00 96.81 242 THR A CA 1
ATOM 1973 C C . THR A 1 242 ? 1.543 -1.477 -29.092 1.00 96.81 242 THR A C 1
ATOM 1975 O O . THR A 1 242 ? 1.451 -0.292 -29.415 1.00 96.81 242 THR A O 1
ATOM 1978 N N . ILE A 1 243 ? 2.178 -1.869 -27.991 1.00 97.94 243 ILE A N 1
ATOM 1979 C CA . ILE A 1 243 ? 2.856 -0.965 -27.060 1.00 97.94 243 ILE A CA 1
ATOM 1980 C C . ILE A 1 243 ? 4.353 -1.063 -27.334 1.00 97.94 243 ILE A C 1
ATOM 1982 O O . ILE A 1 243 ? 4.923 -2.147 -27.221 1.00 97.94 243 ILE A O 1
ATOM 1986 N N . THR A 1 244 ? 4.992 0.055 -27.681 1.00 98.50 244 THR A N 1
ATOM 1987 C CA . THR A 1 244 ? 6.446 0.134 -27.871 1.00 98.50 244 THR A CA 1
ATOM 1988 C C . THR A 1 244 ? 7.063 1.125 -26.893 1.00 98.50 244 THR A C 1
ATOM 1990 O O . THR A 1 244 ? 6.782 2.320 -26.953 1.00 98.50 244 THR A O 1
ATOM 1993 N N . LEU A 1 245 ? 7.955 0.635 -26.037 1.00 98.44 245 LEU A N 1
ATOM 1994 C CA . LEU A 1 245 ? 8.828 1.439 -25.190 1.00 98.44 245 LEU A CA 1
ATOM 1995 C C . LEU A 1 245 ? 10.158 1.645 -25.920 1.00 98.44 245 LEU A C 1
ATOM 1997 O O . LEU A 1 245 ? 10.840 0.676 -26.254 1.00 98.44 245 LEU A O 1
ATOM 2001 N N . SER A 1 246 ? 10.519 2.896 -26.183 1.00 98.44 246 SER A N 1
ATOM 2002 C CA . SER A 1 246 ? 11.761 3.280 -26.853 1.00 98.44 246 SER A CA 1
ATOM 2003 C C . SER A 1 246 ? 12.695 3.942 -25.853 1.00 98.44 246 SER A C 1
ATOM 2005 O O . SER A 1 246 ? 12.318 4.918 -25.209 1.00 98.44 246 SER A O 1
ATOM 2007 N N . PHE A 1 247 ? 13.926 3.454 -25.760 1.00 98.25 247 PHE A N 1
ATOM 2008 C CA . PHE A 1 247 ? 14.958 3.978 -24.874 1.00 98.25 247 PHE A CA 1
ATOM 2009 C C . PHE A 1 247 ? 16.216 4.335 -25.663 1.00 98.25 247 PHE A C 1
ATOM 2011 O O . PHE A 1 247 ? 16.656 3.578 -26.530 1.00 98.25 247 PHE A O 1
ATOM 2018 N N . ALA A 1 248 ? 16.832 5.461 -25.313 1.00 97.56 248 ALA A N 1
ATOM 2019 C CA . ALA A 1 248 ? 18.233 5.726 -25.614 1.00 97.56 248 ALA A CA 1
ATOM 2020 C C . ALA A 1 248 ? 19.047 5.404 -24.359 1.00 97.56 248 ALA A C 1
ATOM 2022 O O . ALA A 1 248 ? 18.837 6.017 -23.311 1.00 97.56 248 ALA A O 1
ATOM 2023 N N . LEU A 1 249 ? 19.933 4.422 -24.456 1.00 96.75 249 LEU A N 1
ATOM 2024 C CA . LEU A 1 249 ? 20.743 3.914 -23.355 1.00 96.75 249 LEU A CA 1
ATOM 2025 C C . LEU A 1 249 ? 22.209 4.310 -23.533 1.00 96.75 249 LEU A C 1
ATOM 2027 O O . LEU A 1 249 ? 22.655 4.612 -24.644 1.00 96.75 249 LEU A O 1
ATOM 2031 N N . ASP A 1 250 ? 22.941 4.255 -22.426 1.00 94.81 250 ASP A N 1
ATOM 2032 C CA . ASP A 1 250 ? 24.407 4.306 -22.392 1.00 94.81 250 ASP A CA 1
ATOM 2033 C C . ASP A 1 250 ? 25.050 3.206 -23.259 1.00 94.81 250 ASP A C 1
ATOM 2035 O O . ASP A 1 250 ? 24.381 2.260 -23.698 1.00 94.81 250 ASP A O 1
ATOM 2039 N N . ASP A 1 251 ? 26.355 3.309 -23.512 1.00 90.75 251 ASP A N 1
ATOM 2040 C CA . ASP A 1 251 ? 27.065 2.287 -24.267 1.00 90.75 251 ASP A CA 1
ATOM 2041 C C . ASP A 1 251 ? 27.321 1.034 -23.413 1.00 90.75 251 ASP A C 1
ATOM 2043 O O . ASP A 1 251 ? 27.989 1.020 -22.380 1.00 90.75 251 ASP A O 1
ATOM 2047 N N . TYR A 1 252 ? 26.767 -0.079 -23.877 1.00 92.50 252 TYR A N 1
ATOM 2048 C CA . TYR A 1 252 ? 26.981 -1.390 -23.283 1.00 92.50 252 TYR A CA 1
ATOM 2049 C C . TYR A 1 252 ? 27.615 -2.336 -24.296 1.00 92.50 252 TYR A C 1
ATOM 2051 O O . TYR A 1 252 ? 27.107 -2.439 -25.415 1.00 92.50 252 TYR A O 1
ATOM 2059 N N . PRO A 1 253 ? 28.689 -3.055 -23.935 1.00 91.88 253 PRO A N 1
ATOM 2060 C CA . PRO A 1 253 ? 29.390 -3.932 -24.864 1.00 91.88 253 PRO A CA 1
ATOM 2061 C C . PRO A 1 253 ? 28.652 -5.244 -25.146 1.00 91.88 253 PRO A C 1
ATOM 2063 O O . PRO A 1 253 ? 28.872 -5.817 -26.208 1.00 91.88 253 PRO A O 1
ATOM 2066 N N . SER A 1 254 ? 27.788 -5.719 -24.243 1.00 92.19 254 SER A N 1
ATOM 2067 C CA . SER A 1 254 ? 27.210 -7.066 -24.330 1.00 92.19 254 SER A CA 1
ATOM 2068 C C . SER A 1 254 ? 25.733 -7.105 -23.937 1.00 92.19 254 SER A C 1
ATOM 2070 O O . SER A 1 254 ? 25.249 -6.278 -23.157 1.00 92.19 254 SER A O 1
ATOM 2072 N N . TYR A 1 255 ? 25.020 -8.109 -24.450 1.00 91.00 255 TYR A N 1
ATOM 2073 C CA . TYR A 1 255 ? 23.634 -8.396 -24.088 1.00 91.00 255 TYR A CA 1
ATOM 2074 C C . TYR A 1 255 ? 23.363 -9.899 -23.951 1.00 91.00 255 TYR A C 1
ATOM 2076 O O . TYR A 1 255 ? 24.057 -10.756 -24.501 1.00 91.00 255 TYR A O 1
ATOM 2084 N N . TYR A 1 256 ? 22.293 -10.204 -23.227 1.00 88.31 256 TYR A N 1
ATOM 2085 C CA . TYR A 1 256 ? 21.726 -11.531 -23.062 1.00 88.31 256 TYR A CA 1
ATOM 2086 C C . TYR A 1 256 ? 20.201 -11.405 -22.976 1.00 88.31 256 TYR A C 1
ATOM 2088 O O . TYR A 1 256 ? 19.682 -10.772 -22.059 1.00 88.31 256 TYR A O 1
ATOM 2096 N N . ALA A 1 257 ? 19.485 -11.993 -23.926 1.00 85.50 257 ALA A N 1
ATOM 2097 C CA . ALA A 1 257 ? 18.032 -11.987 -24.016 1.00 85.50 257 ALA A CA 1
ATOM 2098 C C . ALA A 1 257 ? 17.532 -13.434 -24.020 1.00 85.50 257 ALA A C 1
ATOM 2100 O O . ALA A 1 257 ? 17.651 -14.131 -25.029 1.00 85.50 257 ALA A O 1
ATOM 2101 N N . ASN A 1 258 ? 17.001 -13.882 -22.876 1.00 77.88 258 ASN A N 1
ATOM 2102 C CA . ASN A 1 258 ? 16.606 -15.276 -22.645 1.00 77.88 258 ASN A CA 1
ATOM 2103 C C . ASN A 1 258 ? 17.742 -16.303 -22.918 1.00 77.88 258 ASN A C 1
ATOM 2105 O O . ASN A 1 258 ? 18.846 -15.917 -23.307 1.00 77.88 258 ASN A O 1
ATOM 2109 N N . PRO A 1 259 ? 17.576 -17.617 -22.646 1.00 66.25 259 PRO A N 1
ATOM 2110 C CA . PRO A 1 259 ? 18.657 -18.584 -22.887 1.00 66.25 259 PRO A CA 1
ATOM 2111 C C . PRO A 1 259 ? 19.102 -18.701 -24.352 1.00 66.25 259 PRO A C 1
ATOM 2113 O O . PRO A 1 259 ? 20.160 -19.279 -24.601 1.00 66.25 259 PRO A O 1
ATOM 2116 N N . ASP A 1 260 ? 18.349 -18.129 -25.293 1.00 66.75 260 ASP A N 1
ATOM 2117 C CA . ASP A 1 260 ? 18.495 -18.400 -26.721 1.00 66.75 260 ASP A CA 1
ATOM 2118 C C . ASP A 1 260 ? 19.240 -17.304 -27.508 1.00 66.75 260 ASP A C 1
ATOM 2120 O O . ASP A 1 260 ? 19.677 -17.562 -28.631 1.00 66.75 260 ASP A O 1
ATOM 2124 N N . ALA A 1 261 ? 19.442 -16.100 -26.948 1.00 78.00 261 ALA A N 1
ATOM 2125 C CA . ALA A 1 261 ? 20.124 -15.005 -27.646 1.00 78.00 261 ALA A CA 1
ATOM 2126 C C . ALA A 1 261 ? 21.147 -14.274 -26.761 1.00 78.00 261 ALA A C 1
ATOM 2128 O O . ALA A 1 261 ? 20.800 -13.523 -25.855 1.00 78.00 261 ALA A O 1
ATOM 2129 N N . MET A 1 262 ? 22.433 -14.427 -27.079 1.00 86.62 262 MET A N 1
ATOM 2130 C CA . MET A 1 262 ? 23.532 -13.686 -26.451 1.00 86.62 262 MET A CA 1
ATOM 2131 C C . MET A 1 262 ? 24.479 -13.135 -27.513 1.00 86.62 262 MET A C 1
ATOM 2133 O O . MET A 1 262 ? 24.635 -13.742 -28.575 1.00 86.62 262 MET A O 1
ATOM 2137 N N . GLY A 1 263 ? 25.122 -12.009 -27.225 1.00 90.44 263 GLY A N 1
ATOM 2138 C CA . GLY A 1 263 ? 26.084 -11.421 -28.144 1.00 90.44 263 GLY A CA 1
ATOM 2139 C C . GLY A 1 263 ? 26.686 -10.119 -27.639 1.00 90.44 263 GLY A C 1
ATOM 2140 O O . GLY A 1 263 ? 26.395 -9.656 -26.536 1.00 90.44 263 GLY A O 1
ATOM 2141 N N . ASP A 1 264 ? 27.512 -9.532 -28.496 1.00 89.44 264 ASP A N 1
ATOM 2142 C CA . ASP A 1 264 ? 28.213 -8.280 -28.243 1.00 89.44 264 ASP A CA 1
ATOM 2143 C C . ASP A 1 264 ? 27.794 -7.213 -29.258 1.00 89.44 264 ASP A C 1
ATOM 2145 O O . ASP A 1 264 ? 27.464 -7.513 -30.411 1.00 89.44 264 ASP A O 1
ATOM 2149 N N . PHE A 1 265 ? 27.838 -5.952 -28.839 1.00 88.56 265 PHE A N 1
ATOM 2150 C CA . PHE A 1 265 ? 27.617 -4.806 -29.708 1.00 88.56 265 PHE A CA 1
ATOM 2151 C C . PHE A 1 265 ? 28.942 -4.268 -30.232 1.00 88.56 265 PHE A C 1
ATOM 2153 O O . PHE A 1 265 ? 29.870 -3.977 -29.479 1.00 88.56 265 PHE A O 1
ATOM 2160 N N . ASN A 1 266 ? 29.010 -4.061 -31.546 1.00 85.38 266 ASN A N 1
ATOM 2161 C CA . ASN A 1 266 ? 30.120 -3.357 -32.166 1.00 85.38 266 ASN A CA 1
ATOM 2162 C C . ASN A 1 266 ? 29.681 -1.955 -32.595 1.00 85.38 266 ASN A C 1
ATOM 2164 O O . ASN A 1 266 ? 29.197 -1.769 -33.705 1.00 85.38 266 ASN A O 1
ATOM 2168 N N . TYR A 1 267 ? 29.924 -0.956 -31.749 1.00 87.00 267 TYR A N 1
ATOM 2169 C CA . TYR A 1 267 ? 29.554 0.436 -32.026 1.00 87.00 267 TYR A CA 1
ATOM 2170 C C . TYR A 1 267 ? 30.347 1.097 -33.169 1.00 87.00 267 TYR A C 1
ATOM 2172 O O . TYR A 1 267 ? 30.022 2.214 -33.574 1.00 87.00 267 TYR A O 1
ATOM 2180 N N . SER A 1 268 ? 31.377 0.432 -33.712 1.00 85.69 268 SER A N 1
ATOM 2181 C CA . SER A 1 268 ? 32.062 0.892 -34.931 1.00 85.69 268 SER A CA 1
ATOM 2182 C C . SER A 1 268 ? 31.278 0.590 -36.213 1.00 85.69 268 SER A C 1
ATOM 2184 O O . SER A 1 268 ? 31.568 1.172 -37.257 1.00 85.69 268 SER A O 1
ATOM 2186 N N . LEU A 1 269 ? 30.277 -0.293 -36.140 1.00 82.31 269 LEU A N 1
ATOM 2187 C CA . LEU A 1 269 ? 29.414 -0.670 -37.250 1.00 82.31 269 LEU A CA 1
ATOM 2188 C C . LEU A 1 269 ? 27.965 -0.363 -36.872 1.00 82.31 269 LEU A C 1
ATOM 2190 O O . LEU A 1 269 ? 27.446 -0.914 -35.907 1.00 82.31 269 LEU A O 1
ATOM 2194 N N . ASN A 1 270 ? 27.288 0.477 -37.658 1.00 86.31 270 ASN A N 1
ATOM 2195 C CA . ASN A 1 270 ? 25.852 0.674 -37.476 1.00 86.31 270 ASN A CA 1
ATOM 2196 C C . ASN A 1 270 ? 25.138 -0.660 -37.731 1.00 86.31 270 ASN A C 1
ATOM 2198 O O . ASN A 1 270 ? 25.167 -1.183 -38.848 1.00 86.31 270 ASN A O 1
ATOM 2202 N N . GLY A 1 271 ? 24.510 -1.208 -36.695 1.00 90.38 271 GLY A N 1
ATOM 2203 C CA . GLY A 1 271 ? 23.888 -2.525 -36.741 1.00 90.38 271 GLY A CA 1
ATOM 2204 C C . GLY A 1 271 ? 22.786 -2.664 -35.702 1.00 90.38 271 GLY A C 1
ATOM 2205 O O . GLY A 1 271 ? 22.830 -2.029 -34.648 1.00 90.38 271 GLY A O 1
ATOM 2206 N N . CYS A 1 272 ? 21.792 -3.493 -36.019 1.00 94.38 272 CYS A N 1
ATOM 2207 C CA . CYS A 1 272 ? 20.710 -3.829 -35.104 1.00 94.38 272 CYS A CA 1
ATOM 2208 C C . CYS A 1 272 ? 20.675 -5.332 -34.846 1.00 94.38 272 CYS A C 1
ATOM 2210 O O . CYS A 1 272 ? 20.870 -6.133 -35.762 1.00 94.38 272 CYS A O 1
ATOM 2212 N N . VAL A 1 273 ? 20.358 -5.689 -33.611 1.00 93.69 273 VAL A N 1
ATOM 2213 C CA . VAL A 1 273 ? 20.095 -7.047 -33.161 1.00 93.69 273 VAL A CA 1
ATOM 2214 C C . VAL A 1 273 ? 18.641 -7.124 -32.723 1.00 93.69 273 VAL A C 1
ATOM 2216 O O . VAL A 1 273 ? 18.150 -6.238 -32.025 1.00 93.69 273 VAL A O 1
ATOM 2219 N N . ASN A 1 274 ? 17.970 -8.196 -33.127 1.00 94.56 274 ASN A N 1
ATOM 2220 C CA . ASN A 1 274 ? 16.601 -8.478 -32.732 1.00 94.56 274 ASN A CA 1
ATOM 2221 C C . ASN A 1 274 ? 16.568 -9.735 -31.860 1.00 94.56 274 ASN A C 1
ATOM 2223 O O . ASN A 1 274 ? 17.298 -10.690 -32.123 1.00 94.56 274 ASN A O 1
ATOM 2227 N N . SER A 1 275 ? 15.705 -9.742 -30.855 1.00 94.81 275 SER A N 1
ATOM 2228 C CA . SER A 1 275 ? 15.417 -10.898 -30.008 1.00 94.81 275 SER A CA 1
ATOM 2229 C C . SER A 1 275 ? 13.964 -10.824 -29.532 1.00 94.81 275 SER A C 1
ATOM 2231 O O . SER A 1 275 ? 13.331 -9.778 -29.665 1.00 94.81 275 SER A O 1
ATOM 2233 N N . SER A 1 276 ? 13.421 -11.909 -28.993 1.00 94.50 276 SER A N 1
ATOM 2234 C CA . SER A 1 276 ? 12.141 -11.891 -28.287 1.00 94.50 276 SER A CA 1
ATOM 2235 C C . SER A 1 276 ? 12.274 -12.592 -26.943 1.00 94.50 276 SER A C 1
ATOM 2237 O O . SER A 1 276 ? 13.104 -13.487 -26.760 1.00 94.50 276 SER A O 1
ATOM 2239 N N . GLY A 1 277 ? 11.495 -12.138 -25.972 1.00 93.75 277 GLY A N 1
ATOM 2240 C CA . GLY A 1 277 ? 11.519 -12.686 -24.630 1.00 93.75 277 GLY A CA 1
ATOM 2241 C C . GLY A 1 277 ? 10.782 -11.821 -23.625 1.00 93.75 277 GLY A C 1
ATOM 2242 O O . GLY A 1 277 ? 10.367 -10.712 -23.926 1.00 93.75 277 GLY A O 1
ATOM 2243 N N . ASP A 1 278 ? 10.636 -12.333 -22.412 1.00 92.50 278 ASP A N 1
ATOM 2244 C CA . ASP A 1 278 ? 10.194 -11.573 -21.242 1.00 92.50 278 ASP A CA 1
ATOM 2245 C C . ASP A 1 278 ? 11.372 -10.932 -20.494 1.00 92.50 278 ASP A C 1
ATOM 2247 O O . ASP A 1 278 ? 11.154 -10.208 -19.527 1.00 92.50 278 ASP A O 1
ATOM 2251 N N . TYR A 1 279 ? 12.617 -11.221 -20.896 1.00 92.69 279 TYR A N 1
ATOM 2252 C CA . TYR A 1 279 ? 13.839 -10.801 -20.215 1.00 92.69 279 TYR A CA 1
ATOM 2253 C C . TYR A 1 279 ? 14.944 -10.384 -21.188 1.00 92.69 279 TYR A C 1
ATOM 2255 O O . TYR A 1 279 ? 15.383 -11.166 -22.036 1.00 92.69 279 TYR A O 1
ATOM 2263 N N . LEU A 1 280 ? 15.486 -9.187 -20.967 1.00 94.31 280 LEU A N 1
ATOM 2264 C CA . LEU A 1 280 ? 16.661 -8.661 -21.648 1.00 94.31 280 LEU A CA 1
ATOM 2265 C C . LEU A 1 280 ? 17.630 -8.067 -20.624 1.00 94.31 280 LEU A C 1
ATOM 2267 O O . LEU A 1 280 ? 17.296 -7.129 -19.910 1.00 94.31 280 LEU A O 1
ATOM 2271 N N . LYS A 1 281 ? 18.860 -8.575 -20.590 1.00 93.75 281 LYS A N 1
ATOM 2272 C CA . LYS A 1 281 ? 19.979 -8.016 -19.832 1.00 93.75 281 LYS A CA 1
ATOM 2273 C C . LYS A 1 281 ? 20.965 -7.365 -20.789 1.00 93.75 281 LYS A C 1
ATOM 2275 O O . LYS A 1 281 ? 21.488 -8.030 -21.677 1.00 93.75 281 LYS A O 1
ATOM 2280 N N . ILE A 1 282 ? 21.285 -6.102 -20.556 1.00 94.44 282 ILE A N 1
ATOM 2281 C CA . ILE A 1 282 ? 22.335 -5.366 -21.258 1.00 94.44 282 ILE A CA 1
ATOM 2282 C C . ILE A 1 282 ? 23.374 -4.961 -20.208 1.00 94.44 282 ILE A C 1
ATOM 2284 O O . ILE A 1 282 ? 23.014 -4.461 -19.144 1.00 94.44 282 ILE A O 1
ATOM 2288 N N . TYR A 1 283 ? 24.657 -5.240 -20.439 1.00 93.88 283 TYR A N 1
ATOM 2289 C CA . TYR A 1 283 ? 25.659 -5.112 -19.380 1.00 93.88 283 TYR A CA 1
ATOM 2290 C C . TYR A 1 283 ? 27.067 -4.800 -19.887 1.00 93.88 283 TYR A C 1
ATOM 2292 O O . TYR A 1 283 ? 27.428 -5.055 -21.035 1.00 93.88 283 TYR A O 1
ATOM 2300 N N . SER A 1 284 ? 27.866 -4.244 -18.979 1.00 92.88 284 SER A N 1
ATOM 2301 C CA . SER A 1 284 ? 29.304 -4.025 -19.101 1.00 92.88 284 SER A CA 1
ATOM 2302 C C . SER A 1 284 ? 30.051 -4.782 -17.998 1.00 92.88 284 SER A C 1
ATOM 2304 O O . SER A 1 284 ? 29.461 -5.530 -17.215 1.00 92.88 284 SER A O 1
ATOM 2306 N N . SER A 1 285 ? 31.367 -4.591 -17.914 1.00 90.25 285 SER A N 1
ATOM 2307 C CA . SER A 1 285 ? 32.187 -5.159 -16.838 1.00 90.25 285 SER A CA 1
ATOM 2308 C C . SER A 1 285 ? 31.901 -4.561 -15.455 1.00 90.25 285 SER A C 1
ATOM 2310 O O . SER A 1 285 ? 32.305 -5.152 -14.456 1.00 90.25 285 SER A O 1
ATOM 2312 N N . LEU A 1 286 ? 31.227 -3.407 -15.380 1.00 91.19 286 LEU A N 1
ATOM 2313 C CA . LEU A 1 286 ? 30.995 -2.681 -14.127 1.00 91.19 286 LEU A CA 1
ATOM 2314 C C . LEU A 1 286 ? 29.537 -2.741 -13.660 1.00 91.19 286 LEU A C 1
ATOM 2316 O O . LEU A 1 286 ? 29.280 -2.829 -12.460 1.00 91.19 286 LEU A O 1
ATOM 2320 N N . SER A 1 287 ? 28.582 -2.704 -14.587 1.00 94.94 287 SER A N 1
ATOM 2321 C CA . SER A 1 287 ? 27.152 -2.594 -14.277 1.00 94.94 287 SER A CA 1
ATOM 2322 C C . SER A 1 287 ? 26.290 -3.062 -15.446 1.00 94.94 287 SER A C 1
ATOM 2324 O O . SER A 1 287 ? 26.782 -3.248 -16.558 1.00 94.94 287 SER A O 1
ATOM 2326 N N . GLY A 1 288 ? 24.985 -3.175 -15.232 1.00 94.69 288 GLY A N 1
ATOM 2327 C CA . GLY A 1 288 ? 24.031 -3.433 -16.303 1.00 94.69 288 GLY A CA 1
ATOM 2328 C C . GLY A 1 288 ? 22.629 -2.931 -15.995 1.00 94.69 288 GLY A C 1
ATOM 2329 O O . GLY A 1 288 ? 22.350 -2.424 -14.906 1.00 94.69 288 GLY A O 1
ATOM 2330 N N . ILE A 1 289 ? 21.772 -3.077 -16.999 1.00 96.31 289 ILE A N 1
ATOM 2331 C CA . ILE A 1 289 ? 20.335 -2.852 -16.925 1.00 96.31 289 ILE A CA 1
ATOM 2332 C C . ILE A 1 289 ? 19.645 -4.133 -17.373 1.00 96.31 289 ILE A C 1
ATOM 2334 O O . ILE A 1 289 ? 19.997 -4.732 -18.393 1.00 96.31 289 ILE A O 1
ATOM 2338 N N . VAL A 1 290 ? 18.632 -4.536 -16.622 1.00 95.19 290 VAL A N 1
ATOM 2339 C CA . VAL A 1 290 ? 17.687 -5.569 -17.032 1.00 95.19 290 VAL A CA 1
ATOM 2340 C C . VAL A 1 290 ? 16.346 -4.931 -17.325 1.00 95.19 290 VAL A C 1
ATOM 2342 O O . VAL A 1 290 ? 15.838 -4.172 -16.508 1.00 95.19 290 VAL A O 1
ATOM 2345 N N . PHE A 1 291 ? 15.758 -5.311 -18.449 1.00 95.56 291 PHE A N 1
ATOM 2346 C CA . PHE A 1 291 ? 14.357 -5.101 -18.771 1.00 95.56 291 PHE A CA 1
ATOM 2347 C C . PHE A 1 291 ? 13.633 -6.424 -18.600 1.00 95.56 291 PHE A C 1
ATOM 2349 O O . PHE A 1 291 ? 14.065 -7.447 -19.141 1.00 95.56 291 PHE A O 1
ATOM 2356 N N . ARG A 1 292 ? 12.538 -6.406 -17.846 1.00 93.25 292 ARG A N 1
ATOM 2357 C CA . ARG A 1 292 ? 11.706 -7.585 -17.669 1.00 93.25 292 ARG A CA 1
ATOM 2358 C C . ARG A 1 292 ? 10.225 -7.245 -17.737 1.00 93.25 292 ARG A C 1
ATOM 2360 O O . ARG A 1 292 ? 9.816 -6.268 -17.119 1.00 93.25 292 ARG A O 1
ATOM 2367 N N . THR A 1 293 ? 9.454 -8.026 -18.486 1.00 94.56 293 THR A N 1
ATOM 2368 C CA . THR A 1 293 ? 8.046 -7.752 -18.820 1.00 94.56 293 THR A CA 1
ATOM 2369 C C . THR A 1 293 ? 7.135 -8.910 -18.453 1.00 94.56 293 THR A C 1
ATOM 2371 O O . THR A 1 293 ? 7.561 -10.061 -18.443 1.00 94.56 293 THR A O 1
ATOM 2374 N N . ASP A 1 294 ? 5.883 -8.613 -18.104 1.00 92.94 294 ASP A N 1
ATOM 2375 C CA . ASP A 1 294 ? 4.890 -9.593 -17.634 1.00 92.94 294 ASP A CA 1
ATOM 2376 C C . ASP A 1 294 ? 4.550 -10.655 -18.691 1.00 92.94 294 ASP A C 1
ATOM 2378 O O . ASP A 1 294 ? 4.122 -11.767 -18.368 1.00 92.94 294 ASP A O 1
ATOM 2382 N N . LYS A 1 295 ? 4.822 -10.324 -19.952 1.00 93.44 295 LYS A N 1
ATOM 2383 C CA . LYS A 1 295 ? 4.675 -11.168 -21.136 1.00 93.44 295 LYS A CA 1
ATOM 2384 C C . LYS A 1 295 ? 5.868 -11.038 -22.080 1.00 93.44 295 LYS A C 1
ATOM 2386 O O . LYS A 1 295 ? 6.735 -10.181 -21.904 1.00 93.44 295 LYS A O 1
ATOM 2391 N N . GLU A 1 296 ? 5.895 -11.890 -23.101 1.00 94.88 296 GLU A N 1
ATOM 2392 C CA . GLU A 1 296 ? 6.907 -11.831 -24.154 1.00 94.88 296 GLU A CA 1
ATOM 2393 C C . GLU A 1 296 ? 6.824 -10.503 -24.924 1.00 94.88 296 GLU A C 1
ATOM 2395 O O . GLU A 1 296 ? 5.748 -10.062 -25.331 1.00 94.88 296 GLU A O 1
ATOM 2400 N N . ALA A 1 297 ? 7.981 -9.883 -25.125 1.00 95.81 297 ALA A N 1
ATOM 2401 C CA . ALA A 1 297 ? 8.175 -8.683 -25.911 1.00 95.81 297 ALA A CA 1
ATOM 2402 C C . ALA A 1 297 ? 9.236 -8.925 -26.992 1.00 95.81 297 ALA A C 1
ATOM 2404 O O . ALA A 1 297 ? 10.166 -9.718 -26.839 1.00 95.81 297 ALA A O 1
ATOM 2405 N N . PHE A 1 298 ? 9.111 -8.208 -28.099 1.00 97.25 298 PHE A N 1
ATOM 2406 C CA . PHE A 1 298 ? 10.123 -8.118 -29.135 1.00 97.25 298 PHE A CA 1
ATOM 2407 C C . PHE A 1 298 ? 11.110 -6.996 -28.803 1.00 97.25 298 PHE A C 1
ATOM 2409 O O . PHE A 1 298 ? 10.720 -5.841 -28.639 1.00 97.25 298 PHE A O 1
ATOM 2416 N N . TYR A 1 299 ? 12.395 -7.328 -28.747 1.00 96.69 299 TYR A N 1
ATOM 2417 C CA . TYR A 1 299 ? 13.485 -6.393 -28.503 1.00 96.69 299 TYR A CA 1
ATOM 2418 C C . TYR A 1 299 ? 14.239 -6.110 -29.798 1.00 96.69 299 TYR A C 1
ATOM 2420 O O . TYR A 1 299 ? 14.756 -7.024 -30.442 1.00 96.69 299 TYR A O 1
ATOM 2428 N N . ARG A 1 300 ? 14.383 -4.832 -30.143 1.00 96.94 300 ARG A N 1
ATOM 2429 C CA . ARG A 1 300 ? 15.260 -4.361 -31.217 1.00 96.94 300 ARG A CA 1
ATOM 2430 C C . ARG A 1 300 ? 16.282 -3.390 -30.652 1.00 96.94 300 ARG A C 1
ATOM 2432 O O . ARG A 1 300 ? 15.932 -2.292 -30.234 1.00 96.94 300 ARG A O 1
ATOM 2439 N N . MET A 1 301 ? 17.542 -3.801 -30.673 1.00 96.25 301 MET A N 1
ATOM 2440 C CA . MET A 1 301 ? 18.678 -3.070 -30.116 1.00 96.25 301 MET A CA 1
ATOM 2441 C C . MET A 1 301 ? 19.573 -2.596 -31.253 1.00 96.25 301 MET A C 1
ATOM 2443 O O . MET A 1 301 ? 20.072 -3.422 -32.012 1.00 96.25 301 MET A O 1
ATOM 2447 N N . CYS A 1 302 ? 19.787 -1.294 -31.396 1.00 95.62 302 CYS A N 1
ATOM 2448 C CA . CYS A 1 302 ? 20.584 -0.715 -32.471 1.00 95.62 302 CYS A CA 1
ATOM 2449 C C . CYS A 1 302 ? 21.728 0.126 -31.901 1.00 95.62 302 CYS A C 1
ATOM 2451 O O . CYS A 1 302 ? 21.493 1.144 -31.250 1.00 95.62 302 CYS A O 1
ATOM 2453 N N . ALA A 1 303 ? 22.965 -0.277 -32.190 1.00 92.94 303 ALA A N 1
ATOM 2454 C CA . ALA A 1 303 ? 24.150 0.515 -31.888 1.00 92.94 303 ALA A CA 1
ATOM 2455 C C . ALA A 1 303 ? 24.341 1.539 -33.015 1.00 92.94 303 ALA A C 1
ATOM 2457 O O . ALA A 1 303 ? 24.659 1.174 -34.150 1.00 92.94 303 ALA A O 1
ATOM 2458 N N . ILE A 1 304 ? 24.086 2.814 -32.718 1.00 83.56 304 ILE A N 1
ATOM 2459 C CA . ILE A 1 304 ? 24.159 3.910 -33.690 1.00 83.56 304 ILE A CA 1
ATOM 2460 C C . ILE A 1 304 ? 25.048 5.002 -33.085 1.00 83.56 304 ILE A C 1
ATOM 2462 O O . ILE A 1 304 ? 24.755 5.507 -32.007 1.00 83.56 304 ILE A O 1
ATOM 2466 N N . ASN A 1 305 ? 26.109 5.399 -33.794 1.00 71.44 305 ASN A N 1
ATOM 2467 C CA . ASN A 1 305 ? 26.989 6.527 -33.439 1.00 71.44 305 ASN A CA 1
ATOM 2468 C C . ASN A 1 305 ? 27.825 6.392 -32.145 1.00 71.44 305 ASN A C 1
ATOM 2470 O O . ASN A 1 305 ? 27.819 7.299 -31.324 1.00 71.44 305 ASN A O 1
ATOM 2474 N N . GLN A 1 306 ? 28.619 5.323 -32.010 1.00 77.00 306 GLN A N 1
ATOM 2475 C CA . GLN A 1 306 ? 29.716 5.145 -31.029 1.00 77.00 306 GLN A CA 1
ATOM 2476 C C . GLN A 1 306 ? 29.421 5.254 -29.519 1.00 77.00 306 GLN A C 1
ATOM 2478 O O . GLN A 1 306 ? 30.243 4.768 -28.754 1.00 77.00 306 GLN A O 1
ATOM 2483 N N . SER A 1 307 ? 28.304 5.831 -29.073 1.00 84.62 307 SER A N 1
ATOM 2484 C CA . SER A 1 307 ? 28.087 6.142 -27.651 1.00 84.62 307 SER A CA 1
ATOM 2485 C C . SER A 1 307 ? 26.645 5.987 -27.167 1.00 84.62 307 SER A C 1
ATOM 2487 O O . SER A 1 307 ? 26.343 6.395 -26.053 1.00 84.62 307 SER A O 1
ATOM 2489 N N . VAL A 1 308 ? 25.728 5.491 -28.006 1.00 92.81 308 VAL A N 1
ATOM 2490 C CA . VAL A 1 308 ? 24.313 5.327 -27.637 1.00 92.81 308 VAL A CA 1
ATOM 2491 C C . VAL A 1 308 ? 23.778 4.011 -28.183 1.00 92.81 308 VAL A C 1
ATOM 2493 O O . VAL A 1 308 ? 23.948 3.692 -29.367 1.00 92.81 308 VAL A O 1
ATOM 2496 N N . LEU A 1 309 ? 23.091 3.263 -27.322 1.00 95.75 309 LEU A N 1
ATOM 2497 C CA . LEU A 1 309 ? 22.331 2.078 -27.697 1.00 95.75 309 LEU A CA 1
ATOM 2498 C C . LEU A 1 309 ? 20.838 2.413 -27.719 1.00 95.75 309 LEU A C 1
ATOM 2500 O O . LEU A 1 309 ? 20.253 2.748 -26.694 1.00 95.75 309 LEU A O 1
ATOM 2504 N N . TYR A 1 310 ? 20.205 2.297 -28.883 1.00 97.00 310 TYR A N 1
ATOM 2505 C CA . TYR A 1 310 ? 18.757 2.459 -29.002 1.00 97.00 310 TYR A CA 1
ATOM 2506 C C . TYR A 1 310 ? 18.067 1.118 -28.776 1.00 97.00 310 TYR A C 1
ATOM 2508 O O . TYR A 1 310 ? 18.363 0.155 -29.483 1.00 97.00 310 TYR A O 1
ATOM 2516 N N . LEU A 1 311 ? 17.143 1.055 -27.823 1.00 97.75 311 LEU A N 1
ATOM 2517 C CA . LEU A 1 311 ? 16.345 -0.128 -27.519 1.00 97.75 311 LEU A CA 1
ATOM 2518 C C . LEU A 1 311 ? 14.868 0.170 -27.761 1.00 97.75 311 LEU A C 1
ATOM 2520 O O . LEU A 1 311 ? 14.296 1.016 -27.084 1.00 97.75 311 LEU A O 1
ATOM 2524 N N . ASN A 1 312 ? 14.243 -0.597 -28.649 1.00 98.44 312 ASN A N 1
ATOM 2525 C CA . ASN A 1 312 ? 12.791 -0.677 -28.752 1.00 98.44 312 ASN A CA 1
ATOM 2526 C C . ASN A 1 312 ? 12.321 -2.008 -28.169 1.00 98.44 312 ASN A C 1
ATOM 2528 O O . ASN A 1 312 ? 12.776 -3.067 -28.602 1.00 98.44 312 ASN A O 1
ATOM 2532 N N . LEU A 1 313 ? 11.405 -1.939 -27.213 1.00 98.00 313 LEU A N 1
ATOM 2533 C CA . LEU A 1 313 ? 10.703 -3.068 -26.619 1.00 98.00 313 LEU A CA 1
ATOM 2534 C C . LEU A 1 313 ? 9.245 -2.980 -27.059 1.00 98.00 313 LEU A C 1
ATOM 2536 O O . LEU A 1 313 ? 8.571 -2.020 -26.701 1.00 98.00 313 LEU A O 1
ATOM 2540 N N . THR A 1 314 ? 8.760 -3.963 -27.813 1.00 98.31 314 THR A N 1
ATOM 2541 C CA . THR A 1 314 ? 7.406 -3.967 -28.382 1.00 98.31 314 THR A CA 1
ATOM 2542 C C . THR A 1 314 ? 6.624 -5.187 -27.909 1.00 98.31 314 THR A C 1
ATOM 2544 O O . THR A 1 314 ? 7.109 -6.306 -28.037 1.00 98.31 314 THR A O 1
ATOM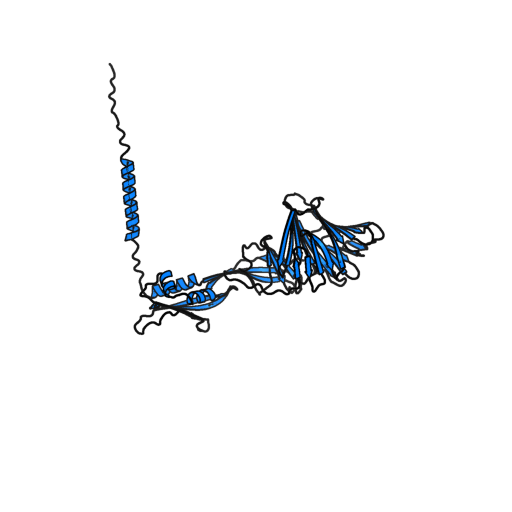 2547 N N . ALA A 1 315 ? 5.406 -4.994 -27.409 1.00 97.31 315 ALA A N 1
ATOM 2548 C CA . ALA A 1 315 ? 4.506 -6.077 -27.017 1.00 97.31 315 ALA A CA 1
ATOM 2549 C C . ALA A 1 315 ? 3.082 -5.834 -27.538 1.00 97.31 315 ALA A C 1
ATOM 2551 O O . ALA A 1 315 ? 2.636 -4.691 -27.644 1.00 97.31 315 ALA A O 1
ATOM 2552 N N . GLU A 1 316 ? 2.368 -6.917 -27.845 1.00 96.19 316 GLU A N 1
ATOM 2553 C CA . GLU A 1 316 ? 0.964 -6.882 -28.271 1.00 96.19 316 GLU A CA 1
ATOM 2554 C C . GLU A 1 316 ? 0.021 -7.024 -27.068 1.00 96.19 316 GLU A C 1
ATOM 2556 O O . GLU A 1 316 ? 0.302 -7.781 -26.135 1.00 96.19 316 GLU A O 1
ATOM 2561 N N . GLY A 1 317 ? -1.106 -6.317 -27.085 1.00 94.12 317 GLY A N 1
ATOM 2562 C CA . GLY A 1 317 ? -2.181 -6.357 -26.093 1.00 94.12 317 GLY A CA 1
ATOM 2563 C C . GLY A 1 317 ? -2.436 -5.019 -25.392 1.00 94.12 317 GLY A C 1
ATOM 2564 O O . GLY A 1 317 ? -1.694 -4.055 -25.550 1.00 94.12 317 GLY A O 1
ATOM 2565 N N . ASP A 1 318 ? -3.488 -4.990 -24.576 1.00 93.75 318 ASP A N 1
ATOM 2566 C CA . ASP A 1 318 ? -4.053 -3.762 -23.981 1.00 93.75 318 ASP A CA 1
ATOM 2567 C C . ASP A 1 318 ? -3.281 -3.215 -22.779 1.00 93.75 318 ASP A C 1
ATOM 2569 O O . ASP A 1 318 ? -3.652 -2.200 -22.196 1.00 93.75 318 ASP A O 1
ATOM 2573 N N . GLY A 1 319 ? -2.199 -3.873 -22.387 1.00 95.00 319 GLY A N 1
ATOM 2574 C CA . GLY A 1 319 ? -1.319 -3.367 -21.350 1.00 95.00 319 GLY A CA 1
ATOM 2575 C C . GLY A 1 319 ? 0.043 -4.027 -21.382 1.00 95.00 319 GLY A C 1
ATOM 2576 O O . GLY A 1 319 ? 0.226 -5.029 -22.066 1.00 95.00 319 GLY A O 1
ATOM 2577 N N . LEU A 1 320 ? 1.010 -3.445 -20.694 1.00 96.12 320 LEU A N 1
ATOM 2578 C CA . LEU A 1 320 ? 2.360 -3.964 -20.560 1.00 96.12 320 LEU A CA 1
ATOM 2579 C C . LEU A 1 320 ? 2.900 -3.550 -19.196 1.00 96.12 320 LEU A C 1
ATOM 2581 O O . LEU A 1 320 ? 3.062 -2.360 -18.924 1.00 96.12 320 LEU A O 1
ATOM 2585 N N . GLU A 1 321 ? 3.218 -4.539 -18.373 1.00 95.75 321 GLU A N 1
ATOM 2586 C CA . GLU A 1 321 ? 3.786 -4.333 -17.048 1.00 95.75 321 GLU A CA 1
ATOM 2587 C C . GLU A 1 321 ? 5.227 -4.841 -17.018 1.00 95.75 321 GLU A C 1
ATOM 2589 O O . GLU A 1 321 ? 5.610 -5.775 -17.728 1.00 95.75 321 GLU A O 1
ATOM 2594 N N . GLY A 1 322 ? 6.064 -4.235 -16.183 1.00 94.69 322 GLY A N 1
ATOM 2595 C CA . GLY A 1 322 ? 7.433 -4.698 -16.059 1.00 94.69 322 GLY A CA 1
ATOM 2596 C C . GLY A 1 322 ? 8.282 -3.945 -15.057 1.00 94.69 322 GLY A C 1
ATOM 2597 O O . GLY A 1 322 ? 7.823 -3.104 -14.282 1.00 94.69 322 GLY A O 1
ATOM 2598 N N . VAL A 1 323 ? 9.565 -4.288 -15.068 1.00 95.38 323 VAL A N 1
ATOM 2599 C CA . VAL A 1 323 ? 10.578 -3.685 -14.212 1.00 95.38 323 VAL A CA 1
ATOM 2600 C C . VAL A 1 323 ? 11.876 -3.469 -14.983 1.00 95.38 323 VAL A C 1
ATOM 2602 O O . VAL A 1 323 ? 12.321 -4.321 -15.756 1.00 95.38 323 VAL A O 1
ATOM 2605 N N . ILE A 1 324 ? 12.492 -2.315 -14.748 1.00 96.62 324 ILE A N 1
ATOM 2606 C CA . ILE A 1 324 ? 13.845 -1.976 -15.173 1.00 96.62 324 ILE A CA 1
ATOM 2607 C C . ILE A 1 324 ? 14.738 -2.058 -13.936 1.00 96.62 324 ILE A C 1
ATOM 2609 O O . ILE A 1 324 ? 14.492 -1.359 -12.954 1.00 96.62 324 ILE A O 1
ATOM 2613 N N . ILE A 1 325 ? 15.751 -2.919 -13.951 1.00 95.25 325 ILE A N 1
ATOM 2614 C CA . ILE A 1 325 ? 16.624 -3.179 -12.797 1.00 95.25 325 ILE A CA 1
ATOM 2615 C C . ILE A 1 325 ? 18.034 -2.717 -13.138 1.00 95.25 325 ILE A C 1
ATOM 2617 O O . ILE A 1 325 ? 18.644 -3.231 -14.076 1.00 95.25 325 ILE A O 1
ATOM 2621 N N . PHE A 1 326 ? 18.564 -1.796 -12.342 1.00 96.06 326 PHE A N 1
ATOM 2622 C CA . PHE A 1 326 ? 19.950 -1.349 -12.413 1.00 96.06 326 PHE A CA 1
ATOM 2623 C C . PHE A 1 326 ? 20.762 -2.155 -11.412 1.00 96.06 326 PHE A C 1
ATOM 2625 O O . PHE A 1 326 ? 20.356 -2.303 -10.258 1.00 96.06 326 PHE A O 1
ATOM 2632 N N . HIS A 1 327 ? 21.875 -2.720 -11.865 1.00 94.31 327 HIS A N 1
ATOM 2633 C CA . HIS A 1 327 ? 22.597 -3.707 -11.075 1.00 94.31 327 HIS A CA 1
ATOM 2634 C C . HIS A 1 327 ? 24.102 -3.673 -11.328 1.00 94.31 327 HIS A C 1
ATOM 2636 O O . HIS A 1 327 ? 24.586 -3.200 -12.365 1.00 94.31 327 HIS A O 1
ATOM 2642 N N . ASP A 1 328 ? 24.842 -4.280 -10.408 1.00 93.25 328 ASP A N 1
ATOM 2643 C CA . ASP A 1 328 ? 26.277 -4.500 -10.552 1.00 93.25 328 ASP A CA 1
ATOM 2644 C C . ASP A 1 328 ? 26.585 -5.701 -11.431 1.00 93.25 328 ASP A C 1
ATOM 2646 O O . ASP A 1 328 ? 25.820 -6.666 -11.486 1.00 93.25 328 ASP A O 1
ATOM 2650 N N . ALA A 1 329 ? 27.743 -5.699 -12.094 1.00 85.88 329 ALA A N 1
ATOM 2651 C CA . ALA A 1 329 ? 28.141 -6.813 -12.956 1.00 85.88 329 ALA A CA 1
ATOM 2652 C C . ALA A 1 329 ? 28.148 -8.180 -12.232 1.00 85.88 329 ALA A C 1
ATOM 2654 O O . ALA A 1 329 ? 27.866 -9.203 -12.856 1.00 85.88 329 ALA A O 1
ATOM 2655 N N . SER A 1 330 ? 28.425 -8.198 -10.923 1.00 81.69 330 SER A N 1
ATOM 2656 C CA . SER A 1 330 ? 28.475 -9.409 -10.092 1.00 81.69 330 SER A CA 1
ATOM 2657 C C . SER A 1 330 ? 27.127 -9.854 -9.511 1.00 81.69 330 SER A C 1
ATOM 2659 O O . SER A 1 330 ? 27.071 -10.887 -8.844 1.00 81.69 330 SER A O 1
ATOM 2661 N N . GLU A 1 331 ? 26.053 -9.090 -9.707 1.00 83.56 331 GLU A N 1
ATOM 2662 C CA . GLU A 1 331 ? 24.760 -9.362 -9.079 1.00 83.56 331 GLU A CA 1
ATOM 2663 C C . GLU A 1 331 ? 24.036 -10.539 -9.757 1.00 83.56 331 GLU A C 1
ATOM 2665 O O . GLU A 1 331 ? 23.947 -10.630 -10.987 1.00 83.56 331 GLU A O 1
ATOM 2670 N N . ASN A 1 332 ? 23.524 -11.477 -8.952 1.00 74.94 332 ASN A N 1
ATOM 2671 C CA . ASN A 1 332 ? 22.774 -12.622 -9.459 1.00 74.94 332 ASN A CA 1
ATOM 2672 C C . ASN A 1 332 ? 21.308 -12.238 -9.692 1.00 74.94 332 ASN A C 1
ATOM 2674 O O . ASN A 1 332 ? 20.503 -12.233 -8.769 1.00 74.94 332 ASN A O 1
ATOM 2678 N N . LEU A 1 333 ? 20.959 -11.981 -10.950 1.00 76.25 333 LEU A N 1
ATOM 2679 C CA . LEU A 1 333 ? 19.634 -11.487 -11.345 1.00 76.25 333 LEU A CA 1
ATOM 2680 C C . LEU A 1 333 ? 18.596 -12.585 -11.592 1.00 76.25 333 LEU A C 1
ATOM 2682 O O . LEU A 1 333 ? 17.431 -12.278 -11.844 1.00 76.25 333 LEU A O 1
ATOM 2686 N N . SER A 1 334 ? 18.982 -13.865 -11.498 1.00 63.84 334 SER A N 1
ATOM 2687 C CA . SER A 1 334 ? 18.057 -14.997 -11.696 1.00 63.84 334 SER A CA 1
ATOM 2688 C C . SER A 1 334 ? 16.860 -14.971 -10.732 1.00 63.84 334 SER A C 1
ATOM 2690 O O . SER A 1 334 ? 15.835 -15.605 -10.984 1.00 63.84 334 SER A O 1
ATOM 2692 N N . THR A 1 335 ? 16.965 -14.182 -9.661 1.00 60.69 335 THR A N 1
ATOM 2693 C CA . THR A 1 335 ? 15.975 -14.025 -8.600 1.00 60.69 335 THR A CA 1
ATOM 2694 C C . THR A 1 335 ? 15.279 -12.655 -8.568 1.00 60.69 335 THR A C 1
ATOM 2696 O O . THR A 1 335 ? 14.682 -12.324 -7.558 1.00 60.69 335 THR A O 1
ATOM 2699 N N . TYR A 1 336 ? 15.343 -11.820 -9.607 1.00 65.81 336 TYR A N 1
ATOM 2700 C CA . TYR A 1 336 ? 14.880 -10.417 -9.508 1.00 65.81 336 TYR A CA 1
ATOM 2701 C C . TYR A 1 336 ? 13.512 -10.132 -10.147 1.00 65.81 336 TYR A C 1
ATOM 2703 O O . TYR A 1 336 ? 13.222 -8.995 -10.500 1.00 65.81 336 TYR A O 1
ATOM 2711 N N . TRP A 1 337 ? 12.668 -11.145 -10.348 1.00 64.38 337 TRP A N 1
ATOM 2712 C CA . TRP A 1 337 ? 11.559 -11.022 -11.296 1.00 64.38 337 TRP A CA 1
ATOM 2713 C C . TRP A 1 337 ? 10.154 -11.094 -10.732 1.00 64.38 337 TRP A C 1
ATOM 2715 O O . TRP A 1 337 ? 9.339 -10.235 -11.024 1.00 64.38 337 TRP A O 1
ATOM 2725 N N . ARG A 1 338 ? 9.808 -12.170 -10.039 1.00 64.62 338 ARG A N 1
ATOM 2726 C CA . ARG A 1 338 ? 8.409 -12.488 -9.796 1.00 64.62 338 ARG A CA 1
ATOM 2727 C C . ARG A 1 338 ? 7.793 -11.446 -8.863 1.00 64.62 338 ARG A C 1
ATOM 2729 O O . ARG A 1 338 ? 8.192 -11.429 -7.694 1.00 64.62 338 ARG A O 1
ATOM 2736 N N . PRO A 1 339 ? 6.836 -10.626 -9.345 1.00 68.50 339 PRO A N 1
ATOM 2737 C CA . PRO A 1 339 ? 6.085 -9.755 -8.462 1.00 68.50 339 PRO A CA 1
ATOM 2738 C C . PRO A 1 339 ? 5.496 -10.611 -7.346 1.00 68.50 339 PRO A C 1
ATOM 2740 O O . PRO A 1 339 ? 5.147 -11.782 -7.547 1.00 68.50 339 PRO A O 1
ATOM 2743 N N . VAL A 1 340 ? 5.449 -10.045 -6.145 1.00 83.50 340 VAL A N 1
ATOM 2744 C CA . VAL A 1 340 ? 4.865 -10.741 -5.006 1.00 83.50 340 VAL A CA 1
ATOM 2745 C C . VAL A 1 340 ? 3.402 -11.007 -5.340 1.00 83.50 340 VAL A C 1
ATOM 2747 O O . VAL A 1 340 ? 2.589 -10.088 -5.414 1.00 83.50 340 VAL A O 1
ATOM 2750 N N . ASN A 1 341 ? 3.070 -12.279 -5.550 1.00 88.31 341 ASN A N 1
ATOM 2751 C CA . ASN A 1 341 ? 1.689 -12.671 -5.769 1.00 88.31 341 ASN A CA 1
ATOM 2752 C C . ASN A 1 341 ? 0.931 -12.445 -4.471 1.00 88.31 341 ASN A C 1
ATOM 2754 O O . ASN A 1 341 ? 1.432 -12.791 -3.395 1.00 88.31 341 ASN A O 1
ATOM 2758 N N . TYR A 1 342 ? -0.280 -11.912 -4.572 1.00 92.00 342 TYR A N 1
ATOM 2759 C CA . TYR A 1 342 ? -1.111 -11.682 -3.407 1.00 92.00 342 TYR A CA 1
ATOM 2760 C C . TYR A 1 342 ? -2.510 -12.269 -3.577 1.00 92.00 342 TYR A C 1
ATOM 2762 O O . TYR A 1 342 ? -3.030 -12.416 -4.681 1.00 92.00 342 TYR A O 1
ATOM 2770 N N . GLY A 1 343 ? -3.118 -12.613 -2.449 1.00 92.75 343 GLY A N 1
ATOM 2771 C CA . GLY A 1 343 ? -4.507 -13.024 -2.346 1.00 92.75 343 GLY A CA 1
ATOM 2772 C C . GLY A 1 343 ? -5.165 -12.337 -1.160 1.00 92.75 343 GLY A C 1
ATOM 2773 O O . GLY A 1 343 ? -4.544 -12.151 -0.114 1.00 92.75 343 G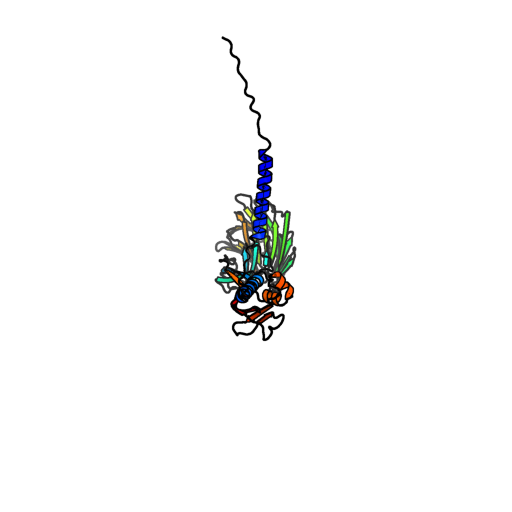LY A O 1
ATOM 2774 N N . VAL A 1 344 ? -6.433 -11.971 -1.315 1.00 93.94 344 VAL A N 1
ATOM 2775 C CA . VAL A 1 344 ? -7.237 -11.355 -0.256 1.00 93.94 344 VAL A CA 1
ATOM 2776 C C . VAL A 1 344 ? -8.165 -12.419 0.318 1.00 93.94 344 VAL A C 1
ATOM 2778 O O . VAL A 1 344 ? -8.893 -13.079 -0.423 1.00 93.94 344 VAL A O 1
ATOM 2781 N N . GLY A 1 345 ? -8.119 -12.627 1.631 1.00 94.38 345 GLY A N 1
ATOM 2782 C CA . GLY A 1 345 ? -9.018 -13.552 2.310 1.00 94.38 345 GLY A CA 1
ATOM 2783 C C . GLY A 1 345 ? -10.321 -12.911 2.778 1.00 94.38 345 GLY A C 1
ATOM 2784 O O . GLY A 1 345 ? -10.641 -11.764 2.475 1.00 94.38 345 GLY A O 1
ATOM 2785 N N . VAL A 1 346 ? -11.091 -13.678 3.550 1.00 94.56 346 VAL A N 1
ATOM 2786 C CA . VAL A 1 346 ? -12.393 -13.239 4.064 1.00 94.56 346 VAL A CA 1
ATOM 2787 C C . VAL A 1 346 ? -12.208 -12.308 5.261 1.00 94.56 346 VAL A C 1
ATOM 2789 O O . VAL A 1 346 ? -11.467 -12.620 6.195 1.00 94.56 346 VAL A O 1
ATOM 2792 N N . ALA A 1 347 ? -12.917 -11.178 5.243 1.00 94.62 347 ALA A N 1
ATOM 2793 C CA . ALA A 1 347 ? -12.936 -10.230 6.346 1.00 94.62 347 ALA A CA 1
ATOM 2794 C C . ALA A 1 347 ? -13.554 -10.849 7.610 1.00 94.62 347 ALA A C 1
ATOM 2796 O O . ALA A 1 347 ? -14.675 -11.360 7.592 1.00 94.62 347 ALA A O 1
ATOM 2797 N N . VAL A 1 348 ? -12.842 -10.745 8.728 1.00 95.50 348 VAL A N 1
ATOM 2798 C CA . VAL A 1 348 ? -13.314 -11.116 10.061 1.00 95.50 348 VAL A CA 1
ATOM 2799 C C . VAL A 1 348 ? -13.663 -9.841 10.814 1.00 95.50 348 VAL A C 1
ATOM 2801 O O . VAL A 1 348 ? -12.793 -9.010 11.066 1.00 95.50 348 VAL A O 1
ATOM 2804 N N . LYS A 1 349 ? -14.930 -9.693 11.202 1.00 96.44 349 LYS A N 1
ATOM 2805 C CA . LYS A 1 349 ? -15.387 -8.577 12.036 1.00 96.44 349 LYS A CA 1
ATOM 2806 C C . LYS A 1 349 ? -15.424 -8.999 13.498 1.00 96.44 349 LYS A C 1
ATOM 2808 O O . LYS A 1 349 ? -15.939 -10.067 13.824 1.00 96.44 349 LYS A O 1
ATOM 2813 N N . ARG A 1 350 ? -14.891 -8.158 14.378 1.00 95.88 350 ARG A N 1
ATOM 2814 C CA . ARG A 1 350 ? -14.951 -8.332 15.832 1.00 95.88 350 ARG A CA 1
ATOM 2815 C C . ARG A 1 350 ? -15.641 -7.129 16.447 1.00 95.88 350 ARG A C 1
ATOM 2817 O O . ARG A 1 350 ? -15.173 -6.010 16.273 1.00 95.88 350 ARG A O 1
ATOM 2824 N N . LYS A 1 351 ? -16.740 -7.379 17.157 1.00 96.31 351 LYS A N 1
ATOM 2825 C CA . LYS A 1 351 ? -17.457 -6.373 17.941 1.00 96.31 351 LYS A CA 1
ATOM 2826 C C . LYS A 1 351 ? -17.111 -6.548 19.417 1.00 96.31 351 LYS A C 1
ATOM 2828 O O . LYS A 1 351 ? -17.029 -7.677 19.899 1.00 96.31 351 LYS A O 1
ATOM 2833 N N . GLY A 1 352 ? -16.915 -5.442 20.115 1.00 96.94 352 GLY A N 1
ATOM 2834 C CA . GLY A 1 352 ? -16.706 -5.406 21.560 1.00 96.94 352 GLY A CA 1
ATOM 2835 C C . GLY A 1 352 ? -16.607 -3.972 22.054 1.00 96.94 352 GLY A C 1
ATOM 2836 O O . GLY A 1 352 ? -16.771 -3.039 21.265 1.00 96.94 352 GLY A O 1
ATOM 2837 N N . LEU A 1 353 ? -16.347 -3.806 23.347 1.00 97.69 353 LEU A N 1
ATOM 2838 C CA . LEU A 1 353 ? -16.129 -2.487 23.935 1.00 97.69 353 LEU A CA 1
ATOM 2839 C C . LEU A 1 353 ? -14.820 -1.887 23.411 1.00 97.69 353 LEU A C 1
ATOM 2841 O O . LEU A 1 353 ? -13.831 -2.603 23.239 1.00 97.69 353 LEU A O 1
ATOM 2845 N N . SER A 1 354 ? -14.812 -0.580 23.182 1.00 97.44 354 SER A N 1
ATOM 2846 C CA . SER A 1 354 ? -13.594 0.203 23.003 1.00 97.44 354 SER A CA 1
ATOM 2847 C C . SER A 1 354 ? -13.201 0.818 24.339 1.00 97.44 354 SER A C 1
ATOM 2849 O O . SER A 1 354 ? -14.030 1.463 24.982 1.00 97.44 354 SER A O 1
ATOM 2851 N N . LEU A 1 355 ? -11.940 0.645 24.743 1.00 96.50 355 LEU A N 1
ATOM 2852 C CA . LEU A 1 355 ? -11.439 1.258 25.974 1.00 96.50 355 LEU A CA 1
ATOM 2853 C C . LEU A 1 355 ? -11.510 2.792 25.898 1.00 96.50 355 LEU A C 1
ATOM 2855 O O . LEU A 1 355 ? -11.997 3.421 26.825 1.00 96.50 355 LEU A O 1
ATOM 2859 N N . SER A 1 356 ? -11.149 3.386 24.758 1.00 95.56 356 SER A N 1
ATOM 2860 C CA . SER A 1 356 ? -11.194 4.843 24.609 1.00 95.56 356 SER A CA 1
ATOM 2861 C C . SER A 1 356 ? -12.622 5.392 24.652 1.00 95.56 356 SER A C 1
ATOM 2863 O O . SER A 1 356 ? -12.849 6.447 25.228 1.00 95.56 356 SER A O 1
ATOM 2865 N N . LYS A 1 357 ? -13.608 4.676 24.085 1.00 96.50 357 LYS A N 1
ATOM 2866 C CA . LYS A 1 357 ? -15.014 5.121 24.125 1.00 96.50 357 LYS A CA 1
ATOM 2867 C C . LYS A 1 357 ? -15.636 4.985 25.514 1.00 96.50 357 LYS A C 1
ATOM 2869 O O . LYS A 1 357 ? -16.506 5.776 25.861 1.00 96.50 357 LYS A O 1
ATOM 2874 N N . ILE A 1 358 ? -15.257 3.963 26.287 1.00 96.81 358 ILE A N 1
ATOM 2875 C CA . ILE A 1 358 ? -15.774 3.810 27.655 1.00 96.81 358 ILE A CA 1
ATOM 2876 C C . ILE A 1 358 ? -15.103 4.798 28.619 1.00 96.81 358 ILE A C 1
ATOM 2878 O O . ILE A 1 358 ? -15.776 5.316 29.503 1.00 96.81 358 ILE A O 1
ATOM 2882 N N . GLU A 1 359 ? -13.820 5.114 28.410 1.00 96.50 359 GLU A N 1
ATOM 2883 C CA . GLU A 1 359 ? -13.124 6.202 29.110 1.00 96.50 359 GLU A CA 1
ATOM 2884 C C . GLU A 1 359 ? -13.780 7.551 28.789 1.00 96.50 359 GLU A C 1
ATOM 2886 O O . GLU A 1 359 ? -14.197 8.252 29.706 1.00 96.50 359 GLU A O 1
ATOM 2891 N N . GLU A 1 360 ? -14.009 7.860 27.507 1.00 95.81 360 GLU A N 1
ATOM 2892 C CA . GLU A 1 360 ? -14.729 9.072 27.092 1.00 95.81 360 GLU A CA 1
ATOM 2893 C C . GLU A 1 360 ? -16.116 9.155 27.744 1.00 95.81 360 GLU A C 1
ATOM 2895 O O . GLU A 1 360 ? -16.505 10.205 28.248 1.00 95.81 360 GLU A O 1
ATOM 2900 N N . LEU A 1 361 ? -16.866 8.047 27.774 1.00 96.25 361 LEU A N 1
ATOM 2901 C CA . LEU A 1 361 ? -18.163 7.984 28.446 1.00 96.25 361 LEU A CA 1
ATOM 2902 C C . LEU A 1 361 ? -18.043 8.265 29.952 1.00 96.25 361 LEU A C 1
ATOM 2904 O O . LEU A 1 361 ? -18.885 8.980 30.489 1.00 96.25 361 LEU A O 1
ATOM 2908 N N . SER A 1 362 ? -17.002 7.750 30.615 1.00 95.94 362 SER A N 1
ATOM 2909 C CA . SER A 1 362 ? -16.761 7.985 32.046 1.00 95.94 362 SER A CA 1
ATOM 2910 C C . SER A 1 362 ? -16.367 9.430 32.380 1.00 95.94 362 SER A C 1
ATOM 2912 O O . SER A 1 362 ? -16.526 9.873 33.514 1.00 95.94 362 SER A O 1
ATOM 2914 N N . GLU A 1 363 ? -15.895 10.189 31.393 1.00 95.69 363 GLU A N 1
ATOM 2915 C CA . GLU A 1 363 ? -15.557 11.607 31.538 1.00 95.69 363 GLU A CA 1
ATOM 2916 C C . GLU A 1 363 ? -16.745 12.540 31.241 1.00 95.69 363 GLU A C 1
ATOM 2918 O O . GLU A 1 363 ? -16.669 13.748 31.495 1.00 95.69 363 GLU A O 1
ATOM 2923 N N . LYS A 1 364 ? -17.861 12.016 30.710 1.00 96.00 364 LYS A N 1
ATOM 2924 C CA . LYS A 1 364 ? -19.054 12.826 30.429 1.00 96.00 364 LYS A CA 1
ATOM 2925 C C . LYS A 1 364 ? -19.721 13.298 31.716 1.00 96.00 364 LYS A C 1
ATOM 2927 O O . LYS A 1 364 ? -19.693 12.644 32.754 1.00 96.00 364 LYS A O 1
ATOM 2932 N N . ASN A 1 365 ? -20.383 14.451 31.627 1.00 96.25 365 ASN A N 1
ATOM 2933 C CA . ASN A 1 365 ? -21.202 14.954 32.722 1.00 96.25 365 ASN A CA 1
ATOM 2934 C C . ASN A 1 365 ? -22.346 13.970 33.017 1.00 96.25 365 ASN A C 1
ATOM 2936 O O . ASN A 1 365 ? -23.137 13.664 32.126 1.00 96.25 365 ASN A O 1
ATOM 2940 N N . TYR A 1 366 ? -22.428 13.518 34.268 1.00 96.56 366 TYR A N 1
ATOM 2941 C CA . TYR A 1 366 ? -23.389 12.512 34.710 1.00 96.56 366 TYR A CA 1
ATOM 2942 C C . TYR A 1 366 ? -24.844 12.862 34.386 1.00 96.56 366 TYR A C 1
ATOM 2944 O O . TYR A 1 366 ? -25.537 12.056 33.769 1.00 96.56 366 TYR A O 1
ATOM 2952 N N . GLU A 1 367 ? -25.280 14.081 34.709 1.00 95.94 367 GLU A N 1
ATOM 2953 C CA . GLU A 1 367 ? -26.660 14.524 34.473 1.00 95.94 367 GLU A CA 1
ATOM 2954 C C . GLU A 1 367 ? -27.019 14.504 32.985 1.00 95.94 367 GLU A C 1
ATOM 2956 O O . GLU A 1 367 ? -28.123 14.117 32.613 1.00 95.94 367 GLU A O 1
ATOM 2961 N N . LEU A 1 368 ? -26.069 14.852 32.109 1.00 95.88 368 LEU A N 1
ATOM 2962 C CA . LEU A 1 368 ? -26.286 14.789 30.662 1.00 95.88 368 LEU A CA 1
ATOM 2963 C C . LEU A 1 368 ? -26.397 13.349 30.150 1.00 95.88 368 LEU A C 1
ATOM 2965 O O . LEU A 1 368 ? -27.168 13.097 29.229 1.00 95.88 368 LEU A O 1
ATOM 2969 N N . VAL A 1 369 ? -25.636 12.408 30.718 1.00 96.38 369 VAL A N 1
ATOM 2970 C CA . VAL A 1 369 ? -25.752 10.981 30.371 1.00 96.38 369 VAL A CA 1
ATOM 2971 C C . VAL A 1 369 ? -27.107 10.440 30.833 1.00 96.38 369 VAL A C 1
ATOM 2973 O O . VAL A 1 369 ? -27.788 9.763 30.065 1.00 96.38 369 VAL A O 1
ATOM 2976 N N . LYS A 1 370 ? -27.519 10.789 32.057 1.00 95.75 370 LYS A N 1
ATOM 2977 C CA . LYS A 1 370 ? -28.798 10.398 32.660 1.00 95.75 370 LYS A CA 1
ATOM 2978 C C . LYS A 1 370 ? -29.989 10.899 31.833 1.00 95.75 370 LYS A C 1
ATOM 2980 O O . LYS A 1 370 ? -30.854 10.101 31.476 1.00 95.75 370 LYS A O 1
ATOM 2985 N N . ASP A 1 371 ? -29.979 12.179 31.454 1.00 95.56 371 ASP A N 1
ATOM 2986 C CA . ASP A 1 371 ? -30.993 12.799 30.588 1.00 95.56 371 ASP A CA 1
ATOM 2987 C C . ASP A 1 371 ? -31.011 12.163 29.188 1.00 95.56 371 ASP A C 1
ATOM 2989 O O . ASP A 1 371 ? -32.061 11.744 28.702 1.00 95.56 371 ASP A O 1
ATOM 2993 N N . TYR A 1 372 ? -29.839 11.987 28.562 1.00 95.88 372 TYR A N 1
ATOM 2994 C CA . TYR A 1 372 ? -29.730 11.400 27.222 1.00 95.88 372 TYR A CA 1
ATOM 2995 C C . TYR A 1 372 ? -30.268 9.961 27.151 1.00 95.88 372 TYR A C 1
ATOM 2997 O O . TYR A 1 372 ? -30.956 9.600 26.194 1.00 95.88 372 TYR A O 1
ATOM 3005 N N . TRP A 1 373 ? -29.998 9.145 28.173 1.00 95.94 373 TRP A N 1
ATOM 3006 C CA . TRP A 1 373 ? -30.507 7.774 28.280 1.00 95.94 373 TRP A CA 1
ATOM 3007 C C . TRP A 1 373 ? -31.929 7.687 28.853 1.00 95.94 373 TRP A C 1
ATOM 3009 O O . TRP A 1 373 ? -32.473 6.591 28.957 1.00 95.94 373 TRP A O 1
ATOM 3019 N N . ASN A 1 374 ? -32.564 8.820 29.177 1.00 95.00 374 ASN A N 1
ATOM 3020 C CA . ASN A 1 374 ? -33.884 8.896 29.812 1.00 95.00 374 ASN A CA 1
ATOM 3021 C C . ASN A 1 374 ? -33.975 8.078 31.116 1.00 95.00 374 ASN A C 1
ATOM 3023 O O . ASN A 1 374 ? -34.993 7.435 31.391 1.00 95.00 374 ASN A O 1
ATOM 3027 N N . ILE A 1 375 ? -32.910 8.087 31.918 1.00 94.12 375 ILE A N 1
ATOM 3028 C CA . ILE A 1 375 ? -32.909 7.455 33.238 1.00 94.12 375 ILE A CA 1
ATOM 3029 C C . ILE A 1 375 ? -33.757 8.316 34.191 1.00 94.12 375 ILE A C 1
ATOM 3031 O O . ILE A 1 375 ? -33.581 9.537 34.215 1.00 94.12 375 ILE A O 1
ATOM 3035 N N . PRO A 1 376 ? -34.675 7.727 34.984 1.00 93.75 376 PRO A N 1
ATOM 3036 C CA . PRO A 1 376 ? -35.507 8.486 35.914 1.00 93.75 376 PRO A CA 1
ATOM 3037 C C . PRO A 1 376 ? -34.682 9.355 36.870 1.00 93.75 376 PRO A C 1
ATOM 3039 O O . PRO A 1 376 ? -33.676 8.904 37.412 1.00 93.75 376 PRO A O 1
ATOM 3042 N N . GLU A 1 377 ? -35.135 10.584 37.139 1.00 91.38 377 GLU A N 1
ATOM 3043 C CA . GLU A 1 377 ? -34.433 11.529 38.028 1.00 91.38 377 GLU A CA 1
ATOM 3044 C C . GLU A 1 377 ? -34.156 10.940 39.420 1.00 91.38 377 GLU A C 1
ATOM 3046 O O . GLU A 1 377 ? -33.139 11.249 40.033 1.00 91.38 377 GLU A O 1
ATOM 3051 N N . ASN A 1 378 ? -35.031 10.054 39.898 1.00 92.25 378 ASN A N 1
ATOM 3052 C CA . ASN A 1 378 ? -34.956 9.424 41.212 1.00 92.25 378 ASN A CA 1
ATOM 3053 C C . ASN A 1 378 ? -34.146 8.117 41.256 1.00 92.25 378 ASN A C 1
ATOM 3055 O O . ASN A 1 378 ? -34.249 7.409 42.254 1.00 92.25 378 ASN A O 1
ATOM 3059 N N . VAL A 1 379 ? -33.451 7.755 40.176 1.00 93.56 379 VAL A N 1
ATOM 3060 C CA . VAL A 1 379 ? -32.592 6.567 40.112 1.00 93.56 379 VAL A CA 1
ATOM 3061 C C . VAL A 1 379 ? -31.186 7.010 39.779 1.00 93.56 379 VAL A C 1
ATOM 3063 O O . VAL A 1 379 ? -30.987 7.717 38.792 1.00 93.56 379 VAL A O 1
ATOM 3066 N N . ASP A 1 380 ? -30.215 6.571 40.563 1.00 95.94 380 ASP A N 1
ATOM 3067 C CA . ASP A 1 380 ? -28.811 6.823 40.280 1.00 95.94 380 ASP A CA 1
ATOM 3068 C C . ASP A 1 380 ? -28.075 5.555 39.887 1.00 95.94 380 ASP A C 1
ATOM 3070 O O . ASP A 1 380 ? -28.539 4.437 40.121 1.00 95.94 380 ASP A O 1
ATOM 3074 N N . PHE A 1 381 ? -26.938 5.724 39.213 1.00 96.88 381 PHE A N 1
ATOM 3075 C CA . PHE A 1 381 ? -26.145 4.593 38.771 1.00 96.88 381 PHE A CA 1
ATOM 3076 C C . PHE A 1 381 ? -24.645 4.859 38.766 1.00 96.88 381 PHE A C 1
ATOM 3078 O O . PHE A 1 381 ? -24.166 5.987 38.679 1.00 96.88 381 PHE A O 1
ATOM 3085 N N . SER A 1 382 ? -23.892 3.766 38.820 1.00 97.62 382 SER A N 1
ATOM 3086 C CA . SER A 1 382 ? -22.456 3.733 38.571 1.00 97.62 382 SER A CA 1
ATOM 3087 C C . SER A 1 382 ? -22.105 2.526 37.719 1.00 97.62 382 SER A C 1
ATOM 3089 O O . SER A 1 382 ? -22.829 1.525 37.687 1.00 97.62 382 SER A O 1
ATOM 3091 N N . PHE A 1 383 ? -20.971 2.595 37.033 1.00 97.75 383 PHE A N 1
ATOM 3092 C CA . PHE A 1 383 ? -20.401 1.417 36.398 1.00 97.75 383 PHE A CA 1
ATOM 3093 C C . PHE A 1 383 ? -18.894 1.347 36.595 1.00 97.75 383 PHE A C 1
ATOM 3095 O O . PHE A 1 383 ? -18.203 2.360 36.651 1.00 97.75 383 PHE A O 1
ATOM 3102 N N . SER A 1 384 ? -18.393 0.120 36.654 1.00 98.00 384 SER A N 1
ATOM 3103 C CA . SER A 1 384 ? -16.972 -0.188 36.741 1.00 98.00 384 SER A CA 1
ATOM 3104 C C . SER A 1 384 ? -16.629 -1.284 35.739 1.00 98.00 384 SER A C 1
ATOM 3106 O O . SER A 1 384 ? -17.387 -2.243 35.551 1.00 98.00 384 SER A O 1
ATOM 3108 N N . LEU A 1 385 ? -15.461 -1.172 35.116 1.00 98.31 385 LEU A N 1
ATOM 3109 C CA . LEU A 1 385 ? -14.929 -2.171 34.201 1.00 98.31 385 LEU A CA 1
ATOM 3110 C C . LEU A 1 385 ? -13.700 -2.842 34.818 1.00 98.31 385 LEU A C 1
ATOM 3112 O O . LEU A 1 385 ? -12.712 -2.178 35.120 1.00 98.31 385 LEU A O 1
ATOM 3116 N N . TYR A 1 386 ? -13.738 -4.166 34.951 1.00 98.25 386 TYR A N 1
ATOM 3117 C CA . TYR A 1 386 ? -12.661 -4.959 35.549 1.00 98.25 386 TYR A CA 1
ATOM 3118 C C . TYR A 1 386 ? -11.962 -5.827 34.508 1.00 98.25 386 TYR A C 1
ATOM 3120 O O . TYR A 1 386 ? -12.620 -6.483 33.693 1.00 98.25 386 TYR A O 1
ATOM 3128 N N . ASN A 1 387 ? -10.631 -5.869 34.552 1.00 97.62 387 ASN A N 1
ATOM 3129 C CA . ASN A 1 387 ? -9.832 -6.765 33.717 1.00 97.62 387 ASN A CA 1
ATOM 3130 C C . ASN A 1 387 ? -9.882 -8.224 34.223 1.00 97.62 387 ASN A C 1
ATOM 3132 O O . ASN A 1 387 ? -10.513 -8.543 35.232 1.00 97.62 387 ASN A O 1
ATOM 3136 N N . SER A 1 388 ? -9.193 -9.138 33.533 1.00 96.56 388 SER A N 1
ATOM 3137 C CA . SER A 1 388 ? -9.125 -10.560 33.914 1.00 96.56 388 SER A CA 1
ATOM 3138 C C . SER A 1 388 ? -8.492 -10.831 35.284 1.00 96.56 388 SER A C 1
ATOM 3140 O O . SER A 1 388 ? -8.662 -11.921 35.825 1.00 96.56 388 SER A O 1
ATOM 3142 N N . SER A 1 389 ? -7.752 -9.865 35.828 1.00 97.50 389 SER A N 1
ATOM 3143 C CA . SER A 1 389 ? -7.122 -9.925 37.148 1.00 97.50 389 SER A CA 1
ATOM 3144 C C . SER A 1 389 ? -8.001 -9.310 38.247 1.00 97.50 389 SER A C 1
ATOM 3146 O O . SER A 1 389 ? -7.544 -9.190 39.380 1.00 97.50 389 SER A O 1
ATOM 3148 N N . ASN A 1 390 ? -9.253 -8.944 37.934 1.00 96.81 390 ASN A N 1
ATOM 3149 C CA . ASN A 1 390 ? -10.182 -8.206 38.799 1.00 96.81 390 ASN A CA 1
ATOM 3150 C C . ASN A 1 390 ? -9.677 -6.821 39.242 1.00 96.81 390 ASN A C 1
ATOM 3152 O O . ASN A 1 390 ? -10.132 -6.294 40.254 1.00 96.81 390 ASN A O 1
ATOM 3156 N N . GLU A 1 391 ? -8.756 -6.220 38.495 1.00 97.75 391 GLU A N 1
ATOM 3157 C CA . GLU A 1 391 ? -8.365 -4.827 38.692 1.00 97.75 391 GLU A CA 1
ATOM 3158 C C . GLU A 1 391 ? -9.329 -3.922 37.920 1.00 97.75 391 GLU A C 1
ATOM 3160 O O . GLU A 1 391 ? -9.674 -4.202 36.766 1.00 97.75 391 GLU A O 1
ATOM 3165 N N . GLU A 1 392 ? -9.792 -2.867 38.586 1.00 97.44 392 GLU A N 1
ATOM 3166 C CA . GLU A 1 392 ? -10.653 -1.845 37.998 1.00 97.44 392 GLU A CA 1
ATOM 3167 C C . GLU A 1 392 ? -9.836 -0.983 37.034 1.00 97.44 392 GLU A C 1
ATOM 3169 O O . GLU A 1 392 ? -8.802 -0.436 37.406 1.00 97.44 392 GLU A O 1
ATOM 3174 N N . VAL A 1 393 ? -10.291 -0.894 35.786 1.00 97.31 393 VAL A N 1
ATOM 3175 C CA . VAL A 1 393 ? -9.617 -0.136 34.722 1.00 97.31 393 VAL A CA 1
ATOM 3176 C C . VAL A 1 393 ? -10.344 1.171 34.431 1.00 97.31 393 VAL A C 1
ATOM 3178 O O . VAL A 1 393 ? -9.700 2.170 34.142 1.00 97.31 393 VAL A O 1
ATOM 3181 N N . VAL A 1 394 ? -11.675 1.169 34.526 1.00 97.19 394 VAL A N 1
ATOM 3182 C CA . VAL A 1 394 ? -12.526 2.349 34.323 1.00 97.19 394 VAL A CA 1
ATOM 3183 C C . VAL A 1 394 ? -13.608 2.350 35.392 1.00 97.19 394 VAL A C 1
ATOM 3185 O O . VAL A 1 394 ? -14.142 1.287 35.721 1.00 97.19 394 VAL A O 1
ATOM 3188 N N . SER A 1 395 ? -13.931 3.530 35.912 1.00 96.44 395 SER A N 1
ATOM 3189 C CA . SER A 1 395 ? -14.984 3.739 36.901 1.00 96.44 395 SER A CA 1
ATOM 3190 C C . SER A 1 395 ? -15.735 5.029 36.596 1.00 96.44 395 SER A C 1
ATOM 3192 O O . SER A 1 395 ? -15.123 6.038 36.250 1.00 96.44 395 SER A O 1
ATOM 3194 N N . PHE A 1 396 ? -17.057 4.983 36.716 1.00 95.50 396 PHE A N 1
ATOM 3195 C CA . PHE A 1 396 ? -17.961 6.115 36.576 1.00 95.50 396 PHE A CA 1
ATOM 3196 C C . PHE A 1 396 ? -18.866 6.155 37.802 1.00 95.50 396 PHE A C 1
ATOM 3198 O O . PHE A 1 396 ? -19.791 5.349 37.923 1.00 95.50 396 PHE A O 1
ATOM 3205 N N . GLU A 1 397 ? -18.559 7.054 38.737 1.00 91.56 397 GLU A N 1
ATOM 3206 C CA . GLU A 1 397 ? -19.230 7.149 40.034 1.00 91.56 397 GLU A CA 1
ATOM 3207 C C . GLU A 1 397 ? -19.544 8.627 40.346 1.00 91.56 397 GLU A C 1
ATOM 3209 O O . GLU A 1 397 ? -18.628 9.389 40.660 1.00 91.56 397 GLU A O 1
ATOM 3214 N N . PRO A 1 398 ? -20.811 9.062 40.222 1.00 81.69 398 PRO A N 1
ATOM 3215 C CA . PRO A 1 398 ? -21.207 10.457 40.441 1.00 81.69 398 PRO A CA 1
ATOM 3216 C C . PRO A 1 398 ? -21.341 10.801 41.933 1.00 81.69 398 PRO A C 1
ATOM 3218 O O . PRO A 1 398 ? -20.815 11.814 42.391 1.00 81.69 398 PRO A O 1
ATOM 3221 N N . GLU A 1 399 ? -22.001 9.935 42.701 1.00 83.62 399 GLU A N 1
ATOM 3222 C CA . GLU A 1 399 ? -22.210 10.043 44.142 1.00 83.62 399 GLU A CA 1
ATOM 3223 C C . GLU A 1 399 ? -22.372 8.628 44.714 1.00 83.62 399 GLU A C 1
ATOM 3225 O O . GLU A 1 399 ? -22.805 7.712 44.016 1.00 83.62 399 GLU A O 1
ATOM 3230 N N . ARG A 1 400 ? -21.962 8.408 45.966 1.00 88.50 400 ARG A N 1
ATOM 3231 C CA . ARG A 1 400 ? -22.060 7.079 46.583 1.00 88.50 400 ARG A CA 1
ATOM 3232 C C . ARG A 1 400 ? -23.481 6.831 47.088 1.00 88.50 400 ARG A C 1
ATOM 3234 O O . ARG A 1 400 ? -24.024 7.737 47.719 1.00 88.50 400 ARG A O 1
ATOM 3241 N N . PRO A 1 401 ? -24.035 5.614 46.922 1.00 91.12 401 PRO A N 1
ATOM 3242 C CA . PRO A 1 401 ? -25.309 5.262 47.537 1.00 91.12 401 PRO A CA 1
ATOM 3243 C C . PRO A 1 401 ? -25.235 5.436 49.057 1.00 91.12 401 PRO A C 1
ATOM 3245 O O . PRO A 1 401 ? -24.214 5.127 49.686 1.00 91.12 401 PRO A O 1
ATOM 3248 N N . LEU A 1 402 ? -26.321 5.921 49.651 1.00 91.75 402 LEU A N 1
ATOM 3249 C CA . LEU A 1 402 ? -26.469 6.012 51.097 1.00 91.75 402 LEU A CA 1
ATOM 3250 C C . LEU A 1 402 ? -26.636 4.608 51.692 1.00 91.75 402 LEU A C 1
ATOM 3252 O O . LEU A 1 402 ? -27.083 3.674 51.032 1.00 91.75 402 LEU A O 1
ATOM 3256 N N . GLU A 1 403 ? -26.347 4.454 52.987 1.00 91.12 403 GLU A N 1
ATOM 3257 C CA . GLU A 1 403 ? -26.544 3.173 53.692 1.00 91.12 403 GLU A CA 1
ATOM 3258 C C . GLU A 1 403 ? -28.008 2.690 53.681 1.00 91.12 403 GLU A C 1
ATOM 3260 O O . GLU A 1 403 ? -28.282 1.525 53.965 1.00 91.12 403 GLU A O 1
ATOM 3265 N N . THR A 1 404 ? -28.950 3.589 53.384 1.00 92.56 404 THR A N 1
ATOM 3266 C CA . THR A 1 404 ? -30.387 3.315 53.297 1.00 92.56 404 THR A CA 1
ATOM 3267 C C . THR A 1 404 ? -30.862 2.902 51.908 1.00 92.56 404 THR A C 1
ATOM 3269 O O . THR A 1 404 ? -32.014 2.483 51.786 1.00 92.56 404 THR A O 1
ATOM 3272 N N . ASP A 1 405 ? -30.024 3.033 50.880 1.00 91.56 405 ASP A N 1
ATOM 3273 C CA . ASP A 1 405 ? -30.445 2.835 49.496 1.00 91.56 405 ASP A CA 1
ATOM 3274 C C . ASP A 1 405 ? -30.433 1.350 49.125 1.00 91.56 405 ASP A C 1
ATOM 3276 O O . ASP A 1 405 ? -29.576 0.568 49.552 1.00 91.56 405 ASP A O 1
ATOM 3280 N N . ASN A 1 406 ? -31.402 0.942 48.307 1.00 92.75 406 ASN A N 1
ATOM 3281 C CA . ASN A 1 406 ? -31.442 -0.414 47.776 1.00 92.75 406 ASN A CA 1
ATOM 3282 C C . ASN A 1 406 ? -30.597 -0.461 46.508 1.00 92.75 406 ASN A C 1
ATOM 3284 O O . ASN A 1 406 ? -31.023 0.022 45.471 1.00 92.75 406 ASN A O 1
ATOM 3288 N N . VAL A 1 407 ? -29.420 -1.077 46.575 1.00 94.25 407 VAL A N 1
ATOM 3289 C CA . VAL A 1 407 ? -28.536 -1.183 45.409 1.00 94.25 407 VAL A CA 1
ATOM 3290 C C . VAL A 1 407 ? -28.796 -2.489 44.667 1.00 94.25 407 VAL A C 1
ATOM 3292 O O . VAL A 1 407 ? -28.629 -3.577 45.225 1.00 94.25 407 VAL A O 1
ATOM 3295 N N . PHE A 1 408 ? -29.131 -2.394 43.384 1.00 96.25 408 PHE A N 1
ATOM 3296 C CA . PHE A 1 408 ? -29.110 -3.527 42.466 1.00 96.25 408 PHE A CA 1
ATOM 3297 C C . PHE A 1 408 ? -27.826 -3.510 41.637 1.00 96.25 408 PHE A C 1
ATOM 3299 O O . PHE A 1 408 ? -27.371 -2.450 41.214 1.00 96.25 408 PHE A O 1
ATOM 3306 N N . ALA A 1 409 ? -27.230 -4.679 41.393 1.00 96.88 409 ALA A N 1
ATOM 3307 C CA . ALA A 1 409 ? -25.997 -4.788 40.622 1.00 96.88 409 ALA A CA 1
ATOM 3308 C C . ALA A 1 409 ? -26.111 -5.839 39.515 1.00 96.88 409 ALA A C 1
ATOM 3310 O O . ALA A 1 409 ? -26.371 -7.013 39.777 1.00 96.88 409 ALA A O 1
ATOM 3311 N N . VAL A 1 410 ? -25.818 -5.424 38.286 1.00 97.81 410 VAL A N 1
ATOM 3312 C CA . VAL A 1 410 ? -25.694 -6.291 37.114 1.00 97.81 410 VAL A CA 1
ATOM 3313 C C . VAL A 1 410 ? -24.220 -6.536 36.836 1.00 97.81 410 VAL A C 1
ATOM 3315 O O . VAL A 1 410 ? -23.416 -5.609 36.757 1.00 97.81 410 VAL A O 1
ATOM 3318 N N . LYS A 1 411 ? -23.857 -7.804 36.640 1.00 97.94 411 LYS A N 1
ATOM 3319 C CA . LYS A 1 411 ? -22.518 -8.213 36.210 1.00 97.94 411 LYS A CA 1
ATOM 3320 C C . LYS A 1 411 ? -22.608 -8.862 34.834 1.00 97.94 411 LYS A C 1
ATOM 3322 O O . LYS A 1 411 ? -23.235 -9.909 34.692 1.00 97.94 411 LYS A O 1
ATOM 3327 N N . ARG A 1 412 ? -21.933 -8.291 33.835 1.00 97.44 412 ARG A N 1
ATOM 3328 C CA . ARG A 1 412 ? -21.859 -8.842 32.474 1.00 97.44 412 ARG A CA 1
ATOM 3329 C C . ARG A 1 412 ? -20.430 -9.210 32.104 1.00 97.44 412 ARG A C 1
ATOM 3331 O O . ARG A 1 412 ? -19.505 -8.407 32.227 1.00 97.44 412 ARG A O 1
ATOM 3338 N N . SER A 1 413 ? -20.256 -10.436 31.616 1.00 96.94 413 SER A N 1
ATOM 3339 C CA . SER A 1 413 ? -19.016 -10.827 30.947 1.00 96.94 413 SER A CA 1
ATOM 3340 C C . SER A 1 413 ? -18.998 -10.195 29.560 1.00 96.94 413 SER A C 1
ATOM 3342 O O . SER A 1 413 ? -19.939 -10.351 28.786 1.00 96.94 413 SER A O 1
ATOM 3344 N N . THR A 1 414 ? -17.940 -9.452 29.266 1.00 96.25 414 THR A N 1
ATOM 3345 C CA . THR A 1 414 ? -17.757 -8.741 28.003 1.00 96.25 414 THR A CA 1
ATOM 3346 C C . THR A 1 414 ? -16.294 -8.846 27.576 1.00 96.25 414 THR A C 1
ATOM 3348 O O . THR A 1 414 ? -15.489 -9.554 28.186 1.00 96.25 414 THR A O 1
ATOM 3351 N N . GLY A 1 415 ? -15.921 -8.160 26.507 1.00 96.19 415 GLY A N 1
ATOM 3352 C CA . GLY A 1 415 ? -14.521 -7.978 26.185 1.00 96.19 415 GLY A CA 1
ATOM 3353 C C . GLY A 1 415 ? -14.260 -6.652 25.510 1.00 96.19 415 GLY A C 1
ATOM 3354 O O . GLY A 1 415 ? -15.111 -6.114 24.796 1.00 96.19 415 GLY A O 1
ATOM 3355 N N . ILE A 1 416 ? -13.053 -6.154 25.741 1.00 97.50 416 ILE A N 1
ATOM 3356 C CA . ILE A 1 416 ? -12.516 -5.026 24.999 1.00 97.50 416 ILE A CA 1
ATOM 3357 C C . ILE A 1 416 ? -11.898 -5.574 23.721 1.00 97.50 416 ILE A C 1
ATOM 3359 O O . ILE A 1 416 ? -11.127 -6.537 23.748 1.00 97.50 416 ILE A O 1
ATOM 3363 N N . VAL A 1 417 ? -12.243 -4.951 22.604 1.00 97.62 417 VAL A N 1
ATOM 3364 C CA . VAL A 1 417 ? -11.540 -5.118 21.337 1.00 97.62 417 VAL A CA 1
ATOM 3365 C C . VAL A 1 417 ? -10.659 -3.888 21.191 1.00 97.62 417 VAL A C 1
ATOM 3367 O O . VAL A 1 417 ? -11.180 -2.781 21.211 1.00 97.62 417 VAL A O 1
ATOM 3370 N N . ASP A 1 418 ? -9.340 -4.046 21.102 1.00 95.31 418 ASP A N 1
ATOM 3371 C CA . ASP A 1 418 ? -8.464 -2.908 20.798 1.00 95.31 418 ASP A CA 1
ATOM 3372 C C . ASP A 1 418 ? -8.547 -2.525 19.313 1.00 95.31 418 ASP A C 1
ATOM 3374 O O . ASP A 1 418 ? -9.131 -3.259 18.512 1.00 95.31 418 ASP A O 1
ATOM 3378 N N . LYS A 1 419 ? -7.953 -1.388 18.919 1.00 94.44 419 LYS A N 1
ATOM 3379 C CA . LYS A 1 419 ? -7.977 -0.964 17.510 1.00 94.44 419 LYS A CA 1
ATOM 3380 C C . LYS A 1 419 ? -7.379 -2.027 16.574 1.00 94.44 419 LYS A C 1
ATOM 3382 O O . LYS A 1 419 ? -7.901 -2.248 15.496 1.00 94.44 419 LYS A O 1
ATOM 3387 N N . SER A 1 420 ? -6.408 -2.819 17.032 1.00 93.31 420 SER A N 1
ATOM 3388 C CA . SER A 1 420 ? -5.798 -3.933 16.282 1.00 93.31 420 SER A CA 1
ATOM 3389 C C . SER A 1 420 ? -6.670 -5.209 16.187 1.00 93.31 420 SER A C 1
ATOM 3391 O O . SER A 1 420 ? -6.277 -6.226 15.585 1.00 93.31 420 SER A O 1
ATOM 3393 N N . GLY A 1 421 ? -7.862 -5.192 16.787 1.00 94.12 421 GLY A N 1
ATOM 3394 C CA . GLY A 1 421 ? -8.823 -6.290 16.806 1.00 94.12 421 GLY A CA 1
ATOM 3395 C C . GLY A 1 421 ? -8.451 -7.422 17.769 1.00 94.12 421 GLY A C 1
ATOM 3396 O O . GLY A 1 421 ? -8.961 -8.547 17.641 1.00 94.12 421 GLY A O 1
ATOM 3397 N N . VAL A 1 422 ? -7.536 -7.175 18.708 1.00 94.75 422 VAL A N 1
ATOM 3398 C CA . VAL A 1 422 ? -7.220 -8.105 19.794 1.00 94.75 422 VAL A CA 1
ATOM 3399 C C . VAL A 1 422 ? -8.338 -8.022 20.821 1.00 94.75 422 VAL A C 1
ATOM 3401 O O . VAL A 1 422 ? -8.679 -6.950 21.310 1.00 94.75 422 VAL A O 1
ATOM 3404 N N . TRP A 1 423 ? -8.921 -9.176 21.133 1.00 96.19 423 TRP A N 1
ATOM 3405 C CA . TRP A 1 423 ? -9.976 -9.289 22.130 1.00 96.19 423 TRP A CA 1
ATOM 3406 C C . TRP A 1 423 ? -9.362 -9.647 23.479 1.00 96.19 423 TRP A C 1
ATOM 3408 O O . TRP A 1 423 ? -8.549 -10.571 23.560 1.00 96.19 423 TRP A O 1
ATOM 3418 N N . LYS A 1 424 ? -9.767 -8.939 24.529 1.00 97.44 424 LYS A N 1
ATOM 3419 C CA . LYS A 1 424 ? -9.383 -9.214 25.914 1.00 97.44 424 LYS A CA 1
ATOM 3420 C C . LYS A 1 424 ? -10.649 -9.369 26.765 1.00 97.44 424 LYS A C 1
ATOM 3422 O O . LYS A 1 424 ? -11.568 -8.569 26.592 1.00 97.44 424 LYS A O 1
ATOM 3427 N N . PRO A 1 425 ? -10.718 -10.362 27.668 1.00 97.81 425 PRO A N 1
ATOM 3428 C CA . PRO A 1 425 ? -11.874 -10.557 28.537 1.00 97.81 425 PRO A CA 1
ATOM 3429 C C . PRO A 1 425 ? -11.945 -9.468 29.610 1.00 97.81 425 PRO A C 1
ATOM 3431 O O . PRO A 1 425 ? -10.946 -9.182 30.269 1.00 97.81 425 PRO A O 1
ATOM 3434 N N . TYR A 1 426 ? -13.137 -8.909 29.805 1.00 97.88 426 TYR A N 1
ATOM 3435 C CA . TYR A 1 426 ? -13.439 -7.929 30.846 1.00 97.88 426 TYR A CA 1
ATOM 3436 C C . TYR A 1 426 ? -14.782 -8.246 31.508 1.00 97.88 426 TYR A C 1
ATOM 3438 O O . TYR A 1 426 ? -15.611 -8.999 30.991 1.00 97.88 426 TYR A O 1
ATOM 3446 N N . THR A 1 427 ? -15.002 -7.659 32.675 1.00 98.38 427 THR A N 1
ATOM 3447 C CA . THR A 1 427 ? -16.282 -7.707 33.375 1.00 98.38 427 THR A CA 1
ATOM 3448 C C . THR A 1 427 ? -16.806 -6.291 33.530 1.00 98.38 427 THR A C 1
ATOM 3450 O O . THR A 1 427 ? -16.153 -5.470 34.168 1.00 98.38 427 THR A O 1
ATOM 3453 N N . LEU A 1 428 ? -17.993 -6.029 32.990 1.00 98.44 428 LEU A N 1
ATOM 3454 C CA . LEU A 1 428 ? -18.745 -4.811 33.269 1.00 98.44 428 LEU A CA 1
ATOM 3455 C C . LEU A 1 428 ? -19.619 -5.050 34.501 1.00 98.44 428 LEU A C 1
ATOM 3457 O O . LEU A 1 428 ? -20.365 -6.032 34.552 1.00 98.44 428 LEU A O 1
ATOM 3461 N N . VAL A 1 429 ? -19.516 -4.169 35.487 1.00 98.25 429 VAL A N 1
AT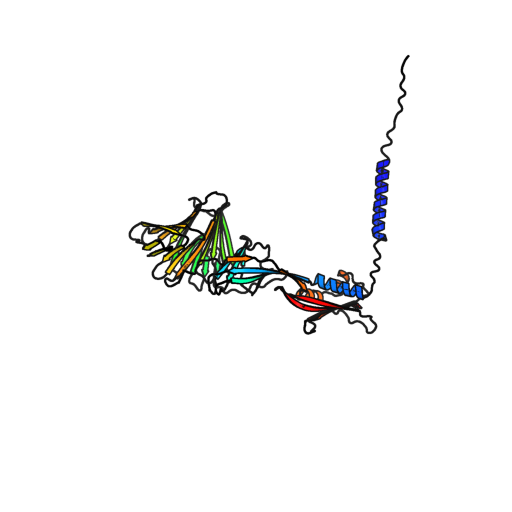OM 3462 C CA . VAL A 1 429 ? -20.392 -4.138 36.659 1.00 98.25 429 VAL A CA 1
ATOM 3463 C C . VAL A 1 429 ? -21.148 -2.824 36.630 1.00 98.25 429 VAL A C 1
ATOM 3465 O O . VAL A 1 429 ? -20.522 -1.772 36.630 1.00 98.25 429 VAL A O 1
ATOM 3468 N N . VAL A 1 430 ? -22.472 -2.892 36.615 1.00 98.06 430 VAL A N 1
ATOM 3469 C CA . VAL A 1 430 ? -23.365 -1.731 36.691 1.00 98.06 430 VAL A CA 1
ATOM 3470 C C . VAL A 1 430 ? -24.127 -1.819 37.999 1.00 98.06 430 VAL A C 1
ATOM 3472 O O . VAL A 1 430 ? -24.604 -2.896 38.355 1.00 98.06 430 VAL A O 1
ATOM 3475 N N . ARG A 1 431 ? -24.223 -0.710 38.725 1.00 97.44 431 ARG A N 1
ATOM 3476 C CA . ARG A 1 431 ? -25.003 -0.592 39.958 1.00 97.44 431 ARG A CA 1
ATOM 3477 C C . ARG A 1 431 ? -26.048 0.496 39.761 1.00 97.44 431 ARG A C 1
ATOM 3479 O O . ARG A 1 431 ? -25.692 1.542 39.234 1.00 97.44 431 ARG A O 1
ATOM 3486 N N . ALA A 1 432 ? -27.280 0.255 40.189 1.00 96.38 432 ALA A N 1
ATOM 3487 C CA . ALA A 1 432 ? -28.351 1.249 40.215 1.00 96.38 432 ALA A CA 1
ATOM 3488 C C . ALA A 1 432 ? -29.001 1.274 41.603 1.00 96.38 432 ALA A C 1
ATOM 3490 O O . ALA A 1 432 ? -29.110 0.212 42.229 1.00 96.38 432 ALA A O 1
ATOM 3491 N N . TRP A 1 433 ? -29.393 2.452 42.087 1.00 95.19 433 TRP A N 1
ATOM 3492 C CA . TRP A 1 433 ? -30.007 2.632 43.406 1.00 95.19 433 TRP A CA 1
ATOM 3493 C C . TRP A 1 433 ? -31.058 3.738 43.438 1.00 95.19 433 TRP A C 1
ATOM 3495 O O . TRP A 1 433 ? -31.012 4.632 42.559 1.00 95.19 433 TRP A O 1
#